Protein AF-A0AAX3TGX2-F1 (afdb_monomer)

Radius of gyration: 29.13 Å; Cα contacts (8 Å, |Δi|>4): 692; chains: 1; bounding box: 89×55×61 Å

Sequence (525 aa):
MKKSLGYLSFLNIVLFLSLVTISCVSNTSKVSLNWNNLDQIVSYFKQLSFILDSLKLDDKDLKSKVDKIIDKTDFKKMKKTDLELTIELFNKVKNQLESKSTSSFDKKDKLDILNQIKTRLALLKLSELVNIVDELINKLEEEKLKIEDKNLDFEDLKDIDNSTLKILESRHVSNQHSYPDYVNKFQKVSAEEIYKELYDRTFSIKFLVKLKNGDLLSNGTGTGWLLDYHKYENQNKYKLFIATNLHVLADFSNSLTEEQNKKFNYYDPSGNKVVGIGIGKADNVTDFSKKSNKTNLLNEVTSFYLNSKDFENYAKGDPWTIDKYSDALSDSKLVFGAVDFMKKNAVKKHQNTLQRDALSYYEYKKKNHLNEDEEIAWDDFFKNKYIPIMVDFGVFEVDIDLSKADSTLKSWIESAINGLDRYLARIAKTDNLPNQDKNISNYLQTTDYVSALFKKDNSENNLYNAKDIYIAGYPKNSYRSVWMQNNPIERNSSTLSSGWRNPTNDKTFAFANEIEEKVGGGVKF

Solvent-accessible surface area (backbone atoms only — not comparable to full-atom values): 30848 Å² total; per-residue (Å²): 134,94,76,78,92,75,88,88,83,81,78,81,74,72,81,79,70,93,66,84,81,75,76,84,77,83,79,79,74,79,80,85,76,59,86,86,41,62,68,60,55,48,57,50,57,48,43,53,34,56,48,54,58,60,70,65,73,87,58,101,56,50,48,63,55,48,43,55,53,53,77,69,52,69,65,87,81,45,60,67,67,62,52,52,56,44,43,51,49,45,54,53,52,43,52,52,56,74,75,40,65,69,89,73,58,51,75,64,55,51,49,53,53,46,52,56,51,33,53,47,31,52,76,66,65,36,59,74,61,27,50,55,43,47,56,52,48,49,53,64,57,58,68,60,82,79,68,78,97,68,94,68,79,82,78,79,68,84,67,72,64,60,62,64,54,50,59,60,54,48,71,63,57,85,63,47,55,55,80,63,88,61,57,78,73,43,81,84,77,58,67,45,59,54,46,47,41,49,52,37,21,41,30,28,33,31,42,31,23,35,39,67,90,66,51,80,44,65,75,55,62,27,47,31,33,60,71,50,71,47,74,46,84,99,49,67,30,36,38,40,33,32,32,32,40,40,77,60,47,56,69,61,28,58,54,63,53,73,68,54,28,59,74,68,72,54,85,70,87,75,58,36,27,33,71,28,37,30,52,19,43,43,57,88,82,82,77,58,68,72,45,56,79,89,65,83,57,85,75,27,44,38,38,31,42,21,39,26,66,67,51,40,61,64,47,70,78,45,90,60,57,51,73,40,65,37,87,18,39,44,68,47,35,68,75,44,58,40,55,55,73,66,62,64,79,84,50,53,89,50,45,68,59,52,52,53,52,48,52,55,49,47,62,58,41,60,78,71,60,72,53,73,70,55,48,52,53,49,55,50,37,73,73,66,74,63,84,68,56,71,52,75,35,26,30,33,34,34,41,37,32,51,85,62,37,53,76,64,62,36,49,49,52,53,39,18,53,52,23,45,53,50,53,53,51,51,48,65,71,45,90,59,49,67,18,41,45,64,93,80,32,68,85,49,74,70,42,55,40,70,56,34,64,69,48,88,61,86,59,75,50,47,49,38,55,32,62,75,69,95,53,69,44,20,60,57,57,102,69,39,40,27,65,48,68,60,65,34,50,63,48,61,25,82,87,43,46,76,73,96,47,85,58,36,21,55,55,45,33,69,38,40,59,46,84,56,69,86,72,61,85,71,75,84,124

Secondary structure (DSSP, 8-state):
-------SS-------------------------TT-HHHHHHHHTHHHHHHHHTT---TTHHHHHHHHHHH--GGGS-HHHHHHHHHHHHHHHHHHHHS-GGG--HHHHHHHHHHHHHHHHHTT-HHHHHHHHHHHHHHHHGGGGS------TTTTS---HHHHHHHHGGG-TTTTS--GGGGGSPP--HHHHHHHHHHHEEEEEEEEE-TTS-EEE---EEEEEEEEEEPTTSSEEEEEEEE-HHHHTT----S-HHHHHHTT---SS--EEEEEEEEEETT----S---TT---TT-BEEEEES-HHHHHHHTT-TT-EEEE-TTB---EEEEEEES-S-HHHHHHHHHHHHHHHHHHHHHHHTT---HHHHHHHHHHHHH-----EEEEEEEEEEEETTTS-HHHHHHHHHHHHHHHHHHHHHHH-S--TT--TTT-SSS-SS-HHHHHH-----TT--S-BS----EE--B-SS-BB-EES--GGGG-SS--STT-SS-GGG--SB-S-GGGGT------

Nearest PDB structures (foldseek):
  4rr0-assembly1_C  TM=4.299E-01  e=1.669E-01  Escherichia coli
  2ihw-assembly1_A  TM=3.751E-01  e=6.232E+00  Bos taurus

Mean predicted aligned error: 16.62 Å

Organism: NCBI:txid1179777

pLDDT: mean 76.72, std 20.75, range [20.72, 98.44]

InterPro domains:
  IPR022381 Uncharacterised protein family MG067 [PR00840] (188-207)
  IPR022381 Uncharacterised protein family MG067 [PR00840] (220-232)
  IPR022381 Uncharacterised protein family MG067 [PR00840] (241-261)
  IPR022382 Mycoplasma immunoglobulin protease [PF01732] (192-505)

Foldseek 3Di:
DDDDDDDPPPPPPPPDPDDPPPDDDPDPDPPPDPPVDLVSLLVLQLLVLVLLVLLVLDDPCSSVQSSVLSVPDPCVPFDPVLSSVLSVLSVVSSVVSVVDPSVPQDLVNVLVSLVVNLVSCVNRVVVSVNVVSVVSNVSSVVVVPPDDDDDDDPPPPPCPPVVVVLLVVLQDDPCLLDWDPLPVLFDDDDQLLVVLLFQLFKWWKKFWKQFPVRDIDILDIWMWGFPDKDDDPPALKIKTKIKDFVSRCPLADFQDDPVVCVVVVNDDLRPMYTDKMKTKFFPDPPDSDFAAPPPDQVRQFIEIEMQDPVVVVVCVVAPQYHYDYFVQKDGKGWPDFQKLPDDCVVCVVVLVVVLVVVVVVCVVVVVVDDDPVRVSVVVVCVVPVGHIDGDRMTIMIMMGHLVRDDPVVNSSVVSSVVSVVVLLVVLQPGPADAQDDVVVPSRDRPADLLNLSSPPDPPSRHINFAQDDWDWTFDDDPRTTGTDIDDHPLLLDQPDDDPPDDDHSNSGRPGSSNPCNVVPPPPPD

Structure (mmCIF, N/CA/C/O backbone):
data_AF-A0AAX3TGX2-F1
#
_entry.id   AF-A0AAX3TGX2-F1
#
loop_
_atom_site.group_PDB
_atom_site.id
_atom_site.type_symbol
_atom_site.label_atom_id
_atom_site.label_alt_id
_atom_site.label_comp_id
_atom_site.label_asym_id
_atom_site.label_entity_id
_atom_site.label_seq_id
_atom_site.pdbx_PDB_ins_code
_atom_site.Cartn_x
_atom_site.Cartn_y
_atom_site.Cartn_z
_atom_site.occupancy
_atom_site.B_iso_or_equiv
_atom_site.auth_seq_id
_atom_site.auth_comp_id
_atom_site.auth_asym_id
_atom_site.auth_atom_id
_atom_site.pdbx_PDB_model_num
ATOM 1 N N . MET A 1 1 ? -5.102 29.739 25.444 1.00 21.89 1 MET A N 1
ATOM 2 C CA . MET A 1 1 ? -3.942 30.405 24.810 1.00 21.89 1 MET A CA 1
ATOM 3 C C . MET A 1 1 ? -3.490 29.563 23.634 1.00 21.89 1 MET A C 1
ATOM 5 O O . MET A 1 1 ? -3.360 28.359 23.783 1.00 21.89 1 MET A O 1
ATOM 9 N N . LYS A 1 2 ? -3.332 30.204 22.474 1.00 28.70 2 LYS A N 1
ATOM 10 C CA . LYS A 1 2 ? -2.956 29.613 21.186 1.00 28.70 2 LYS A CA 1
ATOM 11 C C . LYS A 1 2 ? -1.490 29.155 21.184 1.00 28.70 2 LYS A C 1
ATOM 13 O O . LYS A 1 2 ? -0.623 29.997 21.391 1.00 28.70 2 LYS A O 1
ATOM 18 N N . LYS A 1 3 ? -1.243 27.880 20.868 1.00 21.41 3 LYS A N 1
ATOM 19 C CA . LYS A 1 3 ? -0.023 27.344 20.224 1.00 21.41 3 LYS A CA 1
ATOM 20 C C . LYS A 1 3 ? -0.467 26.133 19.377 1.00 21.41 3 LYS A C 1
ATOM 22 O O . LYS A 1 3 ? -0.874 25.131 19.941 1.00 21.41 3 LYS A O 1
ATOM 27 N N . SER A 1 4 ? -0.809 26.354 18.100 1.00 22.42 4 SER A N 1
ATOM 28 C CA . SER A 1 4 ? -0.041 25.879 16.921 1.00 22.42 4 SER A CA 1
ATOM 29 C C . SER A 1 4 ? 0.178 24.356 16.951 1.00 22.42 4 SER A C 1
ATOM 31 O O . SER A 1 4 ? 1.123 23.906 17.583 1.00 22.42 4 SER A O 1
ATOM 33 N N . LEU A 1 5 ? -0.743 23.518 16.454 1.00 26.33 5 LEU A N 1
ATOM 34 C CA . LEU A 1 5 ? -0.883 23.099 15.041 1.00 26.33 5 LEU A CA 1
ATOM 35 C C . LEU A 1 5 ? 0.368 23.319 14.180 1.00 26.33 5 LEU A C 1
ATOM 37 O O . LEU A 1 5 ? 0.574 24.373 13.586 1.00 26.33 5 LEU A O 1
ATOM 41 N N . GLY A 1 6 ? 1.179 22.273 14.137 1.00 24.39 6 GLY A N 1
ATOM 42 C CA . GLY A 1 6 ? 2.377 22.087 13.334 1.00 24.39 6 GLY A CA 1
ATOM 43 C C . GLY A 1 6 ? 3.113 20.903 13.949 1.00 24.39 6 GLY A C 1
ATOM 44 O O . GLY A 1 6 ? 3.175 20.838 15.168 1.00 24.39 6 GLY A O 1
ATOM 45 N N . TYR A 1 7 ? 3.640 19.992 13.132 1.00 24.06 7 TYR A N 1
ATOM 46 C CA . TYR A 1 7 ? 4.386 18.783 13.531 1.00 24.06 7 TYR A CA 1
ATOM 47 C C . TYR A 1 7 ? 3.564 17.514 13.797 1.00 24.06 7 TYR A C 1
ATOM 49 O O . TYR A 1 7 ? 3.576 16.977 14.892 1.00 24.06 7 TYR A O 1
ATOM 57 N N . LEU A 1 8 ? 2.939 16.976 12.743 1.00 22.89 8 LEU A N 1
ATOM 58 C CA . LEU A 1 8 ? 2.648 15.533 12.624 1.00 22.89 8 LEU A CA 1
ATOM 59 C C . LEU A 1 8 ? 2.947 14.999 11.203 1.00 22.89 8 LEU A C 1
ATOM 61 O O . LEU A 1 8 ? 2.351 14.043 10.730 1.00 22.89 8 LEU A O 1
ATOM 65 N N . SER A 1 9 ? 3.901 15.621 10.500 1.00 23.30 9 SER A N 1
ATOM 66 C CA . SER A 1 9 ? 4.346 15.209 9.156 1.00 23.30 9 SER A CA 1
ATOM 67 C C . SER A 1 9 ? 5.849 14.910 9.078 1.00 23.30 9 SER A C 1
ATOM 69 O O . SER A 1 9 ? 6.453 15.052 8.019 1.00 23.30 9 SER A O 1
ATOM 71 N N . PHE A 1 10 ? 6.481 14.536 10.193 1.00 23.00 10 PHE A N 1
ATOM 72 C CA . PHE A 1 10 ? 7.922 14.266 10.250 1.00 23.00 10 PHE A CA 1
ATOM 73 C C . PHE A 1 10 ? 8.234 12.896 10.860 1.00 23.00 10 PHE A C 1
ATOM 75 O O . PHE A 1 10 ? 9.035 12.766 11.773 1.00 23.00 10 PHE A O 1
ATOM 82 N N . LEU A 1 11 ? 7.635 11.855 10.290 1.00 25.31 11 LEU A N 1
ATOM 83 C CA . LEU A 1 11 ? 8.174 10.496 10.332 1.00 25.31 11 LEU A CA 1
ATOM 84 C C . LEU A 1 11 ? 8.284 9.994 8.890 1.00 25.31 11 LEU A C 1
ATOM 86 O O . LEU A 1 11 ? 7.646 9.039 8.466 1.00 25.31 11 LEU A O 1
ATOM 90 N N . ASN A 1 12 ? 9.130 10.682 8.116 1.00 24.06 12 ASN A N 1
ATOM 91 C CA . ASN A 1 12 ? 9.822 10.040 7.005 1.00 24.06 12 ASN A CA 1
ATOM 92 C C . ASN A 1 12 ? 10.740 8.982 7.624 1.00 24.06 12 ASN A C 1
ATOM 94 O O . ASN A 1 12 ? 11.895 9.260 7.950 1.00 24.06 12 ASN A O 1
ATOM 98 N N . ILE A 1 13 ? 10.211 7.775 7.820 1.00 26.05 13 ILE A N 1
ATOM 99 C CA . ILE A 1 13 ? 11.041 6.588 7.981 1.00 26.05 13 ILE A CA 1
ATOM 100 C C . ILE A 1 13 ? 11.699 6.378 6.621 1.00 26.05 13 ILE A C 1
ATOM 102 O O . ILE A 1 13 ? 11.129 5.824 5.683 1.00 26.05 13 ILE A O 1
ATOM 106 N N . VAL A 1 14 ? 12.910 6.919 6.517 1.00 22.94 14 VAL A N 1
ATOM 107 C CA . VAL A 1 14 ? 13.896 6.546 5.514 1.00 22.94 14 VAL A CA 1
ATOM 108 C C . VAL A 1 14 ? 13.998 5.024 5.552 1.00 22.94 14 VAL A C 1
ATOM 110 O O . VAL A 1 14 ? 14.465 4.447 6.533 1.00 22.94 14 VAL A O 1
ATOM 113 N N . LEU A 1 15 ? 13.532 4.373 4.488 1.00 24.98 15 LEU A N 1
ATOM 114 C CA . LEU A 1 15 ? 13.855 2.984 4.190 1.00 24.98 15 LEU A CA 1
ATOM 115 C C . LEU A 1 15 ? 15.382 2.879 4.086 1.00 24.98 15 LEU A C 1
ATOM 117 O O . LEU A 1 15 ? 15.975 3.219 3.063 1.00 24.98 15 LEU A O 1
ATOM 121 N N . PHE A 1 16 ? 16.029 2.440 5.164 1.00 26.42 16 PHE A N 1
ATOM 122 C CA . PHE A 1 16 ? 17.448 2.118 5.164 1.00 26.42 16 PHE A CA 1
ATOM 123 C C . PHE A 1 16 ? 17.668 0.815 4.388 1.00 26.42 16 PHE A C 1
ATOM 125 O O . PHE A 1 16 ? 17.598 -0.286 4.925 1.00 26.42 16 PHE A O 1
ATOM 132 N N . LEU A 1 17 ? 17.995 0.961 3.106 1.00 22.81 17 LEU A N 1
ATOM 133 C CA . LEU A 1 17 ? 19.115 0.215 2.547 1.00 22.81 17 LEU A CA 1
ATOM 134 C C . LEU A 1 17 ? 20.383 0.948 2.986 1.00 22.81 17 LEU A C 1
ATOM 136 O O . LEU A 1 17 ? 20.496 2.161 2.819 1.00 22.81 17 LEU A O 1
ATOM 140 N N . SER A 1 18 ? 21.314 0.213 3.581 1.00 21.66 18 SER A N 1
ATOM 141 C CA . SER A 1 18 ? 22.623 0.691 4.011 1.00 21.66 18 SER A CA 1
ATOM 142 C C . SER A 1 18 ? 23.363 1.403 2.871 1.00 21.66 18 SER A C 1
ATOM 144 O O . SER A 1 18 ? 24.017 0.771 2.043 1.00 21.66 18 SER A O 1
ATOM 146 N N . LEU A 1 19 ? 23.292 2.729 2.848 1.00 23.39 19 LEU A N 1
ATOM 147 C CA . LEU A 1 19 ? 24.314 3.576 2.260 1.00 23.39 19 LEU A CA 1
ATOM 148 C C . LEU A 1 19 ? 25.003 4.261 3.426 1.00 23.39 19 LEU A C 1
ATOM 150 O O . LEU A 1 19 ? 24.408 5.064 4.139 1.00 23.39 19 LEU A O 1
ATOM 154 N N . VAL A 1 20 ? 26.264 3.894 3.622 1.00 23.36 20 VAL A N 1
ATOM 155 C CA . VAL A 1 20 ? 27.208 4.619 4.461 1.00 23.36 20 VAL A CA 1
ATOM 156 C C . VAL A 1 20 ? 27.118 6.095 4.076 1.00 23.36 20 VAL A C 1
ATOM 158 O O . VAL A 1 20 ? 27.564 6.498 3.001 1.00 23.36 20 VAL A O 1
ATOM 161 N N . THR A 1 21 ? 26.527 6.910 4.945 1.00 21.83 21 THR A N 1
ATOM 162 C CA . THR A 1 21 ? 26.668 8.358 4.885 1.00 21.83 21 THR A CA 1
ATOM 163 C C . THR A 1 21 ? 28.116 8.682 5.226 1.00 21.83 21 THR A C 1
ATOM 165 O O . THR A 1 21 ? 28.476 8.824 6.392 1.00 21.83 21 THR A O 1
ATOM 168 N N . ILE A 1 22 ? 28.963 8.786 4.203 1.00 23.77 22 ILE A N 1
ATOM 169 C CA . ILE A 1 22 ? 30.152 9.625 4.303 1.00 23.77 22 ILE A CA 1
ATOM 170 C C . ILE A 1 22 ? 29.641 11.061 4.236 1.00 23.77 22 ILE A C 1
ATOM 172 O O . ILE A 1 22 ? 29.106 11.514 3.225 1.00 23.77 22 ILE A O 1
ATOM 176 N N . SER A 1 23 ? 29.770 11.745 5.364 1.00 20.72 23 SER A N 1
ATOM 177 C CA . SER A 1 23 ? 29.650 13.187 5.504 1.00 20.72 23 SER A CA 1
ATOM 178 C C . SER A 1 23 ? 30.415 13.927 4.403 1.00 20.72 23 SER A C 1
ATOM 180 O O . SER A 1 23 ? 31.599 13.674 4.197 1.00 20.72 23 SER A O 1
ATOM 182 N N . CYS A 1 24 ? 29.718 14.856 3.750 1.00 23.27 24 CYS A N 1
ATOM 183 C CA . CYS A 1 24 ? 30.218 16.078 3.124 1.00 23.27 24 CYS A CA 1
ATOM 184 C C . CYS A 1 24 ? 31.705 16.106 2.722 1.00 23.27 24 CYS A C 1
ATOM 186 O O . CYS A 1 24 ? 32.558 16.549 3.486 1.00 23.27 24 CYS A O 1
ATOM 188 N N . VAL A 1 25 ? 31.970 15.806 1.452 1.00 21.94 25 VAL A N 1
ATOM 189 C CA . VAL A 1 25 ? 32.874 16.643 0.656 1.00 21.94 25 VAL A CA 1
ATOM 190 C C . VAL A 1 25 ? 32.006 17.286 -0.416 1.00 21.94 25 VAL A C 1
ATOM 192 O O . VAL A 1 25 ? 31.577 16.649 -1.376 1.00 21.94 25 VAL A O 1
ATOM 195 N N . SER A 1 26 ? 31.658 18.547 -0.182 1.00 29.02 26 SER A N 1
ATOM 196 C CA . SER A 1 26 ? 31.144 19.445 -1.206 1.00 29.02 26 SER A CA 1
ATOM 197 C C . SER A 1 26 ? 32.188 19.590 -2.321 1.00 29.02 26 SER A C 1
ATOM 199 O O . SER A 1 26 ? 33.382 19.668 -2.050 1.00 29.02 26 SER A O 1
ATOM 201 N N . ASN A 1 27 ? 31.704 19.662 -3.565 1.00 27.19 27 ASN A N 1
ATOM 202 C CA . ASN A 1 27 ? 32.446 19.783 -4.829 1.00 27.19 27 ASN A CA 1
ATOM 203 C C . ASN A 1 27 ? 33.100 18.503 -5.378 1.00 27.19 27 ASN A C 1
ATOM 205 O O . ASN A 1 27 ? 34.320 18.392 -5.447 1.00 27.19 27 ASN A O 1
ATOM 209 N N . THR A 1 28 ? 32.301 17.622 -5.980 1.00 30.62 28 THR A N 1
ATOM 210 C CA . THR A 1 28 ? 32.699 17.096 -7.293 1.00 30.62 28 THR A CA 1
ATOM 211 C C . THR A 1 28 ? 32.108 18.025 -8.346 1.00 30.62 28 THR A C 1
ATOM 213 O O . THR A 1 28 ? 30.908 18.028 -8.619 1.00 30.62 28 THR A O 1
ATOM 216 N N . SER A 1 29 ? 32.946 18.900 -8.901 1.00 32.91 29 SER A N 1
ATOM 217 C CA . SER A 1 29 ? 32.600 19.626 -10.117 1.00 32.91 29 SER A CA 1
ATOM 218 C C . SER A 1 29 ? 32.191 18.599 -11.176 1.00 32.91 29 SER A C 1
ATOM 220 O O . SER A 1 29 ? 32.954 17.683 -11.484 1.00 32.91 29 SER A O 1
ATOM 222 N N . LYS A 1 30 ? 30.975 18.715 -11.729 1.00 39.38 30 LYS A N 1
ATOM 223 C CA . LYS A 1 30 ? 30.622 17.990 -12.955 1.00 39.38 30 LYS A CA 1
ATOM 224 C C . LYS A 1 30 ? 31.707 18.307 -13.975 1.00 39.38 30 LYS A C 1
ATOM 226 O O . LYS A 1 30 ? 31.884 19.468 -14.344 1.00 39.38 30 LYS A O 1
ATOM 231 N N . VAL A 1 31 ? 32.452 17.291 -14.395 1.00 47.78 31 VAL A N 1
ATOM 232 C CA . VAL A 1 31 ? 33.489 17.465 -15.404 1.00 47.78 31 VAL A CA 1
ATOM 233 C C . VAL A 1 31 ? 32.797 17.855 -16.709 1.00 47.78 31 VAL A C 1
ATOM 235 O O . VAL A 1 31 ? 32.119 17.047 -17.337 1.00 47.78 31 VAL A O 1
ATOM 238 N N . SER A 1 32 ? 32.929 19.121 -17.100 1.00 45.84 32 SER A N 1
ATOM 239 C CA . SER A 1 32 ? 32.484 19.625 -18.398 1.00 45.84 32 SER A CA 1
ATOM 240 C C . SER A 1 32 ? 33.399 19.057 -19.490 1.00 45.84 32 SER A C 1
ATOM 242 O O . SER A 1 32 ? 34.418 19.658 -19.837 1.00 45.84 32 SER A O 1
ATOM 244 N N . LEU A 1 33 ? 33.060 17.875 -20.008 1.00 57.38 33 LEU A N 1
ATOM 245 C CA . LEU A 1 33 ? 33.783 17.232 -21.107 1.00 57.38 33 LEU A CA 1
ATOM 246 C C . LEU A 1 33 ? 33.369 17.846 -22.448 1.00 57.38 33 LEU A C 1
ATOM 248 O O . LEU A 1 33 ? 32.210 17.746 -22.858 1.00 57.38 33 LEU A O 1
ATOM 252 N N . ASN A 1 34 ? 34.325 18.449 -23.159 1.00 66.56 34 ASN A N 1
ATOM 253 C CA . ASN A 1 34 ? 34.149 18.779 -24.565 1.00 66.56 34 ASN A CA 1
ATOM 254 C C . ASN A 1 34 ? 34.483 17.537 -25.401 1.00 66.56 34 ASN A C 1
ATOM 256 O O . ASN A 1 34 ? 35.643 17.239 -25.664 1.00 66.56 34 ASN A O 1
ATOM 260 N N . TRP A 1 35 ? 33.448 16.824 -25.841 1.00 64.06 35 TRP A N 1
ATOM 261 C CA . TRP A 1 35 ? 33.550 15.561 -26.589 1.00 64.06 35 TRP A CA 1
ATOM 262 C C . TRP A 1 35 ? 34.252 15.662 -27.942 1.00 64.06 35 TRP A C 1
ATOM 264 O O . TRP A 1 35 ? 34.642 14.644 -28.508 1.00 64.06 35 TRP A O 1
ATOM 274 N N . ASN A 1 36 ? 34.439 16.882 -28.446 1.00 64.38 36 ASN A N 1
ATOM 275 C CA . ASN A 1 36 ? 35.193 17.131 -29.668 1.00 64.38 36 ASN A CA 1
ATOM 276 C C . ASN A 1 36 ? 36.699 17.304 -29.405 1.00 64.38 36 ASN A C 1
ATOM 278 O O . ASN A 1 36 ? 37.477 17.353 -30.355 1.00 64.38 36 ASN A O 1
ATOM 282 N N . ASN A 1 37 ? 37.119 17.379 -28.137 1.00 77.19 37 ASN A N 1
ATOM 283 C CA . ASN A 1 37 ? 38.511 17.521 -27.733 1.00 77.19 37 ASN A CA 1
ATOM 284 C C . ASN A 1 37 ? 39.081 16.166 -27.276 1.00 77.19 37 ASN A C 1
ATOM 286 O O . ASN A 1 37 ? 38.982 15.784 -26.109 1.00 77.19 37 ASN A O 1
ATOM 290 N N . LEU A 1 38 ? 39.678 15.430 -28.218 1.00 75.00 38 LEU A N 1
ATOM 291 C CA . LEU A 1 38 ? 40.288 14.121 -27.957 1.00 75.00 38 LEU A CA 1
ATOM 292 C C . LEU A 1 38 ? 41.431 14.211 -26.933 1.00 75.00 38 LEU A C 1
ATOM 294 O O . LEU A 1 38 ? 41.554 13.326 -26.090 1.00 75.00 38 LEU A O 1
ATOM 298 N N . ASP A 1 39 ? 42.197 15.303 -26.946 1.00 79.00 39 ASP A N 1
ATOM 299 C CA . ASP A 1 39 ? 43.306 15.525 -26.012 1.00 79.00 39 ASP A CA 1
ATOM 300 C C . ASP A 1 39 ? 42.806 15.631 -24.565 1.00 79.00 39 ASP A C 1
ATOM 302 O O . ASP A 1 39 ? 43.460 15.161 -23.631 1.00 79.00 39 ASP A O 1
ATOM 306 N N . GLN A 1 40 ? 41.599 16.177 -24.375 1.00 81.00 40 GLN A N 1
ATOM 307 C CA . GLN A 1 40 ? 40.945 16.222 -23.070 1.00 81.00 40 GLN A CA 1
ATOM 308 C C . GLN A 1 40 ? 40.596 14.808 -22.569 1.00 81.00 40 GLN A C 1
ATOM 310 O O . GLN A 1 40 ? 40.861 14.492 -21.412 1.00 81.00 40 GLN A O 1
ATOM 315 N N . ILE A 1 41 ? 40.057 13.935 -23.428 1.00 82.94 41 ILE A N 1
ATOM 316 C CA . ILE A 1 41 ? 39.718 12.541 -23.076 1.00 82.94 41 ILE A CA 1
ATOM 317 C C . ILE A 1 41 ? 40.985 11.739 -22.758 1.00 82.94 41 ILE A C 1
ATOM 319 O O . ILE A 1 41 ? 41.048 11.069 -21.728 1.00 82.94 41 ILE A O 1
ATOM 323 N N . VAL A 1 42 ? 42.016 11.861 -23.598 1.00 86.44 42 VAL A N 1
ATOM 324 C CA . VAL A 1 42 ? 43.328 11.231 -23.390 1.00 86.44 42 VAL A CA 1
ATOM 325 C C . VAL A 1 42 ? 43.922 11.653 -22.044 1.00 86.44 42 VAL A C 1
ATOM 327 O O . VAL A 1 42 ? 44.371 10.804 -21.275 1.00 86.44 42 VAL A O 1
ATOM 330 N N . SER A 1 43 ? 43.858 12.944 -21.702 1.00 85.25 43 SER A N 1
ATOM 331 C CA . SER A 1 43 ? 44.331 13.457 -20.411 1.00 85.25 43 SER A CA 1
ATOM 332 C C . SER A 1 43 ? 43.600 12.832 -19.213 1.00 85.25 43 SER A C 1
ATOM 334 O O . SER A 1 43 ? 44.244 12.493 -18.218 1.00 85.25 43 SER A O 1
ATOM 336 N N . TYR A 1 44 ? 42.283 12.607 -19.309 1.00 85.94 44 TYR A N 1
ATOM 337 C CA . TYR A 1 44 ? 41.534 11.906 -18.261 1.00 85.94 44 TYR A CA 1
ATOM 338 C C . TYR A 1 44 ? 41.918 10.432 -18.148 1.00 85.94 44 TYR A C 1
ATOM 340 O O . TYR A 1 44 ? 42.069 9.929 -17.037 1.00 85.94 44 TYR A O 1
ATOM 348 N N . PHE A 1 45 ? 42.120 9.737 -19.266 1.00 88.94 45 PHE A N 1
ATOM 349 C CA . PHE A 1 45 ? 42.526 8.333 -19.231 1.00 88.94 45 PHE A CA 1
ATOM 350 C C . PHE A 1 45 ? 43.943 8.148 -18.680 1.00 88.94 45 PHE A C 1
ATOM 352 O O . PHE A 1 45 ? 44.184 7.172 -17.973 1.00 88.94 45 PHE A O 1
ATOM 359 N N . LYS A 1 46 ? 44.851 9.113 -18.884 1.00 89.88 46 LYS A N 1
ATOM 360 C CA . LYS A 1 46 ? 46.196 9.111 -18.271 1.00 89.88 46 LYS A CA 1
ATOM 361 C C . LYS A 1 46 ? 46.183 9.189 -16.739 1.00 89.88 46 LYS A C 1
ATOM 363 O O . LYS A 1 46 ? 47.199 8.925 -16.100 1.00 89.88 46 LYS A O 1
ATOM 368 N N . GLN A 1 47 ? 45.037 9.480 -16.117 1.00 88.19 47 GLN A N 1
ATOM 369 C CA . GLN A 1 47 ? 44.884 9.322 -14.668 1.00 88.19 47 GLN A CA 1
ATOM 370 C C . GLN A 1 47 ? 45.029 7.864 -14.219 1.00 88.19 47 GLN A C 1
ATOM 372 O O . GLN A 1 47 ? 45.446 7.637 -13.086 1.00 88.19 47 GLN A O 1
ATOM 377 N N . LEU A 1 48 ? 44.743 6.887 -15.088 1.00 88.25 48 LEU A N 1
ATOM 378 C CA . LEU A 1 48 ? 44.937 5.469 -14.789 1.00 88.25 48 LEU A CA 1
ATOM 379 C C . LEU A 1 48 ? 46.380 5.185 -14.358 1.00 88.25 48 LEU A C 1
ATOM 381 O O . LEU A 1 48 ? 46.592 4.530 -13.345 1.00 88.25 48 LEU A O 1
ATOM 385 N N . SER A 1 49 ? 47.363 5.751 -15.058 1.00 86.75 49 SER A N 1
ATOM 386 C CA . SER A 1 49 ? 48.781 5.598 -14.724 1.00 86.75 49 SER A CA 1
ATOM 387 C C . SER A 1 49 ? 49.093 6.108 -13.314 1.00 86.75 49 SER A C 1
ATOM 389 O O . SER A 1 49 ? 49.742 5.421 -12.534 1.00 86.75 49 SER A O 1
ATOM 391 N N . PHE A 1 50 ? 48.554 7.275 -12.942 1.00 85.69 50 PHE A N 1
ATOM 392 C CA . PHE A 1 50 ? 48.693 7.819 -11.587 1.00 85.69 50 PHE A CA 1
ATOM 393 C C . PHE A 1 50 ? 48.044 6.924 -10.526 1.00 85.69 50 PHE A C 1
ATOM 395 O O . PHE A 1 50 ? 48.619 6.720 -9.456 1.00 85.69 50 PHE A O 1
ATOM 402 N N . ILE A 1 51 ? 46.846 6.405 -10.807 1.00 85.50 51 ILE A N 1
ATOM 403 C CA . ILE A 1 51 ? 46.105 5.537 -9.889 1.00 85.50 51 ILE A CA 1
ATOM 404 C C . ILE A 1 51 ? 46.905 4.260 -9.627 1.00 85.50 51 ILE A C 1
ATOM 406 O O . ILE A 1 51 ? 47.133 3.911 -8.471 1.00 85.50 51 ILE A O 1
ATOM 410 N N . LEU A 1 52 ? 47.369 3.594 -10.687 1.00 85.69 52 LEU A N 1
ATOM 411 C CA . LEU A 1 52 ? 48.106 2.338 -10.574 1.00 85.69 52 LEU A CA 1
ATOM 412 C C . LEU A 1 52 ? 49.471 2.527 -9.888 1.00 85.69 52 LEU A C 1
ATOM 414 O O . LEU A 1 52 ? 49.817 1.733 -9.013 1.00 85.69 52 LEU A O 1
ATOM 418 N N . ASP A 1 53 ? 50.194 3.611 -10.196 1.00 81.62 53 ASP A N 1
ATOM 419 C CA . ASP A 1 53 ? 51.448 3.967 -9.512 1.00 81.62 53 ASP A CA 1
ATOM 420 C C . ASP A 1 53 ? 51.217 4.225 -8.010 1.00 81.62 53 ASP A C 1
ATOM 422 O O . ASP A 1 53 ? 51.984 3.776 -7.154 1.00 81.62 53 ASP A O 1
ATOM 426 N N . SER A 1 54 ? 50.127 4.920 -7.665 1.00 79.94 54 SER A N 1
ATOM 427 C CA . SER A 1 54 ? 49.794 5.284 -6.279 1.00 79.94 54 SER A CA 1
ATOM 428 C C . SER A 1 54 ? 49.445 4.078 -5.405 1.00 79.94 54 SER A C 1
ATOM 430 O O . SER A 1 54 ? 49.632 4.125 -4.188 1.00 79.94 54 SER A O 1
ATOM 432 N N . LEU A 1 55 ? 48.996 2.969 -5.997 1.00 78.06 55 LEU A N 1
ATOM 433 C CA . LEU A 1 55 ? 48.741 1.718 -5.275 1.00 78.06 55 LEU A CA 1
ATOM 434 C C . LEU A 1 55 ? 50.035 0.979 -4.863 1.00 78.06 55 LEU A C 1
ATOM 436 O O . LEU A 1 55 ? 49.951 0.010 -4.096 1.00 78.06 55 LEU A O 1
ATOM 440 N N . LYS A 1 56 ? 51.212 1.490 -5.277 1.00 66.62 56 LYS A N 1
ATOM 441 C CA . LYS A 1 56 ? 52.569 0.997 -4.967 1.00 66.62 56 LYS A CA 1
ATOM 442 C C . LYS A 1 56 ? 52.769 -0.476 -5.332 1.00 66.62 56 LYS A C 1
ATOM 444 O O . LYS A 1 56 ? 53.105 -1.286 -4.477 1.00 66.62 56 LYS A O 1
ATOM 449 N N . LEU A 1 57 ? 52.534 -0.815 -6.596 1.00 63.66 57 LEU A N 1
ATOM 450 C CA . LEU A 1 57 ? 52.526 -2.202 -7.079 1.00 63.66 57 LEU A CA 1
ATOM 451 C C . LEU A 1 57 ? 53.843 -2.641 -7.766 1.00 63.66 57 LEU A C 1
ATOM 453 O O . LEU A 1 57 ? 53.827 -3.563 -8.575 1.00 63.66 57 LEU A O 1
ATOM 457 N N . ASP A 1 58 ? 54.968 -1.983 -7.443 1.00 57.41 58 ASP A N 1
ATOM 458 C CA . ASP A 1 58 ? 56.346 -2.312 -7.866 1.00 57.41 58 ASP A CA 1
ATOM 459 C C . ASP A 1 58 ? 56.513 -2.718 -9.352 1.00 57.41 58 ASP A C 1
ATOM 461 O O . ASP A 1 58 ? 57.002 -3.798 -9.687 1.00 57.41 58 ASP A O 1
ATOM 465 N N . ASP A 1 59 ? 56.166 -1.821 -10.282 1.00 63.84 59 ASP A N 1
ATOM 466 C CA . ASP A 1 59 ? 56.592 -1.931 -11.687 1.00 63.84 59 ASP A CA 1
ATOM 467 C C . ASP A 1 59 ? 57.182 -0.592 -12.161 1.00 63.84 59 ASP A C 1
ATOM 469 O O . ASP A 1 59 ? 56.472 0.398 -12.343 1.00 63.84 59 ASP A O 1
ATOM 473 N N . LYS A 1 60 ? 58.513 -0.565 -12.338 1.00 61.69 60 LYS A N 1
ATOM 474 C CA . LYS A 1 60 ? 59.295 0.634 -12.697 1.00 61.69 60 LYS A CA 1
ATOM 475 C C . LYS A 1 60 ? 58.922 1.237 -14.059 1.00 61.69 60 LYS A C 1
ATOM 477 O O . LYS A 1 60 ? 59.280 2.387 -14.296 1.00 61.69 60 LYS A O 1
ATOM 482 N N . ASP A 1 61 ? 58.171 0.522 -14.901 1.00 72.69 61 ASP A N 1
ATOM 483 C CA . ASP A 1 61 ? 57.799 0.965 -16.252 1.00 72.69 61 ASP A CA 1
ATOM 484 C C . ASP A 1 61 ? 56.278 1.079 -16.479 1.00 72.69 61 ASP A C 1
ATOM 486 O O . ASP A 1 61 ? 55.837 1.342 -17.604 1.00 72.69 61 ASP A O 1
ATOM 490 N N . LEU A 1 62 ? 55.460 0.902 -15.436 1.00 80.94 62 LEU A N 1
ATOM 491 C CA . LEU A 1 62 ? 53.999 0.805 -15.545 1.00 80.94 62 LEU A CA 1
ATOM 492 C C . LEU A 1 62 ? 53.363 2.034 -16.199 1.00 80.94 62 LEU A C 1
ATOM 494 O O . LEU A 1 62 ? 52.634 1.914 -17.184 1.00 80.94 62 LEU A O 1
ATOM 498 N N . LYS A 1 63 ? 53.708 3.224 -15.707 1.00 83.62 63 LYS A N 1
ATOM 499 C CA . LYS A 1 63 ? 53.236 4.502 -16.245 1.00 83.62 63 LYS A CA 1
ATOM 500 C C . LYS A 1 63 ? 53.523 4.670 -17.736 1.00 83.62 63 LYS A C 1
ATOM 502 O O . LYS A 1 63 ? 52.633 5.029 -18.499 1.00 83.62 63 LYS A O 1
ATOM 507 N N . SER A 1 64 ? 54.751 4.368 -18.160 1.00 83.75 64 SER A N 1
ATOM 508 C CA . SER A 1 64 ? 55.169 4.488 -19.564 1.00 83.75 64 SER A CA 1
ATOM 509 C C . SER A 1 64 ? 54.404 3.515 -20.471 1.00 83.75 64 SER A C 1
ATOM 511 O O . SER A 1 64 ? 53.977 3.885 -21.567 1.00 83.75 64 SER A O 1
ATOM 513 N N . LYS A 1 65 ? 54.167 2.280 -20.002 1.00 86.06 65 LYS A N 1
ATOM 514 C CA . LYS A 1 65 ? 53.366 1.274 -20.720 1.00 86.06 65 LYS A CA 1
ATOM 515 C C . LYS A 1 65 ? 51.906 1.715 -20.869 1.00 86.06 65 LYS A C 1
ATOM 517 O O . LYS A 1 65 ? 51.383 1.692 -21.982 1.00 86.06 65 LYS A O 1
ATOM 522 N N . VAL A 1 66 ? 51.270 2.145 -19.777 1.00 87.19 66 VAL A N 1
ATOM 523 C CA . VAL A 1 66 ? 49.855 2.554 -19.752 1.00 87.19 66 VAL A CA 1
ATOM 524 C C . VAL A 1 66 ? 49.627 3.805 -20.605 1.00 87.19 66 VAL A C 1
ATOM 526 O O . VAL A 1 66 ? 48.746 3.797 -21.467 1.00 87.19 66 VAL A O 1
ATOM 529 N N . ASP A 1 67 ? 50.464 4.837 -20.458 1.00 88.81 67 ASP A N 1
ATOM 530 C CA . ASP A 1 67 ? 50.351 6.075 -21.240 1.00 88.81 67 ASP A CA 1
ATOM 531 C C . ASP A 1 67 ? 50.512 5.813 -22.747 1.00 88.81 67 ASP A C 1
ATOM 533 O O . ASP A 1 67 ? 49.753 6.351 -23.553 1.00 88.81 67 ASP A O 1
ATOM 537 N N . LYS A 1 68 ? 51.433 4.921 -23.141 1.00 90.19 68 LYS A N 1
ATOM 538 C CA . LYS A 1 68 ? 51.644 4.542 -24.548 1.00 90.19 68 LYS A CA 1
ATOM 539 C C . LYS A 1 68 ? 50.441 3.820 -25.160 1.00 90.19 68 LYS A C 1
ATOM 541 O O . LYS A 1 68 ? 50.184 3.986 -26.353 1.00 90.19 68 LYS A O 1
ATOM 546 N N . ILE A 1 69 ? 49.729 3.004 -24.381 1.00 88.19 69 ILE A N 1
ATOM 547 C CA . ILE A 1 69 ? 48.507 2.322 -24.836 1.00 88.19 69 ILE A CA 1
ATOM 548 C C . ILE A 1 69 ? 47.369 3.339 -24.982 1.00 88.19 69 ILE A C 1
ATOM 550 O O . ILE A 1 69 ? 46.663 3.337 -25.992 1.00 88.19 69 ILE A O 1
ATOM 554 N N . ILE A 1 70 ? 47.235 4.260 -24.025 1.00 90.69 70 ILE A N 1
ATOM 555 C CA . ILE A 1 70 ? 46.237 5.337 -24.063 1.00 90.69 70 ILE A CA 1
ATOM 556 C C . ILE A 1 70 ? 46.460 6.249 -25.277 1.00 90.69 70 ILE A C 1
ATOM 558 O O . ILE A 1 70 ? 45.511 6.524 -26.005 1.00 90.69 70 ILE A O 1
ATOM 562 N N . ASP A 1 71 ? 47.704 6.648 -25.557 1.00 88.62 71 ASP A N 1
ATOM 563 C CA . ASP A 1 71 ? 48.038 7.529 -26.689 1.00 88.62 71 ASP A CA 1
ATOM 564 C C . ASP A 1 71 ? 47.752 6.892 -28.062 1.00 88.62 71 ASP A C 1
ATOM 566 O O . ASP A 1 71 ? 47.542 7.595 -29.049 1.00 88.62 71 ASP A O 1
ATOM 570 N N . LYS A 1 72 ? 47.716 5.556 -28.138 1.00 88.94 72 LYS A N 1
ATOM 571 C CA . LYS A 1 72 ? 47.371 4.802 -29.356 1.00 88.94 72 LYS A CA 1
ATOM 572 C C . LYS A 1 72 ? 45.888 4.447 -29.460 1.00 88.94 72 LYS A C 1
ATOM 574 O O . LYS A 1 72 ? 45.462 3.915 -30.486 1.00 88.94 72 LYS A O 1
ATOM 579 N N . THR A 1 73 ? 45.111 4.692 -28.409 1.00 87.44 73 THR A N 1
ATOM 580 C CA . THR A 1 73 ? 43.711 4.283 -28.336 1.00 87.44 73 THR A CA 1
ATOM 581 C C . THR A 1 73 ? 42.816 5.250 -29.108 1.00 87.44 73 THR A C 1
ATOM 583 O O . THR A 1 73 ? 42.766 6.448 -28.836 1.00 87.44 73 THR A O 1
ATOM 586 N N . ASP A 1 74 ? 42.028 4.714 -30.039 1.00 86.06 74 ASP A N 1
ATOM 587 C CA . ASP A 1 74 ? 41.015 5.477 -30.770 1.00 86.06 74 ASP A CA 1
ATOM 588 C C . ASP A 1 74 ? 39.705 5.566 -29.967 1.00 86.06 74 ASP A C 1
ATOM 590 O O . ASP A 1 74 ? 38.737 4.837 -30.211 1.00 86.06 74 ASP A O 1
ATOM 594 N N . PHE A 1 75 ? 39.669 6.478 -28.991 1.00 83.56 75 PHE A N 1
ATOM 595 C CA . PHE A 1 75 ? 38.505 6.686 -28.119 1.00 83.56 75 PHE A CA 1
ATOM 596 C C . PHE A 1 75 ? 37.230 7.088 -28.881 1.00 83.56 75 PHE A C 1
ATOM 598 O O . PHE A 1 75 ? 36.130 6.907 -28.363 1.00 83.56 75 PHE A O 1
ATOM 605 N N . LYS A 1 76 ? 37.328 7.568 -30.130 1.00 80.31 76 LYS A N 1
ATOM 606 C CA . LYS A 1 76 ? 36.151 7.943 -30.938 1.00 80.31 76 LYS A CA 1
ATOM 607 C C . LYS A 1 76 ? 35.285 6.744 -31.327 1.00 80.31 76 LYS A C 1
ATOM 609 O O . LYS A 1 76 ? 34.109 6.921 -31.632 1.00 80.31 76 LYS A O 1
ATOM 614 N N . LYS A 1 77 ? 35.848 5.532 -31.322 1.00 80.94 77 LYS A N 1
ATOM 615 C CA . LYS A 1 77 ? 35.125 4.283 -31.623 1.00 80.94 77 LYS A CA 1
ATOM 616 C C . LYS A 1 77 ? 34.419 3.681 -30.409 1.00 80.94 77 LYS A C 1
ATOM 618 O O . LYS A 1 77 ? 33.734 2.668 -30.544 1.00 80.94 77 LYS A O 1
ATOM 623 N N . MET A 1 78 ? 34.593 4.275 -29.232 1.00 80.56 78 MET A N 1
ATOM 624 C CA . MET A 1 78 ? 34.011 3.789 -27.987 1.00 80.56 78 MET A CA 1
ATOM 625 C C . MET A 1 78 ? 32.686 4.485 -27.698 1.00 80.56 78 MET A C 1
ATOM 627 O O . MET A 1 78 ? 32.438 5.617 -28.115 1.00 80.56 78 MET A O 1
ATOM 631 N N . LYS A 1 79 ? 31.809 3.801 -26.963 1.00 75.19 79 LYS A N 1
ATOM 632 C CA . LYS A 1 79 ? 30.546 4.395 -26.535 1.00 75.19 79 LYS A CA 1
ATOM 633 C C . LYS A 1 79 ? 30.838 5.548 -25.580 1.00 75.19 79 LYS A C 1
ATOM 635 O O . LYS A 1 79 ? 31.490 5.366 -24.555 1.00 75.19 79 LYS A O 1
ATOM 640 N N . LYS A 1 80 ? 30.292 6.722 -25.897 1.00 72.62 80 LYS A N 1
ATOM 641 C CA . LYS A 1 80 ? 30.423 7.950 -25.100 1.00 72.62 80 LYS A CA 1
ATOM 642 C C . LYS A 1 80 ? 30.139 7.723 -23.610 1.00 72.62 80 LYS A C 1
ATOM 644 O O . LYS A 1 80 ? 30.913 8.151 -22.766 1.00 72.62 80 LYS A O 1
ATOM 649 N N . THR A 1 81 ? 29.070 6.999 -23.299 1.00 59.41 81 THR A N 1
ATOM 650 C CA . THR A 1 81 ? 28.658 6.705 -21.920 1.00 59.41 81 THR A CA 1
ATOM 651 C C . THR A 1 81 ? 29.681 5.855 -21.162 1.00 59.41 81 THR A C 1
ATOM 653 O O . THR A 1 81 ? 29.942 6.107 -19.990 1.00 59.41 81 THR A O 1
ATOM 656 N N . ASP A 1 82 ? 30.314 4.883 -21.822 1.00 67.25 82 ASP A N 1
ATOM 657 C CA . ASP A 1 82 ? 31.335 4.047 -21.182 1.00 67.25 82 ASP A CA 1
ATOM 658 C C . ASP A 1 82 ? 32.609 4.859 -20.899 1.00 67.25 82 ASP A C 1
ATOM 660 O O . ASP A 1 82 ? 33.261 4.659 -19.872 1.00 67.25 82 ASP A O 1
ATOM 664 N N . LEU A 1 83 ? 32.932 5.828 -21.765 1.00 75.06 83 LEU A N 1
ATOM 665 C CA . LEU A 1 83 ? 34.013 6.788 -21.530 1.00 75.06 83 LEU A CA 1
ATOM 666 C C . LEU A 1 83 ? 33.700 7.699 -20.337 1.00 75.06 83 LEU A C 1
ATOM 668 O O . LEU A 1 83 ? 34.546 7.845 -19.462 1.00 75.06 83 LEU A O 1
ATOM 672 N N . GLU A 1 84 ? 32.490 8.266 -20.269 1.00 73.06 84 GLU A N 1
ATOM 673 C CA . GLU A 1 84 ? 32.034 9.122 -19.158 1.00 73.06 84 GLU A CA 1
ATOM 674 C C . GLU A 1 84 ? 32.187 8.427 -17.807 1.00 73.06 84 GLU A C 1
ATOM 676 O O . GLU A 1 84 ? 32.836 8.953 -16.903 1.00 73.06 84 GLU A O 1
ATOM 681 N N . LEU A 1 85 ? 31.648 7.213 -17.696 1.00 60.62 85 LEU A N 1
ATOM 682 C CA . LEU A 1 85 ? 31.659 6.446 -16.452 1.00 60.62 85 LEU A CA 1
ATOM 683 C C . LEU A 1 85 ? 33.067 6.007 -16.046 1.00 60.62 85 LEU A C 1
ATOM 685 O O . LEU A 1 85 ? 33.383 5.946 -14.857 1.00 60.62 85 LEU A O 1
ATOM 689 N N . THR A 1 86 ? 33.923 5.706 -17.022 1.00 78.00 86 THR A N 1
ATOM 690 C CA . THR A 1 86 ? 35.324 5.354 -16.759 1.00 78.00 86 THR A CA 1
ATOM 691 C C . THR A 1 86 ? 36.103 6.567 -16.252 1.00 78.00 86 THR A C 1
ATOM 693 O O . THR A 1 86 ? 36.835 6.463 -15.270 1.00 78.00 86 THR A O 1
ATOM 696 N N . ILE A 1 87 ? 35.886 7.741 -16.852 1.00 81.94 87 ILE A N 1
ATOM 697 C CA . ILE A 1 87 ? 36.498 9.006 -16.423 1.00 81.94 87 ILE A CA 1
ATOM 698 C C . ILE A 1 87 ? 36.006 9.413 -15.028 1.00 81.94 87 ILE A C 1
ATOM 700 O O . ILE A 1 87 ? 36.796 9.870 -14.201 1.00 81.94 87 ILE A O 1
ATOM 704 N N . GLU A 1 88 ? 34.717 9.252 -14.735 1.00 74.38 88 GLU A N 1
ATOM 705 C CA . GLU A 1 88 ? 34.160 9.545 -13.412 1.00 74.38 88 GLU A CA 1
ATOM 706 C C . GLU A 1 88 ? 34.755 8.629 -12.334 1.00 74.38 88 GLU A C 1
ATOM 708 O O . GLU A 1 88 ? 35.170 9.114 -11.278 1.00 74.38 88 GLU A O 1
ATOM 713 N N . LEU A 1 89 ? 34.881 7.326 -12.625 1.00 75.00 89 LEU A N 1
ATOM 714 C CA . LEU A 1 89 ? 35.560 6.378 -11.742 1.00 75.00 89 LEU A CA 1
ATOM 715 C C . LEU A 1 89 ? 37.013 6.799 -11.493 1.00 75.00 89 LEU A C 1
ATOM 717 O O . LEU A 1 89 ? 37.433 6.852 -10.339 1.00 75.00 89 LEU A O 1
ATOM 721 N N . PHE A 1 90 ? 37.769 7.135 -12.542 1.00 84.19 90 PHE A N 1
ATOM 722 C CA . PHE A 1 90 ? 39.166 7.553 -12.398 1.00 84.19 90 PHE A CA 1
ATOM 723 C C . PHE A 1 90 ? 39.304 8.819 -11.556 1.00 84.19 90 PHE A C 1
ATOM 725 O O . PHE A 1 90 ? 40.094 8.825 -10.616 1.00 84.19 90 PHE A O 1
ATOM 732 N N . ASN A 1 91 ? 38.482 9.845 -11.795 1.00 77.75 91 ASN A N 1
ATOM 733 C CA . ASN A 1 91 ? 38.508 11.061 -10.980 1.00 77.75 91 ASN A CA 1
ATOM 734 C C . ASN A 1 91 ? 38.164 10.765 -9.512 1.00 77.75 91 ASN A C 1
ATOM 736 O O . ASN A 1 91 ? 38.821 11.275 -8.606 1.00 77.75 91 ASN A O 1
ATOM 740 N N . LYS A 1 92 ? 37.159 9.917 -9.258 1.00 77.81 92 LYS A N 1
ATOM 741 C CA . LYS A 1 92 ? 36.779 9.514 -7.899 1.00 77.81 92 LYS A CA 1
ATOM 742 C C . LYS A 1 92 ? 37.930 8.802 -7.185 1.00 77.81 92 LYS A C 1
ATOM 744 O O . LYS A 1 92 ? 38.262 9.175 -6.063 1.00 77.81 92 LYS A O 1
ATOM 749 N N . VAL A 1 93 ? 38.536 7.802 -7.827 1.00 75.31 93 VAL A N 1
ATOM 750 C CA . VAL A 1 93 ? 39.642 7.017 -7.257 1.00 75.31 93 VAL A CA 1
ATOM 751 C C . VAL A 1 93 ? 40.880 7.890 -7.061 1.00 75.31 93 VAL A C 1
ATOM 753 O O . VAL A 1 93 ? 41.489 7.862 -5.996 1.00 75.31 93 VAL A O 1
ATOM 756 N N . LYS A 1 94 ? 41.215 8.737 -8.038 1.00 80.94 94 LYS A N 1
ATOM 757 C CA . LYS A 1 94 ? 42.301 9.712 -7.930 1.00 80.94 94 LYS A CA 1
ATOM 758 C C . LYS A 1 94 ? 42.109 10.634 -6.723 1.00 80.94 94 LYS A C 1
ATOM 760 O O . LYS A 1 94 ? 43.008 10.730 -5.895 1.00 80.94 94 LYS A O 1
ATOM 765 N N . ASN A 1 95 ? 40.930 11.237 -6.568 1.00 75.19 95 ASN A N 1
ATOM 766 C CA . ASN A 1 95 ? 40.634 12.110 -5.428 1.00 75.19 95 ASN A CA 1
ATOM 767 C C . ASN A 1 95 ? 40.726 11.359 -4.089 1.00 75.19 95 ASN A C 1
ATOM 769 O O . ASN A 1 95 ? 41.167 11.919 -3.086 1.00 75.19 95 ASN A O 1
ATOM 773 N N . GLN A 1 96 ? 40.329 10.083 -4.047 1.00 73.19 96 GLN A N 1
ATOM 774 C CA . GLN A 1 96 ? 40.494 9.240 -2.858 1.00 73.19 96 GLN A CA 1
ATOM 775 C C . GLN A 1 96 ? 41.969 8.981 -2.528 1.00 73.19 96 GLN A C 1
ATOM 777 O O . GLN A 1 96 ? 42.336 9.009 -1.356 1.00 73.19 96 GLN A O 1
ATOM 782 N N . LEU A 1 97 ? 42.807 8.758 -3.541 1.00 74.25 97 LEU A N 1
ATOM 783 C CA . LEU A 1 97 ? 44.247 8.540 -3.382 1.00 74.25 97 LEU A CA 1
ATOM 784 C C . LEU A 1 97 ? 45.004 9.829 -3.025 1.00 74.25 97 LEU A C 1
ATOM 786 O O . LEU A 1 97 ? 45.994 9.767 -2.307 1.00 74.25 97 LEU A O 1
ATOM 790 N N . GLU A 1 98 ? 44.536 10.992 -3.482 1.00 76.06 98 GLU A N 1
ATOM 791 C CA . GLU A 1 98 ? 45.108 12.300 -3.128 1.00 76.06 98 GLU A CA 1
ATOM 792 C C . GLU A 1 98 ? 44.685 12.768 -1.723 1.00 76.06 98 GLU A C 1
ATOM 794 O O . GLU A 1 98 ? 45.454 13.436 -1.034 1.00 76.06 98 GLU A O 1
ATOM 799 N N . SER A 1 99 ? 43.476 12.409 -1.271 1.00 68.81 99 SER A N 1
ATOM 800 C CA . SER A 1 99 ? 42.932 12.817 0.039 1.00 68.81 99 SER A CA 1
ATOM 801 C C . SER A 1 99 ? 43.304 11.896 1.206 1.00 68.81 99 SER A C 1
ATOM 803 O O . SER A 1 99 ? 43.072 12.255 2.363 1.00 68.81 99 SER A O 1
ATOM 805 N N . LYS A 1 100 ? 43.884 10.720 0.940 1.00 64.31 100 LYS A N 1
ATOM 806 C CA . LYS A 1 100 ? 44.290 9.742 1.959 1.00 64.31 100 LYS A CA 1
ATOM 807 C C . LYS A 1 100 ? 45.741 9.314 1.759 1.00 64.31 100 LYS A C 1
ATOM 809 O O . LYS A 1 100 ? 46.190 9.130 0.637 1.00 64.31 100 LYS A O 1
ATOM 814 N N . SER A 1 101 ? 46.475 9.071 2.850 1.00 58.28 101 SER A N 1
ATOM 815 C CA . SER A 1 101 ? 47.800 8.438 2.750 1.00 58.28 101 SER A CA 1
ATOM 816 C C . SER A 1 101 ? 47.666 7.059 2.097 1.00 58.28 101 SER A C 1
ATOM 818 O O . SER A 1 101 ? 46.828 6.260 2.515 1.00 58.28 101 SER A O 1
ATOM 820 N N . THR A 1 102 ? 48.516 6.731 1.124 1.00 54.88 102 THR A N 1
ATOM 821 C CA . THR A 1 102 ? 48.524 5.423 0.433 1.00 54.88 102 THR A CA 1
ATOM 822 C C . THR A 1 102 ? 48.732 4.232 1.378 1.00 54.88 102 THR A C 1
ATOM 824 O O . THR A 1 102 ? 48.357 3.113 1.044 1.00 54.88 102 THR A O 1
ATOM 827 N N . SER A 1 103 ? 49.252 4.465 2.589 1.00 54.22 103 SER A N 1
ATOM 828 C CA . SER A 1 103 ? 49.347 3.476 3.675 1.00 54.22 103 SER A CA 1
ATOM 829 C C . SER A 1 103 ? 48.008 3.123 4.345 1.00 54.22 103 SER A C 1
ATOM 831 O O . SER A 1 103 ? 47.992 2.272 5.227 1.00 54.22 103 SER A O 1
ATOM 833 N N . SER A 1 104 ? 46.910 3.796 3.984 1.00 58.22 104 SER A N 1
ATOM 834 C CA . SER A 1 104 ? 45.569 3.579 4.555 1.00 58.22 104 SER A CA 1
ATOM 835 C C . SER A 1 104 ? 44.668 2.657 3.729 1.00 58.22 104 SER A C 1
ATOM 837 O O . SER A 1 104 ? 43.580 2.333 4.191 1.00 58.22 104 SER A O 1
ATOM 839 N N . PHE A 1 105 ? 45.109 2.246 2.535 1.00 70.31 105 PHE A N 1
ATOM 840 C CA . PHE A 1 105 ? 44.393 1.287 1.695 1.00 70.31 105 PHE A CA 1
ATOM 841 C C . PHE A 1 105 ? 44.920 -0.113 1.983 1.00 70.31 105 PHE A C 1
ATOM 843 O O . PHE A 1 105 ? 46.088 -0.412 1.697 1.00 70.31 105 PHE A O 1
ATOM 850 N N . ASP A 1 106 ? 44.070 -0.961 2.555 1.00 75.50 106 ASP A N 1
ATOM 851 C CA . ASP A 1 106 ? 44.421 -2.357 2.779 1.00 75.50 106 ASP A CA 1
ATOM 852 C C . ASP A 1 106 ? 44.389 -3.155 1.458 1.00 75.50 106 ASP A C 1
ATOM 854 O O . ASP A 1 106 ? 43.988 -2.663 0.400 1.00 75.50 106 ASP A O 1
ATOM 858 N N . LYS A 1 107 ? 44.847 -4.412 1.483 1.00 75.06 107 LYS A N 1
ATOM 859 C CA . LYS A 1 107 ? 44.863 -5.276 0.289 1.00 75.06 107 LYS A CA 1
ATOM 860 C C . LYS A 1 107 ? 43.470 -5.431 -0.339 1.00 75.06 107 LYS A C 1
ATOM 862 O O . LYS A 1 107 ? 43.366 -5.526 -1.561 1.00 75.06 107 LYS A O 1
ATOM 867 N N . LYS A 1 108 ? 42.413 -5.457 0.476 1.00 72.69 108 LYS A N 1
ATOM 868 C CA . LYS A 1 108 ? 41.034 -5.606 0.009 1.00 72.69 108 LYS A CA 1
ATOM 869 C C . LYS A 1 108 ? 40.576 -4.345 -0.720 1.00 72.69 108 LYS A C 1
ATOM 871 O O . LYS A 1 108 ? 40.002 -4.468 -1.797 1.00 72.69 108 LYS A O 1
ATOM 876 N N . ASP A 1 109 ? 40.898 -3.166 -0.197 1.00 73.25 109 ASP A N 1
ATOM 877 C CA . ASP A 1 109 ? 40.611 -1.888 -0.850 1.00 73.25 109 ASP A CA 1
ATOM 878 C C . ASP A 1 109 ? 41.330 -1.779 -2.203 1.00 73.25 109 ASP A C 1
ATOM 880 O O . ASP A 1 109 ? 40.743 -1.357 -3.200 1.00 73.25 109 ASP A O 1
ATOM 884 N N . LYS A 1 110 ? 42.597 -2.212 -2.268 1.00 80.69 110 LYS A N 1
ATOM 885 C CA . LYS A 1 110 ? 43.369 -2.228 -3.521 1.00 80.69 110 LYS A CA 1
ATOM 886 C C . LYS A 1 110 ? 42.755 -3.174 -4.557 1.00 80.69 110 LYS A C 1
ATOM 888 O O . LYS A 1 110 ? 42.619 -2.792 -5.718 1.00 80.69 110 LYS A O 1
ATOM 893 N N . LEU A 1 111 ? 42.363 -4.383 -4.147 1.00 73.94 111 LEU A N 1
ATOM 894 C CA . LEU A 1 111 ? 41.715 -5.358 -5.030 1.00 73.94 111 LEU A CA 1
ATOM 895 C C . LEU A 1 111 ? 40.346 -4.874 -5.519 1.00 73.94 111 LEU A C 1
ATOM 897 O O . LEU A 1 111 ? 40.021 -5.063 -6.688 1.00 73.94 111 LEU A O 1
ATOM 901 N N . ASP A 1 112 ? 39.556 -4.227 -4.663 1.00 69.75 112 ASP A N 1
ATOM 902 C CA . ASP A 1 112 ? 38.266 -3.650 -5.051 1.00 69.75 112 ASP A CA 1
ATOM 903 C C . ASP A 1 112 ? 38.439 -2.553 -6.117 1.00 69.75 112 ASP A C 1
ATOM 905 O O . ASP A 1 112 ? 37.803 -2.596 -7.174 1.00 69.75 112 ASP A O 1
ATOM 909 N N . ILE A 1 113 ? 39.383 -1.629 -5.902 1.00 78.06 113 ILE A N 1
ATOM 910 C CA . ILE A 1 113 ? 39.715 -0.573 -6.869 1.00 78.06 113 ILE A CA 1
ATOM 911 C C . ILE A 1 113 ? 40.154 -1.174 -8.212 1.00 78.06 113 ILE A C 1
ATOM 913 O O . ILE A 1 113 ? 39.646 -0.773 -9.263 1.00 78.06 113 ILE A O 1
ATOM 917 N N . LEU A 1 114 ? 41.068 -2.150 -8.202 1.00 80.94 114 LEU A N 1
ATOM 918 C CA . LEU A 1 114 ? 41.575 -2.766 -9.431 1.00 80.94 114 LEU A CA 1
ATOM 919 C C . LEU A 1 114 ? 40.490 -3.544 -10.183 1.00 80.94 114 LEU A C 1
ATOM 921 O O . LEU A 1 114 ? 40.400 -3.426 -11.403 1.00 80.94 114 LEU A O 1
ATOM 925 N N . ASN A 1 115 ? 39.610 -4.267 -9.486 1.00 71.25 115 ASN A N 1
ATOM 926 C CA . ASN A 1 115 ? 38.501 -4.988 -10.116 1.00 71.25 115 ASN A CA 1
ATOM 927 C C . ASN A 1 115 ? 37.468 -4.043 -10.755 1.00 71.25 115 ASN A C 1
ATOM 929 O O . ASN A 1 115 ? 36.973 -4.310 -11.858 1.00 71.25 115 ASN A O 1
ATOM 933 N N . GLN A 1 116 ? 37.174 -2.905 -10.118 1.00 68.62 116 GLN A N 1
ATOM 934 C CA . GLN A 1 116 ? 36.310 -1.873 -10.703 1.00 68.62 116 GLN A CA 1
ATOM 935 C C . GLN A 1 116 ? 36.933 -1.268 -11.969 1.00 68.62 116 GLN A C 1
ATOM 937 O O . GLN A 1 116 ? 36.248 -1.112 -12.985 1.00 68.62 116 GLN A O 1
ATOM 942 N N . ILE A 1 117 ? 38.239 -0.981 -11.940 1.00 81.25 117 ILE A N 1
ATOM 943 C CA . ILE A 1 117 ? 38.992 -0.473 -13.095 1.00 81.25 117 ILE A CA 1
ATOM 944 C C . ILE A 1 117 ? 39.005 -1.504 -14.232 1.00 81.25 117 ILE A C 1
ATOM 946 O O . ILE A 1 117 ? 38.643 -1.166 -15.360 1.00 81.25 117 ILE A O 1
ATOM 950 N N . LYS A 1 118 ? 39.344 -2.767 -13.940 1.00 77.88 118 LYS A N 1
ATOM 951 C CA . LYS A 1 118 ? 39.345 -3.882 -14.902 1.00 77.88 118 LYS A CA 1
ATOM 952 C C . LYS A 1 118 ? 38.011 -3.984 -15.634 1.00 77.88 118 LYS A C 1
ATOM 954 O O . LYS A 1 118 ? 37.975 -4.045 -16.861 1.00 77.88 118 LYS A O 1
ATOM 959 N N . THR A 1 119 ? 36.912 -3.951 -14.883 1.00 65.12 119 THR A N 1
ATOM 960 C CA . THR A 1 119 ? 35.554 -4.059 -15.427 1.00 65.12 119 THR A CA 1
ATOM 961 C C . THR A 1 119 ? 35.256 -2.929 -16.415 1.00 65.12 119 THR A C 1
ATOM 963 O O . THR A 1 119 ? 34.747 -3.176 -17.508 1.00 65.12 119 THR A O 1
ATOM 966 N N . ARG A 1 120 ? 35.620 -1.683 -16.081 1.00 78.31 120 ARG A N 1
ATOM 967 C CA . ARG A 1 120 ? 35.421 -0.529 -16.974 1.00 78.31 120 ARG A CA 1
ATOM 968 C C . ARG A 1 120 ? 36.271 -0.607 -18.239 1.00 78.31 120 ARG A C 1
ATOM 970 O O . ARG A 1 120 ? 35.764 -0.360 -19.331 1.00 78.31 120 ARG A O 1
ATOM 977 N N . LEU A 1 121 ? 37.530 -1.016 -18.114 1.00 75.94 121 LEU A N 1
ATOM 978 C CA . LEU A 1 121 ? 38.421 -1.206 -19.259 1.00 75.94 121 LEU A CA 1
ATOM 979 C C . LEU A 1 121 ? 37.936 -2.334 -20.186 1.00 75.94 121 LEU A C 1
ATOM 981 O O . LEU A 1 121 ? 37.997 -2.193 -21.408 1.00 75.94 121 LEU A O 1
ATOM 985 N N . ALA A 1 122 ? 37.389 -3.417 -19.626 1.00 66.62 122 ALA A N 1
ATOM 986 C CA . ALA A 1 122 ? 36.816 -4.519 -20.396 1.00 66.62 122 ALA A CA 1
ATOM 987 C C . ALA A 1 122 ? 35.575 -4.088 -21.196 1.00 66.62 122 ALA A C 1
ATOM 989 O O . ALA A 1 122 ? 35.453 -4.440 -22.371 1.00 66.62 122 ALA A O 1
ATOM 990 N N . LEU A 1 123 ? 34.698 -3.264 -20.611 1.00 64.88 123 LEU A N 1
ATOM 991 C CA . LEU A 1 123 ? 33.536 -2.689 -21.308 1.00 64.88 123 LEU A CA 1
ATOM 992 C C . LEU A 1 123 ? 33.948 -1.800 -22.492 1.00 64.88 123 LEU A C 1
ATOM 994 O O . LEU A 1 123 ? 33.313 -1.831 -23.546 1.00 64.88 123 LEU A O 1
ATOM 998 N N . LEU A 1 124 ? 35.062 -1.076 -22.352 1.00 73.06 124 LEU A N 1
ATOM 999 C CA . LEU A 1 124 ? 35.673 -0.283 -23.423 1.00 73.06 124 LEU A CA 1
ATOM 1000 C C . LEU A 1 124 ? 36.467 -1.117 -24.443 1.00 73.06 124 LEU A C 1
ATOM 1002 O O . LEU A 1 124 ? 36.986 -0.561 -25.409 1.00 73.06 124 LEU A O 1
ATOM 1006 N N . LYS A 1 125 ? 36.549 -2.442 -24.256 1.00 79.81 125 LYS A N 1
ATOM 1007 C CA . LYS A 1 125 ? 37.347 -3.373 -25.072 1.00 79.81 125 LYS A CA 1
ATOM 1008 C C . LYS A 1 125 ? 38.842 -3.026 -25.106 1.00 79.81 125 LYS A C 1
ATOM 1010 O O . LYS A 1 125 ? 39.522 -3.280 -26.097 1.00 79.81 125 LYS A O 1
ATOM 1015 N N . LEU A 1 126 ? 39.365 -2.471 -24.014 1.00 78.50 126 LEU A N 1
ATOM 1016 C CA . LEU A 1 126 ? 40.772 -2.097 -23.849 1.00 78.50 126 LEU A CA 1
ATOM 1017 C C . LEU A 1 126 ? 41.599 -3.274 -23.318 1.00 78.50 126 LEU A C 1
ATOM 1019 O O . LEU A 1 126 ? 42.143 -3.216 -22.217 1.00 78.50 126 LEU A O 1
ATOM 1023 N N . SER A 1 127 ? 41.682 -4.359 -24.092 1.00 70.69 127 SER A N 1
ATOM 1024 C CA . SER A 1 127 ? 42.265 -5.639 -23.654 1.00 70.69 127 SER A CA 1
ATOM 1025 C C . SER A 1 127 ? 43.705 -5.531 -23.143 1.00 70.69 127 SER A C 1
ATOM 1027 O O . SER A 1 127 ? 44.055 -6.191 -22.173 1.00 70.69 127 SER A O 1
ATOM 102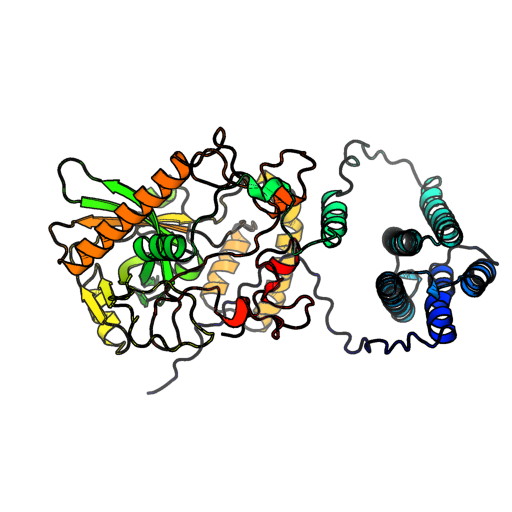9 N N . GLU A 1 128 ? 44.533 -4.672 -23.742 1.00 79.81 128 GLU A N 1
ATOM 1030 C CA . GLU A 1 128 ? 45.913 -4.462 -23.281 1.00 79.81 128 GLU A CA 1
ATOM 1031 C C . GLU A 1 128 ? 45.967 -3.837 -21.877 1.00 79.81 128 GLU A C 1
ATOM 1033 O O . GLU A 1 128 ? 46.768 -4.259 -21.048 1.00 79.81 128 GLU A O 1
ATOM 1038 N N . LEU A 1 129 ? 45.076 -2.885 -21.570 1.00 82.69 129 LEU A N 1
ATOM 1039 C CA . LEU A 1 129 ? 44.986 -2.294 -20.230 1.00 82.69 129 LEU A CA 1
ATOM 1040 C C . LEU A 1 129 ? 44.339 -3.253 -19.225 1.00 82.69 129 LEU A C 1
ATOM 1042 O O . LEU A 1 129 ? 44.733 -3.265 -18.063 1.00 82.69 129 LEU A O 1
ATOM 1046 N N . VAL A 1 130 ? 43.377 -4.073 -19.663 1.00 70.19 130 VAL A N 1
ATOM 1047 C CA . VAL A 1 130 ? 42.788 -5.141 -18.836 1.00 70.19 130 VAL A CA 1
ATOM 1048 C C . VAL A 1 130 ? 43.867 -6.122 -18.388 1.00 70.19 130 VAL A C 1
ATOM 1050 O O . VAL A 1 130 ? 43.958 -6.396 -17.198 1.00 70.19 130 VAL A O 1
ATOM 1053 N N . ASN A 1 131 ? 44.725 -6.575 -19.306 1.00 75.94 131 ASN A N 1
ATOM 1054 C CA . ASN A 1 131 ? 45.810 -7.503 -18.988 1.00 75.94 131 ASN A CA 1
ATOM 1055 C C . ASN A 1 131 ? 46.797 -6.911 -17.971 1.00 75.94 131 ASN A C 1
ATOM 1057 O O . ASN A 1 131 ? 47.198 -7.601 -17.040 1.00 75.94 131 ASN A O 1
ATOM 1061 N N . ILE A 1 132 ? 47.135 -5.622 -18.099 1.00 82.00 132 ILE A N 1
ATOM 1062 C CA . ILE A 1 132 ? 47.988 -4.927 -17.123 1.00 82.00 132 ILE A CA 1
ATOM 1063 C C . ILE A 1 132 ? 47.338 -4.927 -15.734 1.00 82.00 132 ILE A C 1
ATOM 1065 O O . ILE A 1 132 ? 47.998 -5.219 -14.742 1.00 82.00 132 ILE A O 1
ATOM 1069 N N . VAL A 1 133 ? 46.044 -4.613 -15.643 1.00 80.31 133 VAL A N 1
ATOM 1070 C CA . VAL A 1 133 ? 45.327 -4.608 -14.358 1.00 80.31 133 VAL A CA 1
ATOM 1071 C C . VAL A 1 133 ? 45.198 -6.022 -13.785 1.00 80.31 133 VAL A C 1
ATOM 1073 O O . VAL A 1 133 ? 45.313 -6.194 -12.575 1.00 80.31 133 VAL A O 1
ATOM 1076 N N . ASP A 1 134 ? 45.036 -7.034 -14.634 1.00 76.38 134 ASP A N 1
ATOM 1077 C CA . ASP A 1 134 ? 45.001 -8.440 -14.228 1.00 76.38 134 ASP A CA 1
ATOM 1078 C C . ASP A 1 134 ? 46.328 -8.938 -13.661 1.00 76.38 134 ASP A C 1
ATOM 1080 O O . ASP A 1 134 ? 46.340 -9.589 -12.619 1.00 76.38 134 ASP A O 1
ATOM 1084 N N . GLU A 1 135 ? 47.456 -8.587 -14.276 1.00 80.81 135 GLU A N 1
ATOM 1085 C CA . GLU A 1 135 ? 48.779 -8.898 -13.724 1.00 80.81 135 GLU A CA 1
ATOM 1086 C C . GLU A 1 135 ? 48.975 -8.278 -12.333 1.00 80.81 135 GLU A C 1
ATOM 1088 O O . GLU A 1 135 ? 49.574 -8.893 -11.451 1.00 80.81 135 GLU A O 1
ATOM 1093 N N . LEU A 1 136 ? 48.443 -7.074 -12.112 1.00 83.62 136 LEU A N 1
ATOM 1094 C CA . LEU A 1 136 ? 48.508 -6.386 -10.823 1.00 83.62 136 LEU A CA 1
ATOM 1095 C C . LEU A 1 136 ? 47.607 -7.030 -9.762 1.00 83.62 136 LEU A C 1
ATOM 1097 O O . LEU A 1 136 ? 48.021 -7.150 -8.608 1.00 83.62 136 LEU A O 1
ATOM 1101 N N . ILE A 1 137 ? 46.404 -7.465 -10.147 1.00 79.44 137 ILE A N 1
ATOM 1102 C CA . ILE A 1 137 ? 45.506 -8.243 -9.281 1.00 79.44 137 ILE A CA 1
ATOM 1103 C C . ILE A 1 137 ? 46.190 -9.550 -8.877 1.00 79.44 137 ILE A C 1
ATOM 1105 O O . ILE A 1 137 ? 46.291 -9.833 -7.685 1.00 79.44 137 ILE A O 1
ATOM 1109 N N . ASN A 1 138 ? 46.743 -10.289 -9.841 1.00 78.62 138 ASN A N 1
ATOM 1110 C CA . ASN A 1 138 ? 47.426 -11.556 -9.584 1.00 78.62 138 ASN A CA 1
ATOM 1111 C C . ASN A 1 138 ? 48.631 -11.370 -8.653 1.00 78.62 138 ASN A C 1
ATOM 1113 O O . ASN A 1 138 ? 48.766 -12.111 -7.687 1.00 78.62 138 ASN A O 1
ATOM 1117 N N . LYS A 1 139 ? 49.458 -10.335 -8.860 1.00 80.81 139 LYS A N 1
ATOM 1118 C CA . LYS A 1 139 ? 50.576 -10.007 -7.953 1.00 80.81 139 LYS A CA 1
ATOM 1119 C C . LYS A 1 139 ? 50.105 -9.716 -6.527 1.00 80.81 139 LYS A C 1
ATOM 1121 O O . LYS A 1 139 ? 50.688 -10.224 -5.571 1.00 80.81 139 LYS A O 1
ATOM 1126 N N . LEU A 1 140 ? 49.043 -8.920 -6.376 1.00 78.00 140 LEU A N 1
ATOM 1127 C CA . LEU A 1 140 ? 48.444 -8.648 -5.067 1.00 78.00 140 LEU A CA 1
ATOM 1128 C C . LEU A 1 140 ? 47.914 -9.926 -4.424 1.00 78.00 140 LEU A C 1
ATOM 1130 O O . LEU A 1 140 ? 48.045 -10.094 -3.215 1.00 78.00 140 LEU A O 1
ATOM 1134 N N . GLU A 1 141 ? 47.311 -10.829 -5.191 1.00 75.00 141 GLU A N 1
ATOM 1135 C CA . GLU A 1 141 ? 46.794 -12.105 -4.699 1.00 75.00 141 GLU A CA 1
ATOM 1136 C C . GLU A 1 141 ? 47.916 -13.082 -4.309 1.00 75.00 141 GLU A C 1
ATOM 1138 O O . GLU A 1 141 ? 47.839 -13.663 -3.222 1.00 75.00 141 GLU A O 1
ATOM 1143 N N . GLU A 1 142 ? 48.989 -13.177 -5.100 1.00 67.31 142 GLU A N 1
ATOM 1144 C CA . GLU A 1 142 ? 50.165 -14.038 -4.891 1.00 67.31 142 GLU A CA 1
ATOM 1145 C C . GLU A 1 142 ? 50.976 -13.705 -3.625 1.00 67.31 142 GLU A C 1
ATOM 1147 O O . GLU A 1 142 ? 51.573 -14.608 -3.031 1.00 67.31 142 GLU A O 1
ATOM 1152 N N . GLU A 1 143 ? 50.916 -12.469 -3.103 1.00 56.59 143 GLU A N 1
ATOM 1153 C CA . GLU A 1 143 ? 51.488 -12.102 -1.787 1.00 56.59 143 GLU A CA 1
ATOM 1154 C C . GLU A 1 143 ? 50.943 -12.954 -0.613 1.00 56.59 143 GLU A C 1
ATOM 1156 O O . GLU A 1 143 ? 51.463 -12.897 0.502 1.00 56.59 143 GLU A O 1
ATOM 1161 N N . LYS A 1 144 ? 49.911 -13.783 -0.838 1.00 45.22 144 LYS A N 1
ATOM 1162 C CA . LYS A 1 144 ? 49.349 -14.726 0.141 1.00 45.22 144 LYS A CA 1
ATOM 1163 C C . LYS A 1 144 ? 50.196 -15.994 0.364 1.00 45.22 144 LYS A C 1
ATOM 1165 O O . LYS A 1 144 ? 49.989 -16.665 1.367 1.00 45.22 144 LYS A O 1
ATOM 1170 N N . LEU A 1 145 ? 51.163 -16.332 -0.495 1.00 38.62 145 LEU A N 1
ATOM 1171 C CA . LEU A 1 145 ? 51.936 -17.586 -0.367 1.00 38.62 145 LEU A CA 1
ATOM 1172 C C . LEU A 1 145 ? 53.091 -17.552 0.659 1.00 38.62 145 LEU A C 1
ATOM 1174 O O . LEU A 1 145 ? 53.853 -18.514 0.744 1.00 38.62 145 LEU A O 1
ATOM 1178 N N . LYS A 1 146 ? 53.245 -16.481 1.454 1.00 37.50 146 LYS A N 1
ATOM 1179 C CA . LYS A 1 146 ? 54.339 -16.371 2.444 1.00 37.50 146 LYS A CA 1
ATOM 1180 C C . LYS A 1 146 ? 53.944 -16.053 3.888 1.00 37.50 146 LYS A C 1
ATOM 1182 O O . LYS A 1 146 ? 54.844 -15.825 4.690 1.00 37.50 146 LYS A O 1
ATOM 1187 N N . ILE A 1 147 ? 52.665 -16.075 4.266 1.00 34.00 147 ILE A N 1
ATOM 1188 C CA . ILE A 1 147 ? 52.285 -15.850 5.672 1.00 34.00 147 ILE A CA 1
ATOM 1189 C C . ILE A 1 147 ? 51.290 -16.915 6.149 1.00 34.00 147 ILE A C 1
ATOM 1191 O O . ILE A 1 147 ? 50.118 -16.889 5.796 1.00 34.00 147 ILE A O 1
ATOM 1195 N N . GLU A 1 148 ? 51.855 -17.825 6.947 1.00 32.44 148 GLU A N 1
ATOM 1196 C CA . GLU A 1 148 ? 51.293 -18.678 8.004 1.00 32.44 148 GLU A CA 1
ATOM 1197 C C . GLU A 1 148 ? 49.964 -19.415 7.770 1.00 32.44 148 GLU A C 1
ATOM 1199 O O . GLU A 1 148 ? 48.867 -18.861 7.848 1.00 32.44 148 GLU A O 1
ATOM 1204 N N . ASP A 1 149 ? 50.114 -20.740 7.661 1.00 32.94 149 ASP A N 1
ATOM 1205 C CA . ASP A 1 149 ? 49.135 -21.761 8.026 1.00 32.94 149 ASP A CA 1
ATOM 1206 C C . ASP A 1 149 ? 48.445 -21.440 9.361 1.00 32.94 149 ASP A C 1
ATOM 1208 O O . ASP A 1 149 ? 48.961 -21.710 10.450 1.00 32.94 149 ASP A O 1
ATOM 1212 N N . LYS A 1 150 ? 47.208 -20.956 9.280 1.00 33.12 150 LYS A N 1
ATOM 1213 C CA . LYS A 1 150 ? 46.168 -21.323 10.238 1.00 33.12 150 LYS A CA 1
ATOM 1214 C C . LYS A 1 150 ? 44.921 -21.717 9.471 1.00 33.12 150 LYS A C 1
ATOM 1216 O O . LYS A 1 150 ? 44.303 -20.889 8.808 1.00 33.12 150 LYS A O 1
ATOM 1221 N N . ASN A 1 151 ? 44.595 -23.001 9.600 1.00 36.50 151 ASN A N 1
ATOM 1222 C CA . ASN A 1 151 ? 43.358 -23.652 9.190 1.00 36.50 151 ASN A CA 1
ATOM 1223 C C . ASN A 1 151 ? 42.157 -22.697 9.244 1.00 36.50 151 ASN A C 1
ATOM 1225 O O . ASN A 1 151 ? 41.667 -22.358 10.321 1.00 36.50 151 ASN A O 1
ATOM 1229 N N . LEU A 1 152 ? 41.686 -22.301 8.067 1.00 28.81 152 LEU A N 1
ATOM 1230 C CA . LEU A 1 152 ? 40.348 -21.778 7.849 1.00 28.81 152 LEU A CA 1
ATOM 1231 C C . LEU A 1 152 ? 39.666 -22.771 6.916 1.00 28.81 152 LEU A C 1
ATOM 1233 O O . LEU A 1 152 ? 40.127 -22.985 5.793 1.00 28.81 152 LEU A O 1
ATOM 1237 N N . ASP A 1 153 ? 38.621 -23.412 7.433 1.00 31.42 153 ASP A N 1
ATOM 1238 C CA . ASP A 1 153 ? 37.758 -24.319 6.687 1.00 31.42 153 ASP A CA 1
ATOM 1239 C C . ASP A 1 153 ? 37.293 -23.655 5.388 1.00 31.42 153 ASP A C 1
ATOM 1241 O O . ASP A 1 153 ? 36.717 -22.566 5.377 1.00 31.42 153 ASP A O 1
ATOM 1245 N N . PHE A 1 154 ? 37.550 -24.332 4.273 1.00 27.34 154 PHE A N 1
ATOM 1246 C CA . PHE A 1 154 ? 37.237 -23.867 2.922 1.00 27.34 154 PHE A CA 1
ATOM 1247 C C . PHE A 1 154 ? 35.761 -24.078 2.525 1.00 27.34 154 PHE A C 1
ATOM 1249 O O . PHE A 1 154 ? 35.428 -24.001 1.341 1.00 27.34 154 PHE A O 1
ATOM 1256 N N . GLU A 1 155 ? 34.855 -24.309 3.480 1.00 29.48 155 GLU A N 1
ATOM 1257 C CA . GLU A 1 155 ? 33.417 -24.442 3.196 1.00 29.48 155 GLU A CA 1
ATOM 1258 C C . GLU A 1 155 ? 32.653 -23.104 3.167 1.00 29.48 155 GLU A C 1
ATOM 1260 O O . GLU A 1 155 ? 31.597 -23.033 2.539 1.00 29.48 155 GLU A O 1
ATOM 1265 N N . ASP A 1 156 ? 33.217 -22.008 3.689 1.00 32.78 156 ASP A N 1
ATOM 1266 C CA . ASP A 1 156 ? 32.545 -20.693 3.740 1.00 32.78 156 ASP A CA 1
ATOM 1267 C C . ASP A 1 156 ? 32.815 -19.772 2.526 1.00 32.78 156 ASP A C 1
ATOM 1269 O O . ASP A 1 156 ? 32.353 -18.632 2.478 1.00 32.78 156 ASP A O 1
ATOM 1273 N N . LEU A 1 157 ? 33.533 -20.246 1.500 1.00 28.98 157 LEU A N 1
ATOM 1274 C CA . LEU A 1 157 ? 33.886 -19.453 0.306 1.00 28.98 157 LEU A CA 1
ATOM 1275 C C . LEU A 1 157 ? 32.993 -19.701 -0.925 1.00 28.98 157 LEU A C 1
ATOM 1277 O O . LEU A 1 157 ? 33.301 -19.213 -2.013 1.00 28.98 157 LEU A O 1
ATOM 1281 N N . LYS A 1 158 ? 31.869 -20.417 -0.785 1.00 31.83 158 LYS A N 1
ATOM 1282 C CA . LYS A 1 158 ? 30.935 -20.655 -1.906 1.00 31.83 158 LYS A CA 1
ATOM 1283 C C . LYS A 1 158 ? 29.923 -19.541 -2.185 1.00 31.83 158 LYS A C 1
ATOM 1285 O O . LYS A 1 158 ? 29.261 -19.612 -3.213 1.00 31.83 158 LYS A O 1
ATOM 1290 N N . ASP A 1 159 ? 29.868 -18.491 -1.374 1.00 33.84 159 ASP A N 1
ATOM 1291 C CA . ASP A 1 159 ? 29.012 -17.325 -1.623 1.00 33.84 159 ASP A CA 1
ATOM 1292 C C . ASP A 1 159 ? 29.841 -16.031 -1.636 1.00 33.84 159 ASP A C 1
ATOM 1294 O O . ASP A 1 159 ? 29.677 -15.140 -0.803 1.00 33.84 159 ASP A O 1
ATOM 1298 N N . ILE A 1 160 ? 30.726 -15.881 -2.631 1.00 33.44 160 ILE A N 1
ATOM 1299 C CA . ILE A 1 160 ? 30.981 -14.523 -3.130 1.00 33.44 160 ILE A CA 1
ATOM 1300 C C . ILE A 1 160 ? 29.636 -14.045 -3.665 1.00 33.44 160 ILE A C 1
ATOM 1302 O O . ILE A 1 160 ? 29.064 -14.672 -4.556 1.00 33.44 160 ILE A O 1
ATOM 1306 N N . ASP A 1 161 ? 29.123 -12.984 -3.051 1.00 43.75 161 ASP A N 1
ATOM 1307 C CA . ASP A 1 161 ? 27.784 -12.440 -3.227 1.00 43.75 161 ASP A CA 1
ATOM 1308 C C . ASP A 1 161 ? 27.482 -12.053 -4.689 1.00 43.75 161 ASP A C 1
ATOM 1310 O O . ASP A 1 161 ? 27.516 -10.892 -5.102 1.00 43.75 161 ASP A O 1
ATOM 1314 N N . ASN A 1 162 ? 27.133 -13.067 -5.479 1.00 38.38 162 ASN A N 1
ATOM 1315 C CA . ASN A 1 162 ? 26.649 -12.975 -6.850 1.00 38.38 162 ASN A CA 1
ATOM 1316 C C . ASN A 1 162 ? 25.360 -12.143 -6.948 1.00 38.38 162 ASN A C 1
ATOM 1318 O O . ASN A 1 162 ? 24.939 -11.819 -8.057 1.00 38.38 162 ASN A O 1
ATOM 1322 N N . SER A 1 163 ? 24.701 -11.812 -5.829 1.00 38.78 163 SER A N 1
ATOM 1323 C CA . SER A 1 163 ? 23.519 -10.950 -5.843 1.00 38.78 163 SER A CA 1
ATOM 1324 C C . SER A 1 163 ? 23.896 -9.494 -6.113 1.00 38.78 163 SER A C 1
ATOM 1326 O O . SER A 1 163 ? 23.237 -8.855 -6.927 1.00 38.78 163 SER A O 1
ATOM 1328 N N . THR A 1 164 ? 25.009 -9.006 -5.554 1.00 37.16 164 THR A N 1
ATOM 1329 C CA . THR A 1 164 ? 25.508 -7.648 -5.812 1.00 37.16 164 THR A CA 1
ATOM 1330 C C . THR A 1 164 ? 25.983 -7.494 -7.263 1.00 37.16 164 THR A C 1
ATOM 1332 O O . THR A 1 164 ? 25.674 -6.489 -7.903 1.00 37.16 164 THR A O 1
ATOM 1335 N N . LEU A 1 165 ? 26.645 -8.514 -7.829 1.00 33.88 165 LEU A N 1
ATOM 1336 C CA . LEU A 1 165 ? 27.044 -8.522 -9.244 1.00 33.88 165 LEU A CA 1
ATOM 1337 C C . LEU A 1 165 ? 25.824 -8.564 -10.181 1.00 33.88 165 LEU A C 1
ATOM 1339 O O . LEU A 1 165 ? 25.727 -7.747 -11.092 1.00 33.88 165 LEU A O 1
ATOM 1343 N N . LYS A 1 166 ? 24.836 -9.428 -9.899 1.00 40.06 166 LYS A N 1
ATOM 1344 C CA . LYS A 1 166 ? 23.574 -9.491 -10.658 1.00 40.06 166 LYS A CA 1
ATOM 1345 C C . LYS A 1 166 ? 22.789 -8.178 -10.590 1.00 40.06 166 LYS A C 1
ATOM 1347 O O . LYS A 1 166 ? 22.290 -7.723 -11.610 1.00 40.06 166 LYS A O 1
ATOM 1352 N N . ILE A 1 167 ? 22.712 -7.542 -9.419 1.00 41.34 167 ILE A N 1
ATOM 1353 C CA . ILE A 1 167 ? 22.073 -6.228 -9.203 1.00 41.34 167 ILE A CA 1
ATOM 1354 C C . ILE A 1 167 ? 22.746 -5.116 -10.019 1.00 41.34 167 ILE A C 1
ATOM 1356 O O . ILE A 1 167 ? 22.084 -4.177 -10.463 1.00 41.34 167 ILE A O 1
ATOM 1360 N N . LEU A 1 168 ? 24.064 -5.194 -10.208 1.00 37.38 168 LEU A N 1
ATOM 1361 C CA . LEU A 1 168 ? 24.810 -4.255 -11.045 1.00 37.38 168 LEU A CA 1
ATOM 1362 C C . LEU A 1 168 ? 24.627 -4.562 -12.540 1.00 37.38 168 LEU A C 1
ATOM 1364 O O . LEU A 1 168 ? 24.464 -3.630 -13.325 1.00 37.38 168 LEU A O 1
ATOM 1368 N N . GLU A 1 169 ? 24.565 -5.837 -12.928 1.00 38.50 169 GLU A N 1
ATOM 1369 C CA . GLU A 1 169 ? 24.261 -6.279 -14.298 1.00 38.50 169 GLU A CA 1
ATOM 1370 C C . GLU A 1 169 ? 22.826 -5.916 -14.726 1.00 38.50 169 GLU A C 1
ATOM 1372 O O . GLU A 1 169 ? 22.598 -5.513 -15.867 1.00 38.50 169 GLU A O 1
ATOM 1377 N N . SER A 1 170 ? 21.852 -5.952 -13.809 1.00 42.00 170 SER A N 1
ATOM 1378 C CA . SER A 1 170 ? 20.454 -5.603 -14.095 1.00 42.00 170 SER A CA 1
ATOM 1379 C C . SER A 1 170 ? 20.217 -4.109 -14.337 1.00 42.00 170 SER A C 1
ATOM 1381 O O . SER A 1 170 ? 19.185 -3.736 -14.891 1.00 42.00 170 SER A O 1
ATOM 1383 N N . ARG A 1 171 ? 21.174 -3.236 -13.983 1.00 43.97 171 ARG A N 1
ATOM 1384 C CA . ARG A 1 171 ? 21.149 -1.806 -14.356 1.00 43.97 171 ARG A CA 1
ATOM 1385 C C . ARG A 1 171 ? 21.409 -1.575 -15.850 1.00 43.97 171 ARG A C 1
ATOM 1387 O O . ARG A 1 171 ? 21.279 -0.451 -16.319 1.00 43.97 171 ARG A O 1
ATOM 1394 N N . HIS A 1 172 ? 21.757 -2.623 -16.598 1.00 43.72 172 HIS A N 1
ATOM 1395 C CA . HIS A 1 172 ? 22.092 -2.559 -18.019 1.00 43.72 172 HIS A CA 1
ATOM 1396 C C . HIS A 1 172 ? 21.254 -3.509 -18.888 1.00 43.72 172 HIS A C 1
ATOM 1398 O O . HIS A 1 172 ? 21.732 -4.009 -19.906 1.00 43.72 172 HIS A O 1
ATOM 1404 N N . VAL A 1 173 ? 19.981 -3.736 -18.545 1.00 49.62 173 VAL A N 1
ATOM 1405 C CA . VAL A 1 173 ? 19.054 -4.363 -19.501 1.00 49.62 173 VAL A CA 1
ATOM 1406 C C . VAL A 1 173 ? 18.779 -3.376 -20.635 1.00 49.62 173 VAL A C 1
ATOM 1408 O O . VAL A 1 173 ? 18.133 -2.354 -20.431 1.00 49.62 173 VAL A O 1
ATOM 1411 N N . SER A 1 174 ? 19.266 -3.656 -21.845 1.00 48.41 174 SER A N 1
ATOM 1412 C CA . SER A 1 174 ? 18.851 -2.916 -23.042 1.00 48.41 174 SER A CA 1
ATOM 1413 C C . SER A 1 174 ? 17.330 -3.021 -23.208 1.00 48.41 174 SER A C 1
ATOM 1415 O O . SER A 1 174 ? 16.790 -4.119 -23.105 1.00 48.41 174 SER A O 1
ATOM 1417 N N . ASN A 1 175 ? 16.658 -1.903 -23.498 1.00 58.69 175 ASN A N 1
ATOM 1418 C CA . ASN A 1 175 ? 15.197 -1.788 -23.642 1.00 58.69 175 ASN A CA 1
ATOM 1419 C C . ASN A 1 175 ? 14.381 -1.809 -22.325 1.00 58.69 175 ASN A C 1
ATOM 1421 O O . ASN A 1 175 ? 13.342 -2.457 -22.223 1.00 58.69 175 ASN A O 1
ATOM 1425 N N . GLN A 1 176 ? 14.801 -1.034 -21.319 1.00 69.38 176 GLN A N 1
ATOM 1426 C CA . GLN A 1 176 ? 14.095 -0.867 -20.029 1.00 69.38 176 GLN A CA 1
ATOM 1427 C C . GLN A 1 176 ? 12.632 -0.397 -20.158 1.00 69.38 176 GLN A C 1
ATOM 1429 O O . GLN A 1 176 ? 11.810 -0.643 -19.276 1.00 69.38 176 GLN A O 1
ATOM 1434 N N . HIS A 1 177 ? 12.305 0.255 -21.273 1.00 77.75 177 HIS A N 1
ATOM 1435 C CA . HIS A 1 177 ? 10.998 0.836 -21.567 1.00 77.75 177 HIS A CA 1
ATOM 1436 C C . HIS A 1 177 ? 10.280 0.145 -22.734 1.00 77.75 177 HIS A C 1
ATOM 1438 O O . HIS A 1 177 ? 9.542 0.773 -23.494 1.00 77.75 177 HIS A O 1
ATOM 1444 N N . SER A 1 178 ? 10.504 -1.155 -22.909 1.00 81.69 178 SER A N 1
ATOM 1445 C CA . SER A 1 178 ? 9.682 -1.975 -23.791 1.00 81.69 178 SER A CA 1
ATOM 1446 C C . SER A 1 178 ? 9.331 -3.286 -23.119 1.00 81.69 178 SER A C 1
ATOM 1448 O O . SER A 1 178 ? 10.125 -3.862 -22.379 1.00 81.69 178 SER A O 1
ATOM 1450 N N . TYR A 1 179 ? 8.148 -3.793 -23.428 1.00 85.69 179 TYR A N 1
ATOM 1451 C CA . TYR A 1 179 ? 7.796 -5.145 -23.040 1.00 85.69 179 TYR A CA 1
ATOM 1452 C C . TYR A 1 179 ? 8.625 -6.174 -23.821 1.00 85.69 179 TYR A C 1
ATOM 1454 O O . TYR A 1 179 ? 9.046 -5.879 -24.942 1.00 85.69 179 TYR A O 1
ATOM 1462 N N . PRO A 1 180 ? 8.837 -7.374 -23.260 1.00 83.75 180 PRO A N 1
ATOM 1463 C CA . PRO A 1 180 ? 9.339 -8.508 -24.025 1.00 83.75 180 PRO A CA 1
ATOM 1464 C C . PRO A 1 180 ? 8.320 -8.956 -25.088 1.00 83.75 180 PRO A C 1
ATOM 1466 O O . PRO A 1 180 ? 7.112 -8.758 -24.923 1.00 83.75 180 PRO A O 1
ATOM 1469 N N . ASP A 1 181 ? 8.792 -9.612 -26.151 1.00 85.25 181 ASP A N 1
ATOM 1470 C CA . ASP A 1 181 ? 7.970 -10.003 -27.312 1.00 85.25 181 ASP A CA 1
ATOM 1471 C C . ASP A 1 181 ? 6.773 -10.898 -26.945 1.00 85.25 181 ASP A C 1
ATOM 1473 O O . ASP A 1 181 ? 5.701 -10.819 -27.553 1.00 85.25 181 ASP A O 1
ATOM 1477 N N . TYR A 1 182 ? 6.916 -11.706 -25.892 1.00 87.00 182 TYR A N 1
ATOM 1478 C CA . TYR A 1 182 ? 5.875 -12.609 -25.407 1.00 87.00 182 TYR A CA 1
ATOM 1479 C C . TYR A 1 182 ? 4.742 -11.914 -24.630 1.00 87.00 182 TYR A C 1
ATOM 1481 O O . TYR A 1 182 ? 3.788 -12.584 -24.241 1.00 87.00 182 TYR A O 1
ATOM 1489 N N . VAL A 1 183 ? 4.777 -10.590 -24.408 1.00 89.75 183 VAL A N 1
ATOM 1490 C CA . VAL A 1 183 ? 3.718 -9.867 -23.664 1.00 89.75 183 VAL A CA 1
ATOM 1491 C C . VAL A 1 183 ? 2.328 -10.035 -24.283 1.00 89.75 183 VAL A C 1
ATOM 1493 O O . VAL A 1 183 ? 1.318 -9.978 -23.584 1.00 89.75 183 VAL A O 1
ATOM 1496 N N . ASN A 1 184 ? 2.267 -10.265 -25.596 1.00 89.19 184 ASN A N 1
ATOM 1497 C CA . ASN A 1 184 ? 1.021 -10.345 -26.355 1.00 89.19 184 ASN A CA 1
ATOM 1498 C C . ASN A 1 184 ? 0.147 -11.552 -25.984 1.00 89.19 184 ASN A C 1
ATOM 1500 O O . ASN A 1 184 ? -1.024 -11.576 -26.349 1.00 89.19 184 ASN A O 1
ATOM 1504 N N . LYS A 1 185 ? 0.681 -12.535 -25.249 1.00 89.69 185 LYS A N 1
ATOM 1505 C CA . LYS A 1 185 ? -0.112 -13.666 -24.748 1.00 89.69 185 LYS A CA 1
ATOM 1506 C C . LYS A 1 185 ? -0.957 -13.330 -23.518 1.00 89.69 185 LYS A C 1
ATOM 1508 O O . LYS A 1 185 ? -1.836 -14.111 -23.161 1.00 89.69 185 LYS A O 1
ATOM 1513 N N . PHE A 1 186 ? -0.668 -12.216 -22.844 1.00 91.31 186 PHE A N 1
ATOM 1514 C CA . PHE A 1 186 ? -1.417 -11.784 -21.670 1.00 91.31 186 PHE A CA 1
ATOM 1515 C C . PHE A 1 186 ? -2.605 -10.921 -22.086 1.00 91.31 186 PHE A C 1
ATOM 1517 O O . PHE A 1 186 ? -2.489 -10.019 -22.920 1.00 91.31 186 PHE A O 1
ATOM 1524 N N . GLN A 1 187 ? -3.752 -11.161 -21.455 1.00 89.06 187 GLN A N 1
ATOM 1525 C CA . GLN A 1 187 ? -4.935 -10.342 -21.664 1.00 89.06 187 GLN A CA 1
ATOM 1526 C C . GLN A 1 187 ? -4.770 -8.986 -20.968 1.00 89.06 187 GLN A C 1
ATOM 1528 O O . GLN A 1 187 ? -4.519 -8.909 -19.765 1.00 89.06 187 GLN A O 1
ATOM 1533 N N . LYS A 1 188 ? -4.941 -7.901 -21.727 1.00 90.00 188 LYS A N 1
ATOM 1534 C CA . LYS A 1 188 ? -4.986 -6.545 -21.170 1.00 90.00 188 LYS A CA 1
ATOM 1535 C C . LYS A 1 188 ? -6.374 -6.257 -20.605 1.00 90.00 188 LYS A C 1
ATOM 1537 O O . LYS A 1 188 ? -7.378 -6.579 -21.234 1.00 90.00 188 LYS A O 1
ATOM 1542 N N . VAL A 1 189 ? -6.403 -5.602 -19.451 1.00 90.44 189 VAL A N 1
ATOM 1543 C CA . VAL A 1 189 ? -7.616 -5.057 -18.826 1.00 90.44 189 VAL A CA 1
ATOM 1544 C C . VAL A 1 189 ? -7.613 -3.542 -19.027 1.00 90.44 189 VAL A C 1
ATOM 1546 O O . VAL A 1 189 ? -6.542 -2.927 -19.042 1.00 90.44 189 VAL A O 1
ATOM 1549 N N . SER A 1 190 ? -8.786 -2.942 -19.234 1.00 92.44 190 SER A N 1
ATOM 1550 C CA . SER A 1 190 ? -8.888 -1.488 -19.414 1.00 92.44 190 SER A CA 1
ATOM 1551 C C . SER A 1 190 ? -8.553 -0.738 -18.119 1.00 92.44 190 SER A C 1
ATOM 1553 O O . SER A 1 190 ? -8.761 -1.250 -17.019 1.00 92.44 190 SER A O 1
ATOM 1555 N N . ALA A 1 191 ? -8.029 0.483 -18.244 1.00 92.25 191 ALA A N 1
ATOM 1556 C CA . ALA A 1 191 ? -7.701 1.318 -17.089 1.00 92.25 191 ALA A CA 1
ATOM 1557 C C . ALA A 1 191 ? -8.954 1.638 -16.263 1.00 92.25 191 ALA A C 1
ATOM 1559 O O . ALA A 1 191 ? -8.926 1.574 -15.038 1.00 92.25 191 ALA A O 1
ATOM 1560 N N . GLU A 1 192 ? -10.057 1.939 -16.947 1.00 92.94 192 GLU A N 1
ATOM 1561 C CA . GLU A 1 192 ? -11.348 2.265 -16.355 1.00 92.94 192 GLU A CA 1
ATOM 1562 C C . GLU A 1 192 ? -11.902 1.096 -15.533 1.00 92.94 192 GLU A C 1
ATOM 1564 O O . GLU A 1 192 ? -12.387 1.303 -14.423 1.00 92.94 192 GLU A O 1
ATOM 1569 N N . GLU A 1 193 ? -11.785 -0.139 -16.032 1.00 92.06 193 GLU A N 1
ATOM 1570 C CA . GLU A 1 193 ? -12.193 -1.340 -15.294 1.00 92.06 193 GLU A CA 1
ATOM 1571 C C . GLU A 1 193 ? -11.335 -1.550 -14.040 1.00 92.06 193 GLU A C 1
ATOM 1573 O O . GLU A 1 193 ? -11.884 -1.770 -12.961 1.00 92.06 193 GLU A O 1
ATOM 1578 N N . ILE A 1 194 ? -10.008 -1.392 -14.143 1.00 92.25 194 ILE A N 1
ATOM 1579 C CA . ILE A 1 194 ? -9.099 -1.512 -12.991 1.00 92.25 194 ILE A CA 1
ATOM 1580 C C . ILE A 1 194 ? -9.413 -0.449 -11.931 1.00 92.25 194 ILE A C 1
ATOM 1582 O O . ILE A 1 194 ? -9.520 -0.770 -10.748 1.00 92.25 194 ILE A O 1
ATOM 1586 N N . TYR A 1 195 ? -9.573 0.818 -12.323 1.00 94.38 195 TYR A N 1
ATOM 1587 C CA . TYR A 1 195 ? -9.879 1.891 -11.375 1.00 94.38 195 TYR A CA 1
ATOM 1588 C C . TYR A 1 195 ? -11.262 1.751 -10.756 1.00 94.38 195 TYR A C 1
ATOM 1590 O O . TYR A 1 195 ? -11.411 2.046 -9.571 1.00 94.38 195 TYR A O 1
ATOM 1598 N N . LYS A 1 196 ? -12.245 1.236 -11.501 1.00 93.44 196 LYS A N 1
ATOM 1599 C CA . LYS A 1 196 ? -13.550 0.902 -10.939 1.00 93.44 196 LYS A CA 1
ATOM 1600 C C . LYS A 1 196 ? -13.436 -0.203 -9.886 1.00 93.44 196 LYS A C 1
ATOM 1602 O O . LYS A 1 196 ? -13.955 -0.042 -8.785 1.00 93.44 196 LYS A O 1
ATOM 1607 N N . GLU A 1 197 ? -12.746 -1.304 -10.195 1.00 92.06 197 GLU A N 1
ATOM 1608 C CA . GLU A 1 197 ? -12.511 -2.393 -9.234 1.00 92.06 197 GLU A CA 1
ATOM 1609 C C . GLU A 1 197 ? -11.782 -1.892 -7.979 1.00 92.06 197 GLU A C 1
ATOM 1611 O O . GLU A 1 197 ? -12.148 -2.262 -6.862 1.00 92.06 197 GLU A O 1
ATOM 1616 N N . LEU A 1 198 ? -10.778 -1.020 -8.148 1.00 93.88 198 LEU A N 1
ATOM 1617 C CA . LEU A 1 198 ? -10.089 -0.365 -7.038 1.00 93.88 198 LEU A CA 1
ATOM 1618 C C . LEU A 1 198 ? -11.053 0.503 -6.232 1.00 93.88 198 LEU A C 1
ATOM 1620 O O . LEU A 1 198 ? -11.157 0.302 -5.026 1.00 93.88 198 LEU A O 1
ATOM 1624 N N . TYR A 1 199 ? -11.778 1.425 -6.862 1.00 95.38 199 TYR A N 1
ATOM 1625 C CA . TYR A 1 199 ? -12.723 2.303 -6.177 1.00 95.38 199 TYR A CA 1
ATOM 1626 C C . TYR A 1 199 ? -13.736 1.513 -5.366 1.00 95.38 199 TYR A C 1
ATOM 1628 O O . TYR A 1 199 ? -13.882 1.781 -4.176 1.00 95.38 199 TYR A O 1
ATOM 1636 N N . ASP A 1 200 ? -14.375 0.508 -5.967 1.00 95.06 200 ASP A N 1
ATOM 1637 C CA . ASP A 1 200 ? -15.421 -0.290 -5.331 1.00 95.06 200 ASP A CA 1
ATOM 1638 C C . ASP A 1 200 ? -14.937 -0.871 -3.989 1.00 95.06 200 ASP A C 1
ATOM 1640 O O . ASP A 1 200 ? -15.605 -0.685 -2.970 1.00 95.06 200 ASP A O 1
ATOM 1644 N N . ARG A 1 201 ? -13.736 -1.468 -3.956 1.00 94.94 201 ARG A N 1
ATOM 1645 C CA . ARG A 1 201 ? -13.166 -2.134 -2.767 1.00 94.94 201 ARG A CA 1
ATOM 1646 C C . ARG A 1 201 ? -12.345 -1.240 -1.832 1.00 94.94 201 ARG A C 1
ATOM 1648 O O . ARG A 1 201 ? -11.836 -1.733 -0.826 1.00 94.94 201 ARG A O 1
ATOM 1655 N N . THR A 1 202 ? -12.160 0.036 -2.166 1.00 96.69 202 THR A N 1
ATOM 1656 C CA . THR A 1 202 ? -11.324 0.958 -1.385 1.00 96.69 202 THR A CA 1
ATOM 1657 C C . THR A 1 202 ? -12.173 1.849 -0.488 1.00 96.69 202 THR A C 1
ATOM 1659 O O . THR A 1 202 ? -13.197 2.398 -0.908 1.00 96.69 202 THR A O 1
ATOM 1662 N N . PHE A 1 203 ? -11.698 2.043 0.734 1.00 96.75 203 PHE A N 1
ATOM 1663 C CA . PHE A 1 203 ? -12.261 2.929 1.738 1.00 96.75 203 PHE A CA 1
ATOM 1664 C C . PHE A 1 203 ? -11.215 3.951 2.174 1.00 96.75 203 PHE A C 1
ATOM 1666 O O . PHE A 1 203 ? -10.020 3.659 2.222 1.00 96.75 203 PHE A O 1
ATOM 1673 N N . SER A 1 204 ? -11.664 5.145 2.537 1.00 95.56 204 SER A N 1
ATOM 1674 C CA . SER A 1 204 ? -10.890 5.981 3.441 1.00 95.56 204 SER A CA 1
ATOM 1675 C C . SER A 1 204 ? -11.098 5.456 4.854 1.00 95.56 204 SER A C 1
ATOM 1677 O O . SER A 1 204 ? -12.218 5.120 5.231 1.00 95.56 204 SER A O 1
ATOM 1679 N N . ILE A 1 205 ? -10.038 5.362 5.638 1.00 95.25 205 ILE A N 1
ATOM 1680 C CA . ILE A 1 205 ? -10.098 4.827 6.998 1.00 95.25 205 ILE A CA 1
ATOM 1681 C C . ILE A 1 205 ? -9.504 5.825 7.974 1.00 95.25 205 ILE A C 1
ATOM 1683 O O . ILE A 1 205 ? -8.571 6.550 7.634 1.00 95.25 205 ILE A O 1
ATOM 1687 N N . LYS A 1 206 ? -10.040 5.860 9.188 1.00 92.50 206 LYS A N 1
ATOM 1688 C CA . LYS A 1 206 ? -9.460 6.601 10.307 1.00 92.50 206 LYS A CA 1
ATOM 1689 C C . LYS A 1 206 ? -9.707 5.875 11.609 1.00 92.50 206 LYS A C 1
ATOM 1691 O O . LYS A 1 206 ? -10.700 5.162 11.729 1.00 92.50 206 LYS A O 1
ATOM 1696 N N . PHE A 1 207 ? -8.841 6.079 12.587 1.00 93.00 207 PHE A N 1
ATOM 1697 C CA . PHE A 1 207 ? -8.938 5.393 13.866 1.00 93.00 207 PHE A CA 1
ATOM 1698 C C . PHE A 1 207 ? -8.979 6.389 15.014 1.00 93.00 207 PHE A C 1
ATOM 1700 O O . PHE A 1 207 ? -8.474 7.511 14.909 1.00 93.00 207 PHE A O 1
ATOM 1707 N N . LEU A 1 208 ? -9.611 5.965 16.103 1.00 92.56 208 LEU A N 1
ATOM 1708 C CA . LEU A 1 208 ? -9.519 6.606 17.402 1.00 92.56 208 LEU A CA 1
ATOM 1709 C C . LEU A 1 208 ? -8.706 5.690 18.303 1.00 92.56 208 LEU A C 1
ATOM 1711 O O . LEU A 1 208 ? -9.066 4.530 18.514 1.00 92.56 208 LEU A O 1
ATOM 1715 N N . VAL A 1 209 ? -7.618 6.221 18.831 1.00 91.56 209 VAL A N 1
ATOM 1716 C CA . VAL A 1 209 ? -6.698 5.523 19.714 1.00 91.56 209 VAL A CA 1
ATOM 1717 C C . VAL A 1 209 ? -6.774 6.173 21.083 1.00 91.56 209 VAL A C 1
ATOM 1719 O O . VAL A 1 209 ? -6.726 7.394 21.219 1.00 91.56 209 VAL A O 1
ATOM 1722 N N . LYS A 1 210 ? -6.913 5.340 22.108 1.00 91.50 210 LYS A N 1
ATOM 1723 C CA . LYS A 1 210 ? -6.735 5.733 23.493 1.00 91.50 210 LYS A CA 1
ATOM 1724 C C . LYS A 1 210 ? -5.272 5.532 23.854 1.00 91.50 210 LYS A C 1
ATOM 1726 O O . LYS A 1 210 ? -4.786 4.399 23.859 1.00 91.50 210 LYS A O 1
ATOM 1731 N N . LEU A 1 211 ? -4.590 6.630 24.136 1.00 90.25 211 LEU A N 1
ATOM 1732 C CA . LEU A 1 211 ? -3.201 6.630 24.558 1.00 90.25 211 LEU A CA 1
ATOM 1733 C C . LEU A 1 211 ? -3.074 6.043 25.966 1.00 90.25 211 LEU A C 1
ATOM 1735 O O . LEU A 1 211 ? -4.030 6.038 26.750 1.00 90.25 211 LEU A O 1
ATOM 1739 N N . LYS A 1 212 ? -1.877 5.568 26.315 1.00 86.31 212 LYS A N 1
ATOM 1740 C CA . LYS A 1 212 ? -1.588 5.001 27.643 1.00 86.31 212 LYS A CA 1
ATOM 1741 C C . LYS A 1 212 ? -1.928 5.953 28.798 1.00 86.31 212 LYS A C 1
ATOM 1743 O O . LYS A 1 212 ? -2.356 5.501 29.860 1.00 86.31 212 LYS A O 1
ATOM 1748 N N . ASN A 1 213 ? -1.770 7.261 28.590 1.00 87.94 213 ASN A N 1
ATOM 1749 C CA . ASN A 1 213 ? -2.107 8.301 29.566 1.00 87.94 213 ASN A CA 1
ATOM 1750 C C . ASN A 1 213 ? -3.630 8.546 29.712 1.00 87.94 213 ASN A C 1
ATOM 1752 O O . ASN A 1 213 ? -4.051 9.272 30.609 1.00 87.94 213 ASN A O 1
ATOM 1756 N N . GLY A 1 214 ? -4.454 7.914 28.868 1.00 89.31 214 GLY A N 1
ATOM 1757 C CA . GLY A 1 214 ? -5.910 8.022 28.853 1.00 89.31 214 GLY A CA 1
ATOM 1758 C C . GLY A 1 214 ? -6.475 8.985 27.808 1.00 89.31 214 GLY A C 1
ATOM 1759 O O . GLY A 1 214 ? -7.687 8.933 27.577 1.00 89.31 214 GLY A O 1
ATOM 1760 N N . ASP A 1 215 ? -5.634 9.801 27.169 1.00 91.19 215 ASP A N 1
ATOM 1761 C CA . ASP A 1 215 ? -6.044 10.759 26.143 1.00 91.19 215 ASP A CA 1
ATOM 1762 C C . ASP A 1 215 ? -6.520 10.058 24.867 1.00 91.19 215 ASP A C 1
ATOM 1764 O O . ASP A 1 215 ? -6.177 8.909 24.582 1.00 91.19 215 ASP A O 1
ATOM 1768 N N . LEU A 1 216 ? -7.326 10.772 24.082 1.00 90.69 216 LEU A N 1
ATOM 1769 C CA . LEU A 1 216 ? -7.804 10.311 22.785 1.00 90.69 216 LEU A CA 1
ATOM 1770 C C . LEU A 1 216 ? -7.033 10.998 21.659 1.00 90.69 216 LEU A C 1
ATOM 1772 O O . LEU A 1 216 ? -6.944 12.227 21.604 1.00 90.69 216 LEU A O 1
ATOM 1776 N N . LEU A 1 217 ? -6.547 10.194 20.722 1.00 89.12 217 LEU A N 1
ATOM 1777 C CA . LEU A 1 217 ? -5.867 10.640 19.519 1.00 89.12 217 LEU A CA 1
ATOM 1778 C C . LEU A 1 217 ? -6.535 10.010 18.302 1.00 89.12 217 LEU A C 1
ATOM 1780 O O . LEU A 1 217 ? -6.728 8.797 18.252 1.00 89.12 217 LEU A O 1
ATOM 1784 N N . SER A 1 218 ? -6.874 10.820 17.300 1.00 84.75 218 SER A N 1
ATOM 1785 C CA . SER A 1 218 ? -7.195 10.282 15.981 1.00 84.75 218 SER A CA 1
ATOM 1786 C C . SER A 1 218 ? -5.967 10.349 15.090 1.00 84.75 218 SER A C 1
ATOM 1788 O O . SER A 1 218 ? -5.390 11.420 14.907 1.00 84.75 218 SER A O 1
ATOM 1790 N N . ASN A 1 219 ? -5.596 9.217 14.497 1.00 71.25 219 ASN A N 1
ATOM 1791 C CA . ASN A 1 219 ? -4.403 9.090 13.661 1.00 71.25 219 ASN A CA 1
ATOM 1792 C C . ASN A 1 219 ? -4.552 9.704 12.250 1.00 71.25 219 ASN A C 1
ATOM 1794 O O . ASN A 1 219 ? -3.759 9.438 11.349 1.00 71.25 219 ASN A O 1
ATOM 1798 N N . GLY A 1 220 ? -5.563 10.552 12.040 1.00 74.81 220 GLY A N 1
ATOM 1799 C CA . GLY A 1 220 ? -5.865 11.149 10.745 1.00 74.81 220 GLY A CA 1
ATOM 1800 C C . GLY A 1 220 ? -6.642 10.196 9.841 1.00 74.81 220 GLY A C 1
ATOM 1801 O O . GLY A 1 220 ? -7.446 9.409 10.315 1.00 74.81 220 GLY A O 1
ATOM 1802 N N . THR A 1 221 ? -6.463 10.324 8.527 1.00 81.50 221 THR A N 1
ATOM 1803 C CA . THR A 1 221 ? -7.176 9.528 7.518 1.00 81.50 221 THR A CA 1
ATOM 1804 C C . THR A 1 221 ? -6.177 8.877 6.575 1.00 81.50 221 THR A C 1
ATOM 1806 O O . THR A 1 221 ? -5.230 9.535 6.146 1.00 81.50 221 THR A O 1
ATOM 1809 N N . GLY A 1 222 ? -6.425 7.631 6.193 1.00 89.38 222 GLY A N 1
ATOM 1810 C CA . GLY A 1 222 ? -5.650 6.908 5.193 1.00 89.38 222 GLY A CA 1
ATOM 1811 C C . GLY A 1 222 ? -6.533 6.094 4.259 1.00 89.38 222 GLY A C 1
ATOM 1812 O O . GLY A 1 222 ? -7.745 6.299 4.190 1.00 89.38 222 GLY A O 1
ATOM 1813 N N . THR A 1 223 ? -5.913 5.177 3.522 1.00 94.88 223 THR A N 1
ATOM 1814 C CA . THR A 1 223 ? -6.589 4.312 2.548 1.00 94.88 223 THR A CA 1
ATOM 1815 C C . THR A 1 223 ? -6.565 2.868 3.030 1.00 94.88 223 THR A C 1
ATOM 1817 O O . THR A 1 223 ? -5.504 2.361 3.374 1.00 94.88 223 THR A O 1
ATOM 1820 N N . GLY A 1 224 ? -7.722 2.211 3.026 1.00 96.38 224 GLY A N 1
ATOM 1821 C CA . GLY A 1 224 ? -7.857 0.778 3.258 1.00 96.38 224 GLY A CA 1
ATOM 1822 C C . GLY A 1 224 ? -8.491 0.080 2.059 1.00 96.38 224 GLY A C 1
ATOM 1823 O O . GLY A 1 224 ? -9.377 0.631 1.409 1.00 96.38 224 GLY A O 1
ATOM 1824 N N . TRP A 1 225 ? -8.070 -1.147 1.779 1.00 96.50 225 TRP A N 1
ATOM 1825 C CA . TRP A 1 225 ? -8.593 -1.979 0.696 1.00 96.50 225 TRP A CA 1
ATOM 1826 C C . TRP A 1 225 ? -9.215 -3.243 1.274 1.00 96.50 225 TRP A C 1
ATOM 1828 O O . TRP A 1 225 ? -8.562 -3.948 2.043 1.00 96.50 225 TRP A O 1
ATOM 1838 N N . LEU A 1 226 ? -10.452 -3.561 0.892 1.00 97.69 226 LEU A N 1
ATOM 1839 C CA . LEU A 1 226 ? -11.045 -4.850 1.232 1.00 97.69 226 LEU A CA 1
ATOM 1840 C C . LEU A 1 226 ? -10.203 -5.964 0.595 1.00 97.69 226 LEU A C 1
ATOM 1842 O O . LEU A 1 226 ? -10.115 -6.068 -0.632 1.00 97.69 226 LEU A O 1
ATOM 1846 N N . LEU A 1 227 ? -9.556 -6.753 1.451 1.00 95.50 227 LEU A N 1
ATOM 1847 C CA . LEU A 1 227 ? -8.714 -7.881 1.071 1.00 95.50 227 LEU A CA 1
ATOM 1848 C C . LEU A 1 227 ? -9.543 -9.161 0.984 1.00 95.50 227 LEU A C 1
ATOM 1850 O O . LEU A 1 227 ? -9.387 -9.920 0.033 1.00 95.50 227 LEU A O 1
ATOM 1854 N N . ASP A 1 228 ? -10.404 -9.375 1.979 1.00 96.31 228 ASP A N 1
ATOM 1855 C CA . ASP A 1 228 ? -11.274 -10.543 2.093 1.00 96.31 228 ASP A CA 1
ATOM 1856 C C . ASP A 1 228 ? -12.490 -10.224 2.978 1.00 96.31 228 ASP A C 1
ATOM 1858 O O . ASP A 1 228 ? -12.522 -9.200 3.670 1.00 96.31 228 ASP A O 1
ATOM 1862 N N . TYR A 1 229 ? -13.491 -11.100 2.990 1.00 97.69 229 TYR A N 1
ATOM 1863 C CA . TYR A 1 229 ? -14.632 -11.000 3.891 1.00 97.69 229 TYR A CA 1
ATOM 1864 C C . TYR A 1 229 ? -15.199 -12.371 4.275 1.00 97.69 229 TYR A C 1
ATOM 1866 O O . TYR A 1 229 ? -15.129 -13.346 3.536 1.00 97.69 229 TYR A O 1
ATOM 1874 N N . HIS A 1 230 ? -15.844 -12.429 5.437 1.00 97.75 230 HIS A N 1
ATOM 1875 C CA . HIS A 1 230 ? -16.638 -13.573 5.871 1.00 97.75 230 HIS A CA 1
ATOM 1876 C C . HIS A 1 230 ? -18.093 -13.151 6.059 1.00 97.75 230 HIS A C 1
ATOM 1878 O O . HIS A 1 230 ? -18.375 -12.197 6.782 1.00 97.75 230 HIS A O 1
ATOM 1884 N N . LYS A 1 231 ? -19.029 -13.869 5.436 1.00 96.88 231 LYS A N 1
ATOM 1885 C CA . LYS A 1 231 ? -20.466 -13.694 5.670 1.00 96.88 231 LYS A CA 1
ATOM 1886 C C . LYS A 1 231 ? -20.921 -14.633 6.782 1.00 96.88 231 LYS A C 1
ATOM 1888 O O . LYS A 1 231 ? -20.787 -15.846 6.644 1.00 96.88 231 LYS A O 1
ATOM 1893 N N . TYR A 1 232 ? -21.502 -14.079 7.843 1.00 96.06 232 TYR A N 1
ATOM 1894 C CA . TYR A 1 232 ? -22.070 -14.884 8.921 1.00 96.06 232 TYR A CA 1
ATOM 1895 C C . TYR A 1 232 ? -23.335 -15.605 8.433 1.00 96.06 232 TYR A C 1
ATOM 1897 O O . TYR A 1 232 ? -24.186 -15.016 7.759 1.00 96.06 232 TYR A O 1
ATOM 1905 N N . GLU A 1 233 ? -23.468 -16.887 8.772 1.00 92.62 233 GLU A N 1
ATOM 1906 C CA . GLU A 1 233 ? -24.599 -17.709 8.337 1.00 92.62 233 GLU A CA 1
ATOM 1907 C C . GLU A 1 233 ? -25.941 -17.130 8.799 1.00 92.62 233 GLU A C 1
ATOM 1909 O O . GLU A 1 233 ? -26.097 -16.715 9.948 1.00 92.62 233 GLU A O 1
ATOM 1914 N N . ASN A 1 234 ? -26.928 -17.128 7.896 1.00 85.44 234 ASN A N 1
ATOM 1915 C CA . ASN A 1 234 ? -28.300 -16.668 8.150 1.00 85.44 234 ASN A CA 1
ATOM 1916 C C . ASN A 1 234 ? -28.414 -15.229 8.696 1.00 85.44 234 ASN A C 1
ATOM 1918 O O . ASN A 1 234 ? -29.427 -14.873 9.296 1.00 85.44 234 ASN A O 1
ATOM 1922 N N . GLN A 1 235 ? -27.395 -14.390 8.485 1.00 89.19 235 GLN A N 1
ATOM 1923 C CA . GLN A 1 235 ? -27.370 -13.001 8.937 1.00 89.19 235 GLN A CA 1
ATOM 1924 C C . GLN A 1 235 ? -26.951 -12.065 7.799 1.00 89.19 235 GLN A C 1
ATOM 1926 O O . GLN A 1 235 ? -26.135 -12.411 6.944 1.00 89.19 235 GLN A O 1
ATOM 1931 N N . ASN A 1 236 ? -27.456 -10.829 7.821 1.00 91.75 236 ASN A N 1
ATOM 1932 C CA . ASN A 1 236 ? -26.945 -9.738 6.980 1.00 91.75 236 ASN A CA 1
ATOM 1933 C C . ASN A 1 236 ? -25.712 -9.090 7.625 1.00 91.75 236 ASN A C 1
ATOM 1935 O O . ASN A 1 236 ? -25.582 -7.870 7.668 1.00 91.75 236 ASN A O 1
ATOM 1939 N N . LYS A 1 237 ? -24.823 -9.931 8.154 1.00 97.06 237 LYS A N 1
ATOM 1940 C CA . LYS A 1 237 ? -23.636 -9.532 8.894 1.00 97.06 237 LYS A CA 1
ATOM 1941 C C . LYS A 1 237 ? -22.400 -10.068 8.190 1.00 97.06 237 LYS A C 1
ATOM 1943 O O . LYS A 1 237 ? -22.380 -11.217 7.743 1.00 97.06 237 LYS A O 1
ATOM 1948 N N . TYR A 1 238 ? -21.363 -9.245 8.139 1.00 98.25 238 TYR A N 1
ATOM 1949 C CA . TYR A 1 238 ? -20.089 -9.569 7.517 1.00 98.25 238 TYR A CA 1
ATOM 1950 C C . TYR A 1 238 ? -18.945 -9.228 8.465 1.00 98.25 238 TYR A C 1
ATOM 1952 O O . TYR A 1 238 ? -19.045 -8.289 9.248 1.00 98.25 238 TYR A O 1
ATOM 1960 N N . LYS A 1 239 ? -17.854 -9.978 8.384 1.00 98.31 239 LYS A N 1
ATOM 1961 C CA . LYS A 1 239 ? -16.542 -9.575 8.884 1.00 98.31 239 LYS A CA 1
ATOM 1962 C C . LYS A 1 239 ? -15.719 -9.147 7.680 1.00 98.31 239 LYS A C 1
ATOM 1964 O O . LYS A 1 239 ? -15.583 -9.924 6.741 1.00 98.31 239 LYS A O 1
ATOM 1969 N N . LEU A 1 240 ? -15.207 -7.927 7.694 1.00 98.44 240 LEU A N 1
ATOM 1970 C CA . LEU A 1 240 ? -14.388 -7.371 6.624 1.00 98.44 240 LEU A CA 1
ATOM 1971 C C . LEU A 1 240 ? -12.924 -7.421 7.048 1.00 98.44 240 LEU A C 1
ATOM 1973 O O . LEU A 1 240 ? -12.598 -6.938 8.130 1.00 98.44 240 LEU A O 1
ATOM 1977 N N . PHE A 1 241 ? -12.056 -7.962 6.198 1.00 98.06 241 PHE A N 1
ATOM 1978 C CA . PHE A 1 241 ? -10.606 -7.933 6.374 1.00 98.06 241 PHE A CA 1
ATOM 1979 C C . PHE A 1 241 ? -10.037 -6.848 5.467 1.00 98.06 241 PHE A C 1
ATOM 1981 O O . PHE A 1 241 ? -10.038 -6.978 4.242 1.00 98.06 241 PHE A O 1
ATOM 1988 N N . ILE A 1 242 ? -9.586 -5.748 6.062 1.00 97.94 242 ILE A N 1
ATOM 1989 C CA . ILE A 1 242 ? -9.147 -4.556 5.339 1.00 97.94 242 ILE A CA 1
ATOM 1990 C C . ILE A 1 242 ? -7.629 -4.452 5.449 1.00 97.94 242 ILE A C 1
ATOM 1992 O O . ILE A 1 242 ? -7.071 -4.367 6.544 1.00 97.94 242 ILE A O 1
ATOM 1996 N N . ALA A 1 243 ? -6.964 -4.464 4.297 1.00 96.56 243 ALA A N 1
ATOM 1997 C CA . ALA A 1 243 ? -5.539 -4.214 4.179 1.00 96.56 243 ALA A CA 1
ATOM 1998 C C . ALA A 1 243 ? -5.256 -2.710 4.127 1.00 96.56 243 ALA A C 1
ATOM 2000 O O . ALA A 1 243 ? -6.020 -1.942 3.546 1.00 96.56 243 ALA A O 1
ATOM 2001 N N . THR A 1 244 ? -4.137 -2.293 4.702 1.00 95.00 244 THR A N 1
ATOM 2002 C CA . THR A 1 244 ? -3.653 -0.909 4.693 1.00 95.00 244 THR A CA 1
ATOM 2003 C C . THR A 1 244 ? -2.137 -0.893 4.895 1.00 95.00 244 THR A C 1
ATOM 2005 O O . THR A 1 244 ? -1.521 -1.922 5.174 1.00 95.00 244 THR A O 1
ATOM 2008 N N . ASN A 1 245 ? -1.515 0.272 4.775 1.00 91.25 245 ASN A N 1
ATOM 2009 C CA . ASN A 1 245 ? -0.139 0.481 5.205 1.00 91.25 245 ASN A CA 1
ATOM 2010 C C . ASN A 1 245 ? -0.034 0.536 6.743 1.00 91.25 245 ASN A C 1
ATOM 2012 O O . ASN A 1 245 ? -0.954 1.008 7.416 1.00 91.25 245 ASN A O 1
ATOM 2016 N N . LEU A 1 246 ? 1.095 0.091 7.307 1.00 87.94 246 LEU A N 1
ATOM 2017 C CA . LEU A 1 246 ? 1.358 0.180 8.750 1.00 87.94 246 LEU A CA 1
ATOM 2018 C C . LEU A 1 246 ? 1.467 1.637 9.207 1.00 87.94 246 LEU A C 1
ATOM 2020 O O . LEU A 1 246 ? 1.007 1.961 10.295 1.00 87.94 246 LEU A O 1
ATOM 2024 N N . HIS A 1 247 ? 1.997 2.540 8.380 1.00 87.06 247 HIS A N 1
ATOM 2025 C CA . HIS A 1 247 ? 2.034 3.962 8.741 1.00 87.06 247 HIS A CA 1
ATOM 2026 C C . HIS A 1 247 ? 0.636 4.602 8.825 1.00 87.06 247 HIS A C 1
ATOM 2028 O O . HIS A 1 247 ? 0.466 5.595 9.522 1.00 87.06 247 HIS A O 1
ATOM 2034 N N . VAL A 1 248 ? -0.371 4.048 8.133 1.00 88.75 248 VAL A N 1
ATOM 2035 C CA . VAL A 1 248 ? -1.780 4.473 8.265 1.00 88.75 248 VAL A CA 1
ATOM 2036 C C . VAL A 1 248 ? -2.392 3.934 9.555 1.00 88.75 248 VAL A C 1
ATOM 2038 O O . VAL A 1 248 ? -3.271 4.562 10.139 1.00 88.75 248 VAL A O 1
ATOM 2041 N N . LEU A 1 249 ? -1.937 2.764 10.002 1.00 86.19 249 LEU A N 1
ATOM 2042 C CA . LEU A 1 249 ? -2.290 2.230 11.309 1.00 86.19 249 LEU A CA 1
ATOM 2043 C C . LEU A 1 249 ? -1.674 3.109 12.416 1.00 86.19 249 LEU A C 1
ATOM 2045 O O . LEU A 1 249 ? -2.386 3.473 13.346 1.00 86.19 249 LEU A O 1
ATOM 2049 N N . ALA A 1 250 ? -0.435 3.587 12.259 1.00 79.06 250 ALA A N 1
ATOM 2050 C CA . ALA A 1 250 ? 0.224 4.504 13.202 1.00 79.06 250 ALA A CA 1
ATOM 2051 C C . ALA A 1 250 ? 0.152 3.968 14.647 1.00 79.06 250 ALA A C 1
ATOM 2053 O O . ALA A 1 250 ? 0.661 2.882 14.907 1.00 79.06 250 ALA A O 1
ATOM 2054 N N . ASP A 1 251 ? -0.548 4.661 15.550 1.00 79.94 251 ASP A N 1
ATOM 2055 C CA . ASP A 1 251 ? -0.763 4.267 16.954 1.00 79.94 251 ASP A CA 1
ATOM 2056 C C . ASP A 1 251 ? -1.751 3.095 17.140 1.00 79.94 251 ASP A C 1
ATOM 2058 O O . ASP A 1 251 ? -2.209 2.802 18.253 1.00 79.94 251 ASP A O 1
ATOM 2062 N N . PHE A 1 252 ? -2.133 2.428 16.044 1.00 79.75 252 PHE A N 1
ATOM 2063 C CA . PHE A 1 252 ? -3.030 1.284 16.071 1.00 79.75 252 PHE A CA 1
ATOM 2064 C C . PHE A 1 252 ? -2.387 0.125 16.821 1.00 79.75 252 PHE A C 1
ATOM 2066 O O . PHE A 1 252 ? -1.442 -0.536 16.391 1.00 79.75 252 PHE A O 1
ATOM 2073 N N . SER A 1 253 ? -3.032 -0.180 17.920 1.00 78.69 253 SER A N 1
ATOM 2074 C CA . SER A 1 253 ? -2.634 -1.151 18.914 1.00 78.69 253 SER A CA 1
ATOM 2075 C C . SER A 1 253 ? -3.825 -2.060 19.142 1.00 78.69 253 SER A C 1
ATOM 2077 O O . SER A 1 253 ? -4.975 -1.605 19.155 1.00 78.69 253 SER A O 1
ATOM 2079 N N . ASN A 1 254 ? -3.582 -3.367 19.217 1.00 77.12 254 ASN A N 1
ATOM 2080 C CA . ASN A 1 254 ? -4.676 -4.325 19.114 1.00 77.12 254 ASN A CA 1
ATOM 2081 C C . ASN A 1 254 ? -5.708 -4.151 20.248 1.00 77.12 254 ASN A C 1
ATOM 2083 O O . ASN A 1 254 ? -5.349 -4.068 21.422 1.00 77.12 254 ASN A O 1
ATOM 2087 N N . SER A 1 255 ? -6.999 -4.157 19.907 1.00 77.69 255 SER A N 1
ATOM 2088 C CA . SER A 1 255 ? -8.119 -4.056 20.862 1.00 77.69 255 SER A CA 1
ATOM 2089 C C . SER A 1 255 ? -8.358 -5.346 21.664 1.00 77.69 255 SER A C 1
ATOM 2091 O O . SER A 1 255 ? -9.278 -5.423 22.479 1.00 77.69 255 SER A O 1
ATOM 2093 N N . LEU A 1 256 ? -7.533 -6.375 21.447 1.00 79.12 256 LEU A N 1
ATOM 2094 C CA . LEU A 1 256 ? -7.600 -7.655 22.143 1.00 79.12 256 LEU A CA 1
ATOM 2095 C C . LEU A 1 256 ? -7.197 -7.542 23.623 1.00 79.12 256 LEU A C 1
ATOM 2097 O O . LEU A 1 256 ? -6.527 -6.609 24.072 1.00 79.12 256 LEU A O 1
ATOM 2101 N N . THR A 1 257 ? -7.600 -8.548 24.399 1.00 81.56 257 THR A N 1
ATOM 2102 C CA . THR A 1 257 ? -7.166 -8.699 25.794 1.00 81.56 257 THR A CA 1
ATOM 2103 C C . THR A 1 257 ? -5.681 -9.068 25.880 1.00 81.56 257 THR A C 1
ATOM 2105 O O . THR A 1 257 ? -5.100 -9.594 24.932 1.00 81.56 257 THR A O 1
ATOM 2108 N N . GLU A 1 258 ? -5.055 -8.848 27.040 1.00 81.44 258 GLU A N 1
ATOM 2109 C CA . GLU A 1 258 ? -3.646 -9.209 27.254 1.00 81.44 258 GLU A CA 1
ATOM 2110 C C . GLU A 1 258 ? -3.397 -10.719 27.078 1.00 81.44 258 GLU A C 1
ATOM 2112 O O . GLU A 1 258 ? -2.384 -11.121 26.507 1.00 81.44 258 GLU A O 1
ATOM 2117 N N . GLU A 1 259 ? -4.339 -11.562 27.510 1.00 85.00 259 GLU A N 1
ATOM 2118 C CA . GLU A 1 259 ? -4.276 -13.016 27.322 1.00 85.00 259 GLU A CA 1
ATOM 2119 C C . GLU A 1 259 ? -4.290 -13.397 25.834 1.00 85.00 259 GLU A C 1
ATOM 2121 O O . GLU A 1 259 ? -3.478 -14.207 25.386 1.00 85.00 259 GLU A O 1
ATOM 2126 N N . GLN A 1 260 ? -5.170 -12.772 25.047 1.00 84.25 260 GLN A N 1
ATOM 2127 C CA . GLN A 1 260 ? -5.232 -12.985 23.601 1.00 84.25 260 GLN A CA 1
ATOM 2128 C C . GLN A 1 260 ? -3.968 -12.483 22.903 1.00 84.25 260 GLN A C 1
ATOM 2130 O O . GLN A 1 260 ? -3.417 -13.204 22.076 1.00 84.25 260 GLN A O 1
ATOM 2135 N N . ASN A 1 261 ? -3.469 -11.300 23.265 1.00 82.19 261 ASN A N 1
ATOM 2136 C CA . ASN A 1 261 ? -2.216 -10.778 22.722 1.00 82.19 261 ASN A CA 1
ATOM 2137 C C . ASN A 1 261 ? -1.056 -11.750 22.976 1.00 82.19 261 ASN A C 1
ATOM 2139 O O . ASN A 1 261 ? -0.349 -12.107 22.037 1.00 82.19 261 ASN A O 1
ATOM 2143 N N . LYS A 1 262 ? -0.929 -12.288 24.199 1.00 83.56 262 LYS A N 1
ATOM 2144 C CA . LYS A 1 262 ? 0.064 -13.330 24.519 1.00 83.56 262 LYS A CA 1
ATOM 2145 C C . LYS A 1 262 ? -0.128 -14.591 23.675 1.00 83.56 262 LYS A C 1
ATOM 2147 O O . LYS A 1 262 ? 0.842 -15.104 23.125 1.00 83.56 262 LYS A O 1
ATOM 2152 N N . LYS A 1 263 ? -1.368 -15.073 23.529 1.00 85.31 263 LYS A N 1
ATOM 2153 C CA . LYS A 1 263 ? -1.690 -16.258 22.713 1.00 85.31 263 LYS A CA 1
ATOM 2154 C C . LYS A 1 263 ? -1.311 -16.080 21.240 1.00 85.31 263 LYS A C 1
ATOM 2156 O O . LYS A 1 263 ? -0.864 -17.035 20.613 1.00 85.31 263 LYS A O 1
ATOM 2161 N N . PHE A 1 264 ? -1.486 -14.877 20.698 1.00 77.19 264 PHE A N 1
ATOM 2162 C CA . PHE A 1 264 ? -1.166 -14.549 19.307 1.00 77.19 264 PHE A CA 1
ATOM 2163 C C . PHE A 1 264 ? 0.249 -13.997 19.116 1.00 77.19 264 PHE A C 1
ATOM 2165 O O . PHE A 1 264 ? 0.584 -13.572 18.014 1.00 77.19 264 PHE A O 1
ATOM 2172 N N . ASN A 1 265 ? 1.083 -14.017 20.164 1.00 77.25 265 ASN A N 1
ATOM 2173 C CA . ASN A 1 265 ? 2.428 -13.442 20.154 1.00 77.25 265 ASN A CA 1
ATOM 2174 C C . ASN A 1 265 ? 2.447 -11.979 19.660 1.00 77.25 265 ASN A C 1
ATOM 2176 O O . ASN A 1 265 ? 3.385 -11.545 18.996 1.00 77.25 265 ASN A O 1
ATOM 2180 N N . TYR A 1 266 ? 1.384 -11.231 19.962 1.00 79.62 266 TYR A N 1
ATOM 2181 C CA . TYR A 1 266 ? 1.293 -9.807 19.688 1.00 79.62 266 TYR A CA 1
ATOM 2182 C C . TYR A 1 266 ? 1.892 -9.028 20.857 1.00 79.62 266 TYR A C 1
ATOM 2184 O O . TYR A 1 266 ? 1.531 -9.244 22.018 1.00 79.62 266 TYR A O 1
ATOM 2192 N N . TYR A 1 267 ? 2.795 -8.108 20.535 1.00 79.06 267 TYR A N 1
ATOM 2193 C CA . TYR A 1 267 ? 3.483 -7.262 21.494 1.00 79.06 267 TYR A CA 1
ATOM 2194 C C . TYR A 1 267 ? 3.529 -5.828 20.971 1.00 79.06 267 TYR A C 1
ATOM 2196 O O . TYR A 1 267 ? 3.931 -5.596 19.834 1.00 79.06 267 TYR A O 1
ATOM 2204 N N . ASP A 1 268 ? 3.122 -4.887 21.817 1.00 82.75 268 ASP A N 1
ATOM 2205 C CA . ASP A 1 268 ? 3.209 -3.453 21.566 1.00 82.75 268 ASP A CA 1
ATOM 2206 C C . ASP A 1 268 ? 3.702 -2.761 22.851 1.00 82.75 268 ASP A C 1
ATOM 2208 O O . ASP A 1 268 ? 3.010 -2.818 23.876 1.00 82.75 268 ASP A O 1
ATOM 2212 N N . PRO A 1 269 ? 4.899 -2.146 22.835 1.00 82.56 269 PRO A N 1
ATOM 2213 C CA . PRO A 1 269 ? 5.466 -1.484 24.004 1.00 82.56 269 PRO A CA 1
ATOM 2214 C C . PRO A 1 269 ? 4.783 -0.151 24.355 1.00 82.56 269 PRO A C 1
ATOM 2216 O O . PRO A 1 269 ? 4.929 0.303 25.492 1.00 82.56 269 PRO A O 1
ATOM 2219 N N . SER A 1 270 ? 4.023 0.466 23.438 1.00 85.00 270 SER A N 1
ATOM 2220 C CA . SER A 1 270 ? 3.385 1.773 23.668 1.00 85.00 270 SER A CA 1
ATOM 2221 C C . SER A 1 270 ? 2.278 1.712 24.725 1.00 85.00 270 SER A C 1
ATOM 2223 O O . SER A 1 270 ? 2.101 2.634 25.521 1.00 85.00 270 SER A O 1
ATOM 2225 N N . GLY A 1 271 ? 1.546 0.594 24.779 1.00 83.25 271 GLY A N 1
ATOM 2226 C CA . GLY A 1 271 ? 0.372 0.438 25.637 1.00 83.25 271 GLY A CA 1
ATOM 2227 C C . GLY A 1 271 ? -0.853 1.232 25.172 1.00 83.25 271 GLY A C 1
ATOM 2228 O O . GLY A 1 271 ? -1.819 1.344 25.933 1.00 83.25 271 GLY A O 1
ATOM 2229 N N . ASN A 1 272 ? -0.828 1.763 23.949 1.00 88.19 272 ASN A N 1
ATOM 2230 C CA . ASN A 1 272 ? -1.984 2.381 23.313 1.00 88.19 272 ASN A CA 1
ATOM 2231 C C . ASN A 1 272 ? -3.079 1.328 23.061 1.00 88.19 272 ASN A C 1
ATOM 2233 O O . ASN A 1 272 ? -2.828 0.119 23.132 1.00 88.19 272 ASN A O 1
ATOM 2237 N N . LYS A 1 273 ? -4.316 1.770 22.789 1.00 89.00 273 LYS A N 1
ATOM 2238 C CA . LYS A 1 273 ? -5.399 0.888 22.315 1.00 89.00 273 LYS A CA 1
ATOM 2239 C C . LYS A 1 273 ? -6.258 1.550 21.254 1.00 89.00 273 LYS A C 1
ATOM 2241 O O . LYS A 1 273 ? -6.782 2.636 21.490 1.00 89.00 273 LYS A O 1
ATOM 2246 N N . VAL A 1 274 ? -6.513 0.869 20.137 1.00 90.44 274 VAL A N 1
ATOM 2247 C CA . VAL A 1 274 ? -7.590 1.291 19.231 1.00 90.44 274 VAL A CA 1
ATOM 2248 C C . VAL A 1 274 ? -8.950 1.119 19.919 1.00 90.44 274 VAL A C 1
ATOM 2250 O O . VAL A 1 274 ? -9.263 0.058 20.458 1.00 90.44 274 VAL A O 1
ATOM 2253 N N . VAL A 1 275 ? -9.747 2.186 19.925 1.00 91.62 275 VAL A N 1
ATOM 2254 C CA . VAL A 1 275 ? -11.073 2.260 20.568 1.00 91.62 275 VAL A CA 1
ATOM 2255 C C . VAL A 1 275 ? -12.164 2.769 19.625 1.00 91.62 275 VAL A C 1
ATOM 2257 O O . VAL A 1 275 ? -13.314 2.921 20.026 1.00 91.62 275 VAL A O 1
ATOM 2260 N N . GLY A 1 276 ? -11.817 3.062 18.373 1.00 92.75 276 GLY A N 1
ATOM 2261 C CA . GLY A 1 276 ? -12.794 3.412 17.357 1.00 92.75 276 GLY A CA 1
ATOM 2262 C C . GLY A 1 276 ? -12.234 3.339 15.946 1.00 92.75 276 GLY A C 1
ATOM 2263 O O . GLY A 1 276 ? -11.032 3.484 15.723 1.00 92.75 276 GLY A O 1
ATOM 2264 N N . ILE A 1 277 ? -13.134 3.140 14.990 1.00 95.19 277 ILE A N 1
ATOM 2265 C CA . ILE A 1 277 ? -12.858 3.119 13.558 1.00 95.19 277 ILE A CA 1
ATOM 2266 C C . ILE A 1 277 ? -13.888 3.968 12.814 1.00 95.19 277 ILE A C 1
ATOM 2268 O O . ILE A 1 277 ? -15.078 3.973 13.137 1.00 95.19 277 ILE A O 1
ATOM 2272 N N . GLY A 1 278 ? -13.403 4.685 11.807 1.00 95.44 278 GLY A N 1
ATOM 2273 C CA . GLY A 1 278 ? -14.189 5.344 10.784 1.00 95.44 278 GLY A CA 1
ATOM 2274 C C . GLY A 1 278 ? -13.936 4.709 9.423 1.00 95.44 278 GLY A C 1
ATOM 2275 O O . GLY A 1 278 ? -12.783 4.598 9.007 1.00 95.44 278 GLY A O 1
ATOM 2276 N N . ILE A 1 279 ? -15.007 4.332 8.725 1.00 96.50 279 ILE A N 1
ATOM 2277 C CA . ILE A 1 279 ? -14.969 3.891 7.326 1.00 96.50 279 ILE A CA 1
ATOM 2278 C C . ILE A 1 279 ? -15.645 4.961 6.484 1.00 96.50 279 ILE A C 1
ATOM 2280 O O . ILE A 1 279 ? -16.793 5.323 6.736 1.00 96.50 279 ILE A O 1
ATOM 2284 N N . GLY A 1 280 ? -14.931 5.463 5.488 1.00 95.31 280 GLY A N 1
ATOM 2285 C CA . GLY A 1 280 ? -15.399 6.517 4.611 1.00 95.31 280 GLY A CA 1
ATOM 2286 C C . GLY A 1 280 ? -15.234 6.204 3.137 1.00 95.31 280 GLY A C 1
ATOM 2287 O O . GLY A 1 280 ? -14.448 5.341 2.736 1.00 95.31 280 GLY A O 1
ATOM 2288 N N . LYS A 1 281 ? -15.985 6.930 2.318 1.00 94.81 281 LYS A N 1
ATOM 2289 C CA . LYS A 1 281 ? -15.907 6.870 0.860 1.00 94.81 281 LYS A CA 1
ATOM 2290 C C . LYS A 1 281 ? -16.289 8.225 0.272 1.00 94.81 281 LYS A C 1
ATOM 2292 O O . LYS A 1 281 ? -17.057 8.970 0.877 1.00 94.81 281 LYS A O 1
ATOM 2297 N N . ALA A 1 282 ? -15.734 8.558 -0.889 1.00 92.19 282 ALA A N 1
ATOM 2298 C CA . ALA A 1 282 ? -16.230 9.681 -1.676 1.00 92.19 282 ALA A CA 1
ATOM 2299 C C . ALA A 1 282 ? -17.474 9.236 -2.440 1.00 92.19 282 ALA A C 1
ATOM 2301 O O . ALA A 1 282 ? -17.425 8.234 -3.158 1.00 92.19 282 ALA A O 1
ATOM 2302 N N . ASP A 1 283 ? -18.567 9.977 -2.303 1.00 80.25 283 ASP A N 1
ATOM 2303 C CA . ASP A 1 283 ? -19.782 9.730 -3.072 1.00 80.25 283 ASP A CA 1
ATOM 2304 C C . ASP A 1 283 ? -19.632 10.262 -4.513 1.00 80.25 283 ASP A C 1
ATOM 2306 O O . ASP A 1 283 ? -18.886 11.205 -4.768 1.00 80.25 283 ASP A O 1
ATOM 2310 N N . ASN A 1 284 ? -20.371 9.677 -5.463 1.00 74.25 284 ASN A N 1
ATOM 2311 C CA . ASN A 1 284 ? -20.493 10.137 -6.860 1.00 74.25 284 ASN A CA 1
ATOM 2312 C C . ASN A 1 284 ? -19.253 10.012 -7.768 1.00 74.25 284 ASN A C 1
ATOM 2314 O O . ASN A 1 284 ? -19.190 10.675 -8.804 1.00 74.25 284 ASN A O 1
ATOM 2318 N N . VAL A 1 285 ? -18.295 9.136 -7.457 1.00 87.19 285 VAL A N 1
ATOM 2319 C CA . VAL A 1 285 ? -17.214 8.826 -8.408 1.00 87.19 285 VAL A CA 1
ATOM 2320 C C . VAL A 1 285 ? -17.756 7.909 -9.508 1.00 87.19 285 VAL A C 1
ATOM 2322 O O . VAL A 1 285 ? -17.884 6.699 -9.328 1.00 87.19 285 VAL A O 1
ATOM 2325 N N . THR A 1 286 ? -18.112 8.490 -10.653 1.00 85.38 286 THR A N 1
ATOM 2326 C CA . THR A 1 286 ? -18.664 7.753 -11.807 1.00 85.38 286 THR A CA 1
ATOM 2327 C C . THR A 1 286 ? -17.749 7.743 -13.027 1.00 85.38 286 THR A C 1
ATOM 2329 O O . THR A 1 286 ? -18.023 7.026 -13.987 1.00 85.38 286 THR A O 1
ATOM 2332 N N . ASP A 1 287 ? -16.687 8.546 -13.021 1.00 88.88 287 ASP A N 1
ATOM 2333 C CA . ASP A 1 287 ? -15.779 8.714 -14.151 1.00 88.88 287 ASP A CA 1
ATOM 2334 C C . ASP A 1 287 ? -14.347 8.332 -13.765 1.00 88.88 287 ASP A C 1
ATOM 2336 O O . ASP A 1 287 ? -13.666 9.052 -13.038 1.00 88.88 287 ASP A O 1
ATOM 2340 N N . PHE A 1 288 ? -13.894 7.202 -14.306 1.00 92.12 288 PHE A N 1
ATOM 2341 C CA . PHE A 1 288 ? -12.561 6.641 -14.082 1.00 92.12 288 PHE A CA 1
ATOM 2342 C C . PHE A 1 288 ? -11.570 6.960 -15.211 1.00 92.12 288 PHE A C 1
ATOM 2344 O O . PHE A 1 288 ? -10.473 6.397 -15.250 1.00 92.12 288 PHE A O 1
ATOM 2351 N N . SER A 1 289 ? -11.927 7.862 -16.131 1.00 90.62 289 SER A N 1
ATOM 2352 C CA . SER A 1 289 ? -11.028 8.316 -17.193 1.00 90.62 289 SER A CA 1
ATOM 2353 C C . SER A 1 289 ? -9.800 9.050 -16.640 1.00 90.62 289 SER A C 1
ATOM 2355 O O . SER A 1 289 ? -9.798 9.601 -15.534 1.00 90.62 289 SER A O 1
ATOM 2357 N N . LYS A 1 290 ? -8.718 9.077 -17.428 1.00 87.06 290 LYS A N 1
ATOM 2358 C CA . LYS A 1 290 ? -7.482 9.790 -17.068 1.00 87.06 290 LYS A CA 1
ATOM 2359 C C . LYS A 1 290 ? -7.769 11.274 -16.815 1.00 87.06 290 LYS A C 1
ATOM 2361 O O . LYS A 1 290 ? -8.386 11.944 -17.640 1.00 87.06 290 LYS A O 1
ATOM 2366 N N . LYS A 1 291 ? -7.252 11.801 -15.705 1.00 86.50 291 LYS A N 1
ATOM 2367 C CA . LYS A 1 291 ? -7.354 13.220 -15.327 1.00 86.50 291 LYS A CA 1
ATOM 2368 C C . LYS A 1 291 ? -6.013 13.924 -15.520 1.00 86.50 291 LYS A C 1
ATOM 2370 O O . LYS A 1 291 ? -4.967 13.284 -15.465 1.00 86.50 291 LYS A O 1
ATOM 2375 N N . SER A 1 292 ? -6.015 15.231 -15.759 1.00 88.06 292 SER A N 1
ATOM 2376 C CA . SER A 1 292 ? -4.770 16.013 -15.769 1.00 88.06 292 SER A CA 1
ATOM 2377 C C . SER A 1 292 ? -4.161 16.092 -14.371 1.00 88.06 292 SER A C 1
ATOM 2379 O O . SER A 1 292 ? -4.869 16.014 -13.359 1.00 88.06 292 SER A O 1
ATOM 2381 N N . ASN A 1 293 ? -2.851 16.308 -14.294 1.00 82.62 293 ASN A N 1
ATOM 2382 C CA . ASN A 1 293 ? -2.205 16.632 -13.027 1.00 82.62 293 ASN A CA 1
ATOM 2383 C C . ASN A 1 293 ? -2.848 17.863 -12.378 1.00 82.62 293 ASN A C 1
ATOM 2385 O O . ASN A 1 293 ? -3.244 18.807 -13.059 1.00 82.62 293 ASN A O 1
ATOM 2389 N N . LYS A 1 294 ? -2.912 17.866 -11.040 1.00 81.12 294 LYS A N 1
ATOM 2390 C CA . LYS A 1 294 ? -3.498 18.960 -10.240 1.00 81.12 294 LYS A CA 1
ATOM 2391 C C . LYS A 1 294 ? -4.976 19.243 -10.550 1.00 81.12 294 LYS A C 1
ATOM 2393 O O . LYS A 1 294 ? -5.460 20.335 -10.256 1.00 81.12 294 LYS A O 1
ATOM 2398 N N . THR A 1 295 ? -5.697 18.275 -11.124 1.00 83.50 295 THR A N 1
ATOM 2399 C CA . THR A 1 295 ? -7.156 18.366 -11.250 1.00 83.50 295 THR A CA 1
ATOM 2400 C C . THR A 1 295 ? -7.763 18.555 -9.863 1.00 83.50 295 THR A C 1
ATOM 2402 O O . THR A 1 295 ? -7.431 17.829 -8.927 1.00 83.50 295 THR A O 1
ATOM 2405 N N . ASN A 1 296 ? -8.633 19.552 -9.726 1.00 77.00 296 ASN A N 1
ATOM 2406 C CA . ASN A 1 296 ? -9.278 19.852 -8.459 1.00 77.00 296 ASN A CA 1
ATOM 2407 C C . ASN A 1 296 ? -10.519 18.966 -8.274 1.00 77.00 296 ASN A C 1
ATOM 2409 O O . ASN A 1 296 ? -11.487 19.102 -9.019 1.00 77.00 296 ASN A O 1
ATOM 2413 N N . LEU A 1 297 ? -10.496 18.077 -7.280 1.00 74.38 297 LEU A N 1
ATOM 2414 C CA . LEU A 1 297 ? -11.539 17.072 -7.032 1.00 74.38 297 LEU A CA 1
ATOM 2415 C C . LEU A 1 297 ? -12.445 17.464 -5.852 1.00 74.38 297 LEU A C 1
ATOM 2417 O O . LEU A 1 297 ? -12.738 16.656 -4.976 1.00 74.38 297 LEU A O 1
ATOM 2421 N N . LEU A 1 298 ? -12.903 18.724 -5.815 1.00 69.62 298 LEU A N 1
ATOM 2422 C CA . LEU A 1 298 ? -13.721 19.262 -4.707 1.00 69.62 298 LEU A CA 1
ATOM 2423 C C . LEU A 1 298 ? -15.026 18.495 -4.451 1.00 69.62 298 LEU A C 1
ATOM 2425 O O . LEU A 1 298 ? -15.563 18.589 -3.350 1.00 69.62 298 LEU A O 1
ATOM 2429 N N . ASN A 1 299 ? -15.533 17.765 -5.445 1.00 73.50 299 ASN A N 1
ATOM 2430 C CA . ASN A 1 299 ? -16.791 17.024 -5.348 1.00 73.50 299 ASN A CA 1
ATOM 2431 C C . ASN A 1 299 ? -16.600 15.561 -4.923 1.00 73.50 299 ASN A C 1
ATOM 2433 O O . ASN A 1 299 ? -17.579 14.901 -4.601 1.00 73.50 299 ASN A O 1
ATOM 2437 N N . GLU A 1 300 ? -15.363 15.065 -4.881 1.00 84.06 300 GLU A N 1
ATOM 2438 C CA . GLU A 1 300 ? -15.037 13.682 -4.505 1.00 84.06 300 GLU A CA 1
ATOM 2439 C C . GLU A 1 300 ? -14.514 13.629 -3.063 1.00 84.06 300 GLU A C 1
ATOM 2441 O O . GLU A 1 300 ? -13.523 12.968 -2.746 1.00 84.06 300 GLU A O 1
ATOM 2446 N N . VAL A 1 301 ? -15.162 14.395 -2.183 1.00 86.88 301 VAL A N 1
ATOM 2447 C CA . VAL A 1 301 ? -14.825 14.485 -0.761 1.00 86.88 301 VAL A CA 1
ATOM 2448 C C . VAL A 1 301 ? -15.420 13.301 -0.015 1.00 86.88 301 VAL A C 1
ATOM 2450 O O . VAL A 1 301 ? -16.565 12.913 -0.227 1.00 86.88 301 VAL A O 1
ATOM 2453 N N . THR A 1 302 ? -14.624 12.753 0.894 1.00 91.06 302 THR A N 1
ATOM 2454 C CA . THR A 1 302 ? -14.997 11.592 1.698 1.00 91.06 302 THR A CA 1
ATOM 2455 C C . THR A 1 302 ? -15.969 11.966 2.822 1.00 91.06 302 THR A C 1
ATOM 2457 O O . THR A 1 302 ? -15.714 12.909 3.575 1.00 91.06 302 THR A O 1
ATOM 2460 N N . SER A 1 303 ? -17.035 11.182 2.983 1.00 93.00 303 SER A N 1
ATOM 2461 C CA . SER A 1 303 ? -17.862 11.125 4.197 1.00 93.00 303 SER A CA 1
ATOM 2462 C C . SER A 1 303 ? -17.533 9.851 4.988 1.00 93.00 303 SER A C 1
ATOM 2464 O O . SER A 1 303 ? -17.077 8.874 4.397 1.00 93.00 303 SER A O 1
ATOM 2466 N N . PHE A 1 304 ? -17.707 9.846 6.313 1.00 94.75 304 PHE A N 1
ATOM 2467 C CA . PHE A 1 304 ? -17.341 8.716 7.176 1.00 94.75 304 PHE A CA 1
ATOM 2468 C C . PHE A 1 304 ? -18.483 8.260 8.083 1.00 94.75 304 PHE A C 1
ATOM 2470 O O . PHE A 1 304 ? -19.198 9.065 8.684 1.00 94.75 304 PHE A O 1
ATOM 2477 N N . TYR A 1 305 ? -18.543 6.945 8.276 1.00 97.00 305 TYR A N 1
ATOM 2478 C CA . TYR A 1 305 ? -19.298 6.282 9.330 1.00 97.00 305 TYR A CA 1
ATOM 2479 C C . TYR A 1 305 ? -18.361 5.862 10.455 1.00 97.00 305 TYR A C 1
ATOM 2481 O O . TYR A 1 305 ? -17.378 5.167 10.203 1.00 97.00 305 TYR A O 1
ATOM 2489 N N . LEU A 1 306 ? -18.667 6.273 11.686 1.00 96.75 306 LEU A N 1
ATOM 2490 C CA . LEU A 1 306 ? -17.869 5.994 12.879 1.00 96.75 306 LEU A CA 1
ATOM 2491 C C . LEU A 1 306 ? -18.581 4.991 13.785 1.00 96.75 306 LEU A C 1
ATOM 2493 O O . LEU A 1 306 ? -19.780 5.113 14.027 1.00 96.75 306 LEU A O 1
ATOM 2497 N N . ASN A 1 307 ? -17.836 4.049 14.353 1.00 96.19 307 ASN A N 1
ATOM 2498 C CA . ASN A 1 307 ? -18.388 3.015 15.233 1.00 96.19 307 ASN A CA 1
ATOM 2499 C C . ASN A 1 307 ? -18.632 3.477 16.689 1.00 96.19 307 ASN A C 1
ATOM 2501 O O . ASN A 1 307 ? -19.180 2.728 17.495 1.00 96.19 307 ASN A O 1
ATOM 2505 N N . SER A 1 308 ? -18.210 4.695 17.053 1.00 94.56 308 SER A N 1
ATOM 2506 C CA . SER A 1 308 ? -18.241 5.203 18.429 1.00 94.56 308 SER A CA 1
ATOM 2507 C C . SER A 1 308 ? -18.764 6.638 18.499 1.00 94.56 308 SER A C 1
ATOM 2509 O O . SER A 1 308 ? -18.361 7.505 17.721 1.00 94.56 308 SER A O 1
ATOM 2511 N N . LYS A 1 309 ? -19.643 6.905 19.474 1.00 93.06 309 LYS A N 1
ATOM 2512 C CA . LYS A 1 309 ? -20.141 8.261 19.762 1.00 93.06 309 LYS A CA 1
ATOM 2513 C C . LYS A 1 309 ? -19.048 9.170 20.313 1.00 93.06 309 LYS A C 1
ATOM 2515 O O . LYS A 1 309 ? -19.056 10.362 20.023 1.00 93.06 309 LYS A O 1
ATOM 2520 N N . ASP A 1 310 ? -18.100 8.620 21.067 1.00 91.50 310 ASP A N 1
ATOM 2521 C CA . ASP A 1 310 ? -16.939 9.381 21.537 1.00 91.50 310 ASP A CA 1
ATOM 2522 C C . ASP A 1 310 ? -16.074 9.807 20.354 1.00 91.50 310 ASP A C 1
ATOM 2524 O O . ASP A 1 310 ? -15.583 10.933 20.324 1.00 91.50 310 ASP A O 1
ATOM 2528 N N . PHE A 1 311 ? -15.973 8.952 19.331 1.00 93.31 311 PHE A N 1
ATOM 2529 C CA . PHE A 1 311 ? -15.277 9.301 18.099 1.00 93.31 311 PHE A CA 1
ATOM 2530 C C . PHE A 1 311 ? -16.013 10.394 17.318 1.00 93.31 311 PHE A C 1
ATOM 2532 O O . PHE A 1 311 ? -15.391 11.365 16.901 1.00 93.31 311 PHE A O 1
ATOM 2539 N N . GLU A 1 312 ? -17.338 10.304 17.184 1.00 93.25 312 GLU A N 1
ATOM 2540 C CA . GLU A 1 312 ? -18.137 11.383 16.588 1.00 93.25 312 GLU A CA 1
ATOM 2541 C C . GLU A 1 312 ? -17.962 12.705 17.348 1.00 93.25 312 GLU A C 1
ATOM 2543 O O . GLU A 1 312 ? -17.745 13.749 16.739 1.00 93.25 312 GLU A O 1
ATOM 2548 N N . ASN A 1 313 ? -17.986 12.673 18.681 1.00 91.25 313 ASN A N 1
ATOM 2549 C CA . ASN A 1 313 ? -17.779 13.863 19.503 1.00 91.25 313 ASN A CA 1
ATOM 2550 C C . ASN A 1 313 ? -16.373 14.450 19.349 1.00 91.25 313 ASN A C 1
ATOM 2552 O O . ASN A 1 313 ? -16.244 15.668 19.240 1.00 91.25 313 ASN A O 1
ATOM 2556 N N . TYR A 1 314 ? -15.343 13.603 19.301 1.00 89.50 314 TYR A N 1
ATOM 2557 C CA . TYR A 1 314 ? -13.970 14.017 19.015 1.00 89.50 314 TYR A CA 1
ATOM 2558 C C . TYR A 1 314 ? -13.868 14.682 17.634 1.00 89.50 314 TYR A C 1
ATOM 2560 O O . TYR A 1 314 ? -13.237 15.726 17.476 1.00 89.50 314 TYR A O 1
ATOM 2568 N N . ALA A 1 315 ? -14.548 14.108 16.641 1.00 88.12 315 ALA A N 1
ATOM 2569 C CA . ALA A 1 315 ? -14.509 14.554 15.258 1.00 88.12 315 ALA A CA 1
ATOM 2570 C C . ALA A 1 315 ? -15.296 15.849 14.981 1.00 88.12 315 ALA A C 1
ATOM 2572 O O . ALA A 1 315 ? -14.981 16.547 14.024 1.00 88.12 315 ALA A O 1
ATOM 2573 N N . LYS A 1 316 ? -16.253 16.241 15.838 1.00 84.25 316 LYS A N 1
ATOM 2574 C CA . LYS A 1 316 ? -17.014 17.507 15.698 1.00 84.25 316 LYS A CA 1
ATOM 2575 C C . LYS A 1 316 ? -16.136 18.762 15.628 1.00 84.25 316 LYS A C 1
ATOM 2577 O O . LYS A 1 316 ? -16.603 19.800 15.165 1.00 84.25 316 LYS A O 1
ATOM 2582 N N . GLY A 1 317 ? -14.891 18.689 16.102 1.00 73.06 317 GLY A N 1
ATOM 2583 C CA . GLY A 1 317 ? -13.914 19.772 15.992 1.00 73.06 317 GLY A CA 1
ATOM 2584 C C . GLY A 1 317 ? -13.311 19.957 14.593 1.00 73.06 317 GLY A C 1
ATOM 2585 O O . GLY A 1 317 ? -12.676 20.986 14.361 1.00 73.06 317 GLY A O 1
ATOM 2586 N N . ASP A 1 318 ? -13.497 19.005 13.674 1.00 76.69 318 ASP A N 1
ATOM 2587 C CA . ASP A 1 318 ? -12.971 19.051 12.308 1.00 76.69 318 ASP A CA 1
ATOM 2588 C C . ASP A 1 318 ? -14.077 19.460 11.309 1.00 76.69 318 ASP A C 1
ATOM 2590 O O . ASP A 1 318 ? -14.916 18.641 10.935 1.00 76.69 318 ASP A O 1
ATOM 2594 N N . PRO A 1 319 ? -14.114 20.723 10.835 1.00 72.88 319 PRO A N 1
ATOM 2595 C CA . PRO A 1 319 ? -15.136 21.180 9.890 1.00 72.88 319 PRO A CA 1
ATOM 2596 C C . PRO A 1 319 ? -14.930 20.627 8.470 1.00 72.88 319 PRO A C 1
ATOM 2598 O O . PRO A 1 319 ? -15.696 20.948 7.555 1.00 72.88 319 PRO A O 1
ATOM 2601 N N . TRP A 1 320 ? -13.859 19.866 8.239 1.00 75.25 320 TRP A N 1
ATOM 2602 C CA . TRP A 1 320 ? -13.484 19.393 6.916 1.00 75.25 320 TRP A CA 1
ATOM 2603 C C . TRP A 1 320 ? -13.976 17.975 6.623 1.00 75.25 320 TRP A C 1
ATOM 2605 O O . TRP A 1 320 ? -13.963 17.587 5.454 1.00 75.25 320 TRP A O 1
ATOM 2615 N N . THR A 1 321 ? -14.473 17.244 7.619 1.00 75.62 321 THR A N 1
ATOM 2616 C CA . THR A 1 321 ? -15.017 15.891 7.467 1.00 75.62 321 THR A CA 1
ATOM 2617 C C . THR A 1 321 ? -16.511 15.847 7.780 1.00 75.62 321 THR A C 1
ATOM 2619 O O . THR A 1 321 ? -17.012 16.557 8.647 1.00 75.62 321 THR A O 1
ATOM 2622 N N . ILE A 1 322 ? -17.248 15.012 7.042 1.00 85.94 322 ILE A N 1
ATOM 2623 C CA . ILE A 1 322 ? -18.643 14.690 7.358 1.00 85.94 322 ILE A CA 1
ATOM 2624 C C . ILE A 1 322 ? -18.625 13.351 8.073 1.00 85.94 322 ILE A C 1
ATOM 2626 O O . ILE A 1 322 ? -18.496 12.311 7.431 1.00 85.94 322 ILE A O 1
ATOM 2630 N N . ASP A 1 323 ? -18.723 13.397 9.395 1.00 91.56 323 ASP A N 1
ATOM 2631 C CA . ASP A 1 323 ? -18.638 12.223 10.250 1.00 91.56 323 ASP A CA 1
ATOM 2632 C C . ASP A 1 323 ? -19.986 11.926 10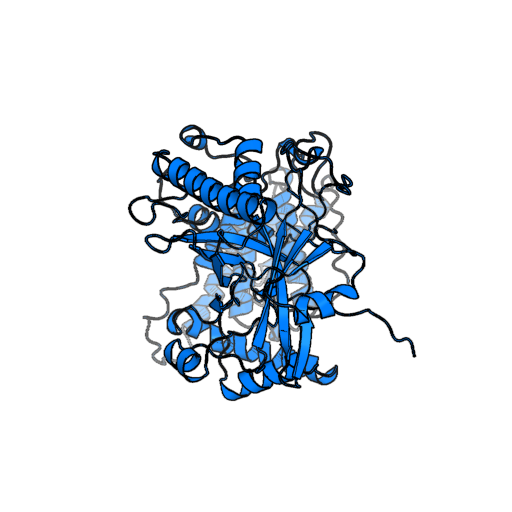.899 1.00 91.56 323 ASP A C 1
ATOM 2634 O O . ASP A 1 323 ? -20.632 12.819 11.449 1.00 91.56 323 ASP A O 1
ATOM 2638 N N . LYS A 1 324 ? -20.406 10.663 10.833 1.00 94.56 324 LYS A N 1
ATOM 2639 C CA . LYS A 1 324 ? -21.688 10.205 11.366 1.00 94.56 324 LYS A CA 1
ATOM 2640 C C . LYS A 1 324 ? -21.511 8.910 12.143 1.00 94.56 324 LYS A C 1
ATOM 2642 O O . LYS A 1 324 ? -20.944 7.947 11.633 1.00 94.56 324 LYS A O 1
ATOM 2647 N N . TYR A 1 325 ? -22.038 8.851 13.359 1.00 96.25 325 TYR A N 1
ATOM 2648 C CA . TYR A 1 325 ? -22.095 7.608 14.123 1.00 96.25 325 TYR A CA 1
ATOM 2649 C C . TYR A 1 325 ? -22.992 6.545 13.455 1.00 96.25 325 TYR A C 1
ATOM 2651 O O . TYR A 1 325 ? -24.082 6.847 12.961 1.00 96.25 325 TYR A O 1
ATOM 2659 N N . SER A 1 326 ? -22.562 5.282 13.496 1.00 96.81 326 SER A N 1
ATOM 2660 C CA . SER A 1 326 ? -23.371 4.109 13.157 1.00 96.81 326 SER A CA 1
ATOM 2661 C C . SER A 1 326 ? -23.051 2.937 14.080 1.00 96.81 326 SER A C 1
ATOM 2663 O O . SER A 1 326 ? -21.893 2.575 14.275 1.00 96.81 326 SER A O 1
ATOM 2665 N N . ASP A 1 327 ? -24.097 2.300 14.602 1.00 96.19 327 ASP A N 1
ATOM 2666 C CA . ASP A 1 327 ? -24.026 1.069 15.393 1.00 96.19 327 ASP A CA 1
ATOM 2667 C C . ASP A 1 327 ? -23.917 -0.202 14.528 1.00 96.19 327 ASP A C 1
ATOM 2669 O O . ASP A 1 327 ? -23.914 -1.318 15.054 1.00 96.19 327 ASP A O 1
ATOM 2673 N N . ALA A 1 328 ? -23.824 -0.043 13.204 1.00 97.56 328 ALA A N 1
ATOM 2674 C CA . ALA A 1 328 ? -23.584 -1.136 12.274 1.00 97.56 328 ALA A CA 1
ATOM 2675 C C . ALA A 1 328 ? -22.143 -1.652 12.344 1.00 97.56 328 ALA A C 1
ATOM 2677 O O . ALA A 1 328 ? -21.923 -2.819 12.039 1.00 97.56 328 ALA A O 1
ATOM 2678 N N . LEU A 1 329 ? -21.179 -0.806 12.722 1.00 97.25 329 LEU A N 1
ATOM 2679 C CA . LEU A 1 329 ? -19.750 -1.125 12.755 1.00 97.25 329 LEU A CA 1
ATOM 2680 C C . LEU A 1 329 ? -19.310 -1.570 14.156 1.00 97.25 329 LEU A C 1
ATOM 2682 O O . LEU A 1 329 ? -19.669 -0.945 15.152 1.00 97.25 329 LEU A O 1
ATOM 2686 N N . SER A 1 330 ? -18.493 -2.621 14.236 1.00 95.00 330 SER A N 1
ATOM 2687 C CA . SER A 1 330 ? -17.817 -3.016 15.477 1.00 95.00 330 SER A CA 1
ATOM 2688 C C . SER A 1 330 ? -16.515 -2.249 15.702 1.00 95.00 330 SER A C 1
ATOM 2690 O O . SER A 1 330 ? -16.055 -1.493 14.848 1.00 95.00 330 SER A O 1
ATOM 2692 N N . ASP A 1 331 ? -15.867 -2.496 16.840 1.00 91.12 331 ASP A N 1
ATOM 2693 C CA . ASP A 1 331 ? -14.453 -2.163 17.025 1.00 91.12 331 ASP A CA 1
ATOM 2694 C C . ASP A 1 331 ? -13.574 -2.940 16.048 1.00 91.12 331 ASP A C 1
ATOM 2696 O O . ASP A 1 331 ? -13.858 -4.096 15.709 1.00 91.12 331 ASP A O 1
ATOM 2700 N N . SER A 1 332 ? -12.496 -2.295 15.611 1.00 92.06 332 SER A N 1
ATOM 2701 C CA . SER A 1 332 ? -11.494 -2.893 14.739 1.00 92.06 332 SER A CA 1
ATOM 2702 C C . SER A 1 332 ? -10.451 -3.677 15.535 1.00 92.06 332 SER A C 1
ATOM 2704 O O . SER A 1 332 ? -10.052 -3.252 16.623 1.00 92.06 332 SER A O 1
ATOM 2706 N N . LYS A 1 333 ? -9.953 -4.782 14.977 1.00 91.00 333 LYS A N 1
ATOM 2707 C CA . LYS A 1 333 ? -8.886 -5.613 15.571 1.00 91.00 333 LYS A CA 1
ATOM 2708 C C . LYS A 1 333 ? -7.763 -5.832 14.575 1.00 91.00 333 LYS A C 1
ATOM 2710 O O . LYS A 1 333 ? -8.038 -6.097 13.409 1.00 91.00 333 LYS A O 1
ATOM 2715 N N . LEU A 1 334 ? -6.510 -5.782 15.022 1.00 88.81 334 LEU A N 1
ATOM 2716 C CA . LEU A 1 334 ? -5.391 -6.139 14.153 1.00 88.81 334 LEU A CA 1
ATOM 2717 C C . LEU A 1 334 ? -5.380 -7.659 13.959 1.00 88.81 334 LEU A C 1
ATOM 2719 O O . LEU A 1 334 ? -5.367 -8.409 14.937 1.00 88.81 334 LEU A O 1
ATOM 2723 N N . VAL A 1 335 ? -5.363 -8.094 12.703 1.00 89.50 335 VAL A N 1
ATOM 2724 C CA . VAL A 1 335 ? -5.241 -9.507 12.313 1.00 89.50 335 VAL A CA 1
ATOM 2725 C C . VAL A 1 335 ? -3.792 -9.829 11.977 1.00 89.50 335 VAL A C 1
ATOM 2727 O O . VAL A 1 335 ? -3.272 -10.868 12.371 1.00 89.50 335 VAL A O 1
ATOM 2730 N N . PHE A 1 336 ? -3.129 -8.922 11.260 1.00 88.25 336 PHE A N 1
ATOM 2731 C CA . PHE A 1 336 ? -1.751 -9.089 10.829 1.00 88.25 336 PHE A CA 1
ATOM 2732 C C . PHE A 1 336 ? -1.063 -7.731 10.705 1.00 88.25 336 PHE A C 1
ATOM 2734 O O . PHE A 1 336 ? -1.620 -6.797 10.139 1.00 88.25 336 PHE A O 1
ATOM 2741 N N . GLY A 1 337 ? 0.169 -7.633 11.185 1.00 87.94 337 GLY A N 1
ATOM 2742 C CA . GLY A 1 337 ? 1.089 -6.561 10.827 1.00 87.94 337 GLY A CA 1
ATOM 2743 C C . GLY A 1 337 ? 2.354 -7.201 10.284 1.00 87.94 337 GLY A C 1
ATOM 2744 O O . GLY A 1 337 ? 2.855 -8.153 10.880 1.00 87.94 337 GLY A O 1
ATOM 2745 N N . ALA A 1 338 ? 2.878 -6.705 9.167 1.00 87.06 338 ALA A N 1
ATOM 2746 C CA . ALA A 1 338 ? 4.132 -7.199 8.613 1.00 87.06 338 ALA A CA 1
ATOM 2747 C C . ALA A 1 338 ? 5.334 -6.647 9.401 1.00 87.06 338 ALA A C 1
ATOM 2749 O O . ALA A 1 338 ? 6.226 -6.031 8.828 1.00 87.06 338 ALA A O 1
ATOM 2750 N N . VAL A 1 339 ? 5.358 -6.892 10.715 1.00 84.88 339 VAL A N 1
ATOM 2751 C CA . VAL A 1 339 ? 6.437 -6.572 11.658 1.00 84.88 339 VAL A CA 1
ATOM 2752 C C . VAL A 1 339 ? 6.894 -7.873 12.308 1.00 84.88 339 VAL A C 1
ATOM 2754 O O . VAL A 1 339 ? 6.073 -8.645 12.787 1.00 84.88 339 VAL A O 1
ATOM 2757 N N . ASP A 1 340 ? 8.199 -8.137 12.278 1.00 83.31 340 ASP A N 1
ATOM 2758 C CA . ASP A 1 340 ? 8.823 -9.371 12.789 1.00 83.31 340 ASP A CA 1
ATOM 2759 C C . ASP A 1 340 ? 8.205 -10.679 12.255 1.00 83.31 340 ASP A C 1
ATOM 2761 O O . ASP A 1 340 ? 8.216 -11.729 12.893 1.00 83.31 340 ASP A O 1
ATOM 2765 N N . PHE A 1 341 ? 7.657 -10.633 11.042 1.00 83.62 341 PHE A N 1
ATOM 2766 C CA . PHE A 1 341 ? 6.989 -11.775 10.413 1.00 83.62 341 PHE A CA 1
ATOM 2767 C C . PHE A 1 341 ? 7.973 -12.769 9.766 1.00 83.62 341 PHE A C 1
ATOM 2769 O O . PHE A 1 341 ? 7.591 -13.868 9.358 1.00 83.62 341 PHE A O 1
ATOM 2776 N N . MET A 1 342 ? 9.249 -12.390 9.631 1.00 82.75 342 MET A N 1
ATOM 2777 C CA . MET A 1 342 ? 10.286 -13.224 9.026 1.00 82.75 342 MET A CA 1
ATOM 2778 C C . MET A 1 342 ? 10.942 -14.153 10.052 1.00 82.75 342 MET A C 1
ATOM 2780 O O . MET A 1 342 ? 11.236 -13.769 11.179 1.00 82.75 342 MET A O 1
ATOM 2784 N N . LYS A 1 343 ? 11.281 -15.382 9.637 1.00 83.69 343 LYS A N 1
ATOM 2785 C CA . LYS A 1 343 ? 12.052 -16.311 10.483 1.00 83.69 343 LYS A CA 1
ATOM 2786 C C . LYS A 1 343 ? 13.391 -15.679 10.881 1.00 83.69 343 LYS A C 1
ATOM 2788 O O . LYS A 1 343 ? 14.164 -15.300 10.003 1.00 83.69 343 LYS A O 1
ATOM 2793 N N . LYS A 1 344 ? 13.730 -15.691 12.177 1.00 84.50 344 LYS A N 1
ATOM 2794 C CA . LYS A 1 344 ? 14.985 -15.119 12.717 1.00 84.50 344 LYS A CA 1
ATOM 2795 C C . LYS A 1 344 ? 16.243 -15.531 11.942 1.00 84.50 344 LYS A C 1
ATOM 2797 O O . LYS A 1 344 ? 17.111 -14.703 11.686 1.00 84.50 344 LYS A O 1
ATOM 2802 N N . ASN A 1 345 ? 16.334 -16.791 11.509 1.00 85.38 345 ASN A N 1
ATOM 2803 C CA . ASN A 1 345 ? 17.486 -17.283 10.743 1.00 85.38 345 ASN A CA 1
ATOM 2804 C C . ASN A 1 345 ? 17.676 -16.570 9.394 1.00 85.38 345 ASN A C 1
ATOM 2806 O O . ASN A 1 345 ? 18.814 -16.418 8.962 1.00 85.38 345 ASN A O 1
ATOM 2810 N N . ALA A 1 346 ? 16.602 -16.093 8.756 1.00 83.88 346 ALA A N 1
ATOM 2811 C CA . ALA A 1 346 ? 16.688 -15.368 7.489 1.00 83.88 346 ALA A CA 1
ATOM 2812 C C . ALA A 1 346 ? 17.376 -14.000 7.643 1.00 83.88 346 ALA A C 1
ATOM 2814 O O . ALA A 1 346 ? 17.995 -13.511 6.704 1.00 83.88 346 ALA A O 1
ATOM 2815 N N . VAL A 1 347 ? 17.298 -13.400 8.836 1.00 83.50 347 VAL A N 1
ATOM 2816 C CA . VAL A 1 347 ? 17.795 -12.040 9.105 1.00 83.50 347 VAL A CA 1
ATOM 2817 C C . VAL A 1 347 ? 19.035 -12.027 9.996 1.00 83.50 347 VAL A C 1
ATOM 2819 O O . VAL A 1 347 ? 19.729 -11.015 10.066 1.00 83.50 347 VAL A O 1
ATOM 2822 N N . LYS A 1 348 ? 19.357 -13.154 10.647 1.00 86.94 348 LYS A N 1
ATOM 2823 C CA . LYS A 1 348 ? 20.434 -13.284 11.643 1.00 86.94 348 LYS A CA 1
ATOM 2824 C C . LYS A 1 348 ? 21.778 -12.744 11.153 1.00 86.94 348 LYS A C 1
ATOM 2826 O O . LYS A 1 348 ? 22.438 -12.023 11.893 1.00 86.94 348 LYS A O 1
ATOM 2831 N N . LYS A 1 349 ? 22.156 -13.039 9.904 1.00 87.88 349 LYS A N 1
ATOM 2832 C CA . LYS A 1 349 ? 23.432 -12.588 9.317 1.00 87.88 349 LYS A CA 1
ATOM 2833 C C . LYS A 1 349 ? 23.558 -11.062 9.207 1.00 87.88 349 LYS A C 1
ATOM 2835 O O . LYS A 1 349 ? 24.668 -10.549 9.153 1.00 87.88 349 LYS A O 1
ATOM 2840 N N . HIS A 1 350 ? 22.436 -10.340 9.203 1.00 86.56 350 HIS A N 1
ATOM 2841 C CA . HIS A 1 350 ? 22.397 -8.880 9.099 1.00 86.56 350 HIS A CA 1
ATOM 2842 C C . HIS A 1 350 ? 22.268 -8.177 10.458 1.00 86.56 350 HIS A C 1
ATOM 2844 O O . HIS A 1 350 ? 22.541 -6.982 10.544 1.00 86.56 350 HIS A O 1
ATOM 2850 N N . GLN A 1 351 ? 21.892 -8.892 11.526 1.00 88.69 351 GLN A N 1
ATOM 2851 C CA . GLN A 1 351 ? 21.558 -8.286 12.822 1.00 88.69 351 GLN A CA 1
ATOM 2852 C C . GLN A 1 351 ? 22.716 -7.496 13.442 1.00 88.69 351 GLN A C 1
ATOM 2854 O O . GLN A 1 351 ? 22.489 -6.394 13.923 1.00 88.69 351 GLN A O 1
ATOM 2859 N N . ASN A 1 352 ? 23.955 -7.993 13.377 1.00 88.50 352 ASN A N 1
ATOM 2860 C CA . ASN A 1 352 ? 25.105 -7.278 13.950 1.00 88.50 352 ASN A CA 1
ATOM 2861 C C . ASN A 1 352 ? 25.323 -5.909 13.285 1.00 88.50 352 ASN A C 1
ATOM 2863 O O . ASN A 1 352 ? 25.568 -4.915 13.968 1.00 88.50 352 ASN A O 1
ATOM 2867 N N . THR A 1 353 ? 25.209 -5.849 11.955 1.00 89.00 353 THR A N 1
ATOM 2868 C CA . THR A 1 353 ? 25.308 -4.592 11.202 1.00 89.00 353 THR A CA 1
ATOM 2869 C C . THR A 1 353 ? 24.160 -3.658 11.562 1.00 89.00 353 THR A C 1
ATOM 2871 O O . THR A 1 353 ? 24.407 -2.510 11.917 1.00 89.00 353 THR A O 1
ATOM 2874 N N . LEU A 1 354 ? 22.923 -4.165 11.555 1.00 87.31 354 LEU A N 1
ATOM 2875 C CA . LEU A 1 354 ? 21.737 -3.377 11.893 1.00 87.31 354 LEU A CA 1
ATOM 2876 C C . LEU A 1 354 ? 21.828 -2.796 13.312 1.00 87.31 354 LEU A C 1
ATOM 2878 O O . LEU A 1 354 ? 21.544 -1.620 13.510 1.00 87.31 354 LEU A O 1
ATOM 2882 N N . GLN A 1 355 ? 22.267 -3.589 14.293 1.00 90.81 355 GLN A N 1
ATOM 2883 C CA . GLN A 1 355 ? 22.434 -3.140 15.677 1.00 90.81 355 GLN A CA 1
ATOM 2884 C C . GLN A 1 355 ? 23.475 -2.023 15.785 1.00 90.81 355 GLN A C 1
ATOM 2886 O O . GLN A 1 355 ? 23.240 -1.031 16.470 1.00 90.81 355 GLN A O 1
ATOM 2891 N N . ARG A 1 356 ? 24.617 -2.157 15.101 1.00 90.31 356 ARG A N 1
ATOM 2892 C CA . ARG A 1 356 ? 25.664 -1.126 15.094 1.00 90.31 356 ARG A CA 1
ATOM 2893 C C . ARG A 1 356 ? 25.162 0.188 14.493 1.00 90.31 356 ARG A C 1
ATOM 2895 O O . ARG A 1 356 ? 25.446 1.259 15.036 1.00 90.31 356 ARG A O 1
ATOM 2902 N N . ASP A 1 357 ? 24.430 0.105 13.390 1.00 88.31 357 ASP A N 1
ATOM 2903 C CA . ASP A 1 357 ? 23.901 1.276 12.696 1.00 88.31 357 ASP A CA 1
ATOM 2904 C C . ASP A 1 357 ? 22.800 1.946 13.540 1.00 88.31 357 ASP A C 1
ATOM 2906 O O . ASP A 1 357 ? 22.813 3.166 13.711 1.00 88.31 357 ASP A O 1
ATOM 2910 N N . ALA A 1 358 ? 21.927 1.154 14.174 1.00 88.81 358 ALA A N 1
ATOM 2911 C CA . ALA A 1 358 ? 20.920 1.643 15.114 1.00 88.81 358 ALA A CA 1
ATOM 2912 C C . ALA A 1 358 ? 21.553 2.359 16.317 1.00 88.81 358 ALA A C 1
ATOM 2914 O O . ALA A 1 358 ? 21.162 3.478 16.635 1.00 88.81 358 ALA A O 1
ATOM 2915 N N . LEU A 1 359 ? 22.581 1.776 16.944 1.00 90.69 359 LEU A N 1
ATOM 2916 C CA . LEU A 1 359 ? 23.299 2.411 18.058 1.00 90.69 359 LEU A CA 1
ATOM 2917 C C . LEU A 1 359 ? 23.959 3.731 17.641 1.00 90.69 359 LEU A C 1
ATOM 2919 O O . LEU A 1 359 ? 23.900 4.715 18.372 1.00 90.69 359 LEU A O 1
ATOM 2923 N N . SER A 1 360 ? 24.546 3.776 16.444 1.00 88.44 360 SER A N 1
ATOM 2924 C CA . SER A 1 360 ? 25.143 5.002 15.901 1.00 88.44 360 SER A CA 1
ATOM 2925 C C . SER A 1 360 ? 24.090 6.096 15.693 1.00 88.44 360 SER A C 1
ATOM 2927 O O . SER A 1 360 ? 24.328 7.264 16.006 1.00 88.44 360 SER A O 1
ATOM 2929 N N . TYR A 1 361 ? 22.908 5.717 15.201 1.00 86.31 361 TYR A N 1
ATOM 2930 C CA . TYR A 1 361 ? 21.783 6.630 15.026 1.00 86.31 361 TYR A CA 1
ATOM 2931 C C . TYR A 1 361 ? 21.202 7.107 16.365 1.00 86.31 361 TYR A C 1
ATOM 2933 O O . TYR A 1 361 ? 20.945 8.302 16.516 1.00 86.31 361 TYR A O 1
ATOM 2941 N N . TYR A 1 362 ? 21.073 6.220 17.356 1.00 89.25 362 TYR A N 1
ATOM 2942 C CA . TYR A 1 362 ? 20.684 6.581 18.720 1.00 89.25 362 TYR A CA 1
ATOM 2943 C C . TYR A 1 362 ? 21.626 7.632 19.315 1.00 89.25 362 TYR A C 1
ATOM 2945 O O . TYR A 1 362 ? 21.163 8.664 19.791 1.00 89.25 362 TYR A O 1
ATOM 2953 N N . GLU A 1 363 ? 22.946 7.441 19.224 1.00 87.94 363 GLU A N 1
ATOM 2954 C CA . GLU A 1 363 ? 23.928 8.404 19.748 1.00 87.94 363 GLU A CA 1
ATOM 2955 C C . GLU A 1 363 ? 23.868 9.768 19.041 1.00 87.94 363 GLU A C 1
ATOM 2957 O O . GLU A 1 363 ? 24.092 10.814 19.658 1.00 87.94 363 GLU A O 1
ATOM 2962 N N . TYR A 1 364 ? 23.537 9.789 17.748 1.00 86.31 364 TYR A N 1
ATOM 2963 C CA . TYR A 1 364 ? 23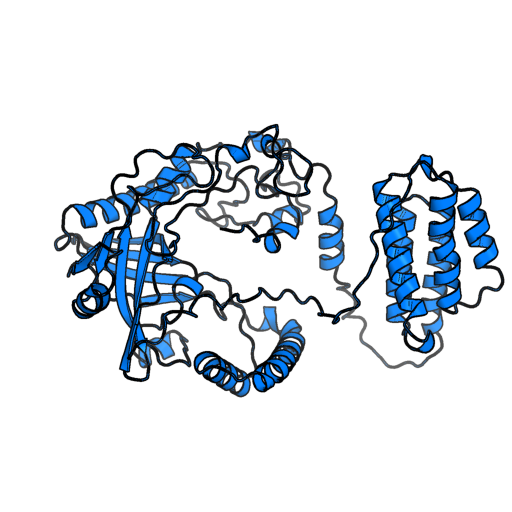.268 11.029 17.020 1.00 86.31 364 TYR A CA 1
ATOM 2964 C C . TYR A 1 364 ? 21.970 11.705 17.492 1.00 86.31 364 TYR A C 1
ATOM 2966 O O . TYR A 1 364 ? 21.947 12.917 17.710 1.00 86.31 364 TYR A O 1
ATOM 2974 N N . LYS A 1 365 ? 20.890 10.936 17.669 1.00 83.00 365 LYS A N 1
ATOM 2975 C CA . LYS A 1 365 ? 19.567 11.444 18.054 1.00 83.00 365 LYS A CA 1
ATOM 2976 C C . LYS A 1 365 ? 19.482 11.886 19.506 1.00 83.00 365 LYS A C 1
ATOM 2978 O O . LYS A 1 365 ? 18.938 12.951 19.767 1.00 83.00 365 LYS A O 1
ATOM 2983 N N . LYS A 1 366 ? 20.095 11.152 20.432 1.00 80.75 366 LYS A N 1
ATOM 2984 C CA . LYS A 1 366 ? 20.168 11.497 21.858 1.00 80.75 366 LYS A CA 1
ATOM 2985 C C . LYS A 1 366 ? 20.743 12.898 22.086 1.00 80.75 366 LYS A C 1
ATOM 2987 O O . LYS A 1 366 ? 20.282 13.616 22.967 1.00 80.75 366 LYS A O 1
ATOM 2992 N N . LYS A 1 367 ? 21.696 13.332 21.252 1.00 73.62 367 LYS A N 1
ATOM 2993 C CA . LYS A 1 367 ? 22.244 14.704 21.279 1.00 73.62 367 LYS A CA 1
ATOM 2994 C C . LYS A 1 367 ? 21.218 15.782 20.907 1.00 73.62 367 LYS A C 1
ATOM 2996 O O . LYS A 1 367 ? 21.403 16.936 21.274 1.00 73.62 367 LYS A O 1
ATOM 3001 N N . ASN A 1 368 ? 20.157 15.410 20.194 1.00 74.62 368 ASN A N 1
ATOM 3002 C CA . ASN A 1 368 ? 19.103 16.289 19.692 1.00 74.62 368 ASN A CA 1
ATOM 3003 C C . ASN A 1 368 ? 17.769 16.155 20.459 1.00 74.62 368 ASN A C 1
ATOM 3005 O O . ASN A 1 368 ? 16.802 16.792 20.052 1.00 74.62 368 ASN A O 1
ATOM 3009 N N . HIS A 1 369 ? 17.750 15.422 21.582 1.00 82.44 369 HIS A N 1
ATOM 3010 C CA . HIS A 1 369 ? 16.566 14.992 22.346 1.00 82.44 369 HIS A CA 1
ATOM 3011 C C . HIS A 1 369 ? 15.683 13.981 21.597 1.00 82.44 369 HIS A C 1
ATOM 3013 O O . HIS A 1 369 ? 15.471 14.088 20.390 1.00 82.44 369 HIS A O 1
ATOM 3019 N N . LEU A 1 370 ? 15.190 12.987 22.338 1.00 85.62 370 LEU A N 1
ATOM 3020 C CA . LEU A 1 370 ? 14.217 12.004 21.865 1.00 85.62 370 LEU A CA 1
ATOM 3021 C C . LEU A 1 370 ? 12.809 12.477 22.238 1.00 85.62 370 LEU A C 1
ATOM 3023 O O . LEU A 1 370 ? 12.638 13.164 23.246 1.00 85.62 370 LEU A O 1
ATOM 3027 N N . ASN A 1 371 ? 11.817 12.143 21.418 1.00 85.25 371 ASN A N 1
ATOM 3028 C CA . ASN A 1 371 ? 10.412 12.254 21.815 1.00 85.25 371 ASN A CA 1
ATOM 3029 C C . ASN A 1 371 ? 9.938 10.985 22.556 1.00 85.25 371 ASN A C 1
ATOM 3031 O O . ASN A 1 371 ? 10.645 9.982 22.575 1.00 85.25 371 ASN A O 1
ATOM 3035 N N . GLU A 1 372 ? 8.744 11.029 23.156 1.00 82.62 372 GLU A N 1
ATOM 3036 C CA . GLU A 1 372 ? 8.190 9.928 23.966 1.00 82.62 372 GLU A CA 1
ATOM 3037 C C . GLU A 1 372 ? 8.078 8.603 23.185 1.00 82.62 372 GLU A C 1
ATOM 3039 O O . GLU A 1 372 ? 8.466 7.552 23.693 1.00 82.62 372 GLU A O 1
ATOM 3044 N N . ASP A 1 373 ? 7.637 8.644 21.925 1.00 81.19 373 ASP A N 1
ATOM 3045 C CA . ASP A 1 373 ? 7.528 7.446 21.081 1.00 81.19 373 ASP A CA 1
ATOM 3046 C C . ASP A 1 373 ? 8.909 6.856 20.751 1.00 81.19 373 ASP A C 1
ATOM 3048 O O . ASP A 1 373 ? 9.108 5.638 20.762 1.00 81.19 373 ASP A O 1
ATOM 3052 N N . GLU A 1 374 ? 9.891 7.724 20.480 1.00 85.62 374 GLU A N 1
ATOM 3053 C CA . GLU A 1 374 ? 11.284 7.336 20.265 1.00 85.62 374 GLU A CA 1
ATOM 3054 C C . GLU A 1 374 ? 11.876 6.714 21.542 1.00 85.62 374 GLU A C 1
ATOM 3056 O O . GLU A 1 374 ? 12.586 5.713 21.446 1.00 85.62 374 GLU A O 1
ATOM 3061 N N . GLU A 1 375 ? 11.581 7.256 22.728 1.00 87.75 375 GLU A N 1
ATOM 3062 C CA . GLU A 1 375 ? 12.021 6.695 24.014 1.00 87.75 375 GLU A CA 1
ATOM 3063 C C . GLU A 1 375 ? 11.476 5.278 24.225 1.00 87.75 375 GLU A C 1
ATOM 3065 O O . GLU A 1 375 ? 12.255 4.360 24.488 1.00 87.75 375 GLU A O 1
ATOM 3070 N N . ILE A 1 376 ? 10.174 5.066 24.007 1.00 86.81 376 ILE A N 1
ATOM 3071 C CA . ILE A 1 376 ? 9.536 3.744 24.112 1.00 86.81 376 ILE A CA 1
ATOM 3072 C C . ILE A 1 376 ? 10.196 2.736 23.159 1.00 86.81 376 ILE A C 1
ATOM 3074 O O . ILE A 1 376 ? 10.500 1.605 23.553 1.00 86.81 376 ILE A O 1
ATOM 3078 N N . ALA A 1 377 ? 10.440 3.134 21.907 1.00 86.06 377 ALA A N 1
ATOM 3079 C CA . ALA A 1 377 ? 11.064 2.269 20.910 1.00 86.06 377 ALA A CA 1
ATOM 3080 C C . ALA A 1 377 ? 12.520 1.916 21.263 1.00 86.06 377 ALA A C 1
ATOM 3082 O O . ALA A 1 377 ? 12.941 0.767 21.099 1.00 86.06 377 ALA A O 1
ATOM 3083 N N . TRP A 1 378 ? 13.299 2.882 21.762 1.00 90.06 378 TRP A N 1
ATOM 3084 C CA . TRP A 1 378 ? 14.684 2.643 22.169 1.00 90.06 378 TRP A CA 1
ATOM 3085 C C . TRP A 1 378 ? 14.783 1.779 23.423 1.00 90.06 378 TRP A C 1
ATOM 3087 O O . TRP A 1 378 ? 15.629 0.883 23.463 1.00 90.06 378 TRP A O 1
ATOM 3097 N N . ASP A 1 379 ? 13.911 1.987 24.407 1.00 89.44 379 ASP A N 1
ATOM 3098 C CA . ASP A 1 379 ? 13.845 1.153 25.608 1.00 89.44 379 ASP A CA 1
ATOM 3099 C C . ASP A 1 379 ? 13.553 -0.312 25.257 1.00 89.44 379 ASP A C 1
ATOM 3101 O O . ASP A 1 379 ? 14.221 -1.225 25.763 1.00 89.44 379 ASP A O 1
ATOM 3105 N N . ASP A 1 380 ? 12.619 -0.552 24.331 1.00 87.94 380 ASP A N 1
ATOM 3106 C CA . ASP A 1 380 ? 12.350 -1.899 23.828 1.00 87.94 380 ASP A CA 1
ATOM 3107 C C . ASP A 1 380 ? 13.562 -2.493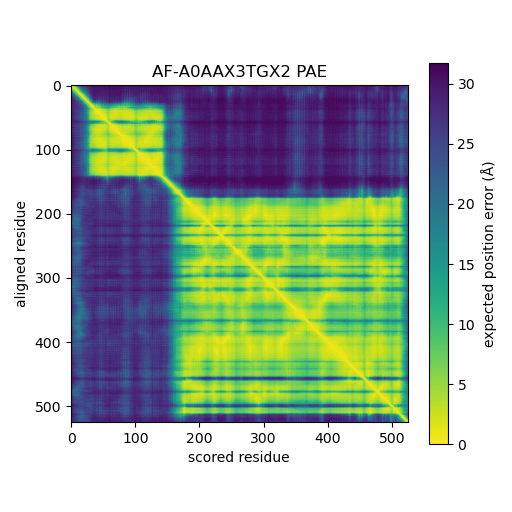 23.087 1.00 87.94 380 ASP A C 1
ATOM 3109 O O . ASP A 1 380 ? 13.985 -3.625 23.361 1.00 87.94 380 ASP A O 1
ATOM 3113 N N . PHE A 1 381 ? 14.196 -1.707 22.211 1.00 89.06 381 PHE A N 1
ATOM 3114 C CA . PHE A 1 381 ? 15.407 -2.126 21.508 1.00 89.06 381 PHE A CA 1
ATOM 3115 C C . PHE A 1 381 ? 16.537 -2.505 22.475 1.00 89.06 381 PHE A C 1
ATOM 3117 O O . PHE A 1 381 ? 17.180 -3.539 22.283 1.00 89.06 381 PHE A O 1
ATOM 3124 N N . PHE A 1 382 ? 16.793 -1.727 23.530 1.00 90.69 382 PHE A N 1
ATOM 3125 C CA . PHE A 1 382 ? 17.866 -2.028 24.485 1.00 90.69 382 PHE A CA 1
ATOM 3126 C C . PHE A 1 382 ? 17.594 -3.284 25.313 1.00 90.69 382 PHE A C 1
ATOM 3128 O O . PHE A 1 382 ? 18.541 -3.988 25.686 1.00 90.69 382 PHE A O 1
ATOM 3135 N N . LYS A 1 383 ? 16.318 -3.593 25.557 1.00 89.25 383 LYS A N 1
ATOM 3136 C CA . LYS A 1 383 ? 15.888 -4.811 26.242 1.00 89.25 383 LYS A CA 1
ATOM 3137 C C . LYS A 1 383 ? 16.033 -6.053 25.360 1.00 89.25 383 LYS A C 1
ATOM 3139 O O . LYS A 1 383 ? 16.547 -7.069 25.826 1.00 89.25 383 LYS A O 1
ATOM 3144 N N . ASN A 1 384 ? 15.611 -5.972 24.099 1.00 84.06 384 ASN A N 1
ATOM 3145 C CA . ASN A 1 384 ? 15.523 -7.134 23.207 1.00 84.06 384 ASN A CA 1
ATOM 3146 C C . ASN A 1 384 ? 16.766 -7.330 22.324 1.00 84.06 384 ASN A C 1
ATOM 3148 O O . ASN A 1 384 ? 17.060 -8.452 21.910 1.00 84.06 384 ASN A O 1
ATOM 3152 N N . LYS A 1 385 ? 17.497 -6.247 22.031 1.00 83.31 385 LYS A N 1
ATOM 3153 C CA . LYS A 1 385 ? 18.673 -6.179 21.141 1.00 83.31 385 LYS A CA 1
ATOM 3154 C C . LYS A 1 385 ? 18.458 -6.873 19.798 1.00 83.31 385 LYS A C 1
ATOM 3156 O O . LYS A 1 385 ? 19.372 -7.470 19.234 1.00 83.31 385 LYS A O 1
ATOM 3161 N N . TYR A 1 386 ? 17.246 -6.813 19.277 1.00 84.88 386 TYR A N 1
ATOM 3162 C CA . TYR A 1 386 ? 16.878 -7.433 18.017 1.00 84.88 386 TYR A CA 1
ATOM 3163 C C . TYR A 1 386 ? 16.095 -6.424 17.192 1.00 84.88 386 TYR A C 1
ATOM 3165 O O . TYR A 1 386 ? 15.227 -5.737 17.722 1.00 84.88 386 TYR A O 1
ATOM 3173 N N . ILE A 1 387 ? 16.435 -6.321 15.909 1.00 85.88 387 ILE A N 1
ATOM 3174 C CA . ILE A 1 387 ? 15.789 -5.386 14.990 1.00 85.88 387 ILE A CA 1
ATOM 3175 C C . ILE A 1 387 ? 14.851 -6.198 14.100 1.00 85.88 387 ILE A C 1
ATOM 3177 O O . ILE A 1 387 ? 15.342 -6.963 13.255 1.00 85.88 387 ILE A O 1
ATOM 3181 N N . PRO A 1 388 ? 13.525 -6.080 14.298 1.00 81.69 388 PRO A N 1
ATOM 3182 C CA . PRO A 1 388 ? 12.558 -6.800 13.491 1.00 81.69 388 PRO A CA 1
ATOM 3183 C C . PRO A 1 388 ? 12.547 -6.260 12.061 1.00 81.69 388 PRO A C 1
ATOM 3185 O O . PRO A 1 388 ? 12.805 -5.082 11.814 1.00 81.69 388 PRO A O 1
ATOM 3188 N N . ILE A 1 389 ? 12.217 -7.126 11.103 1.00 84.31 389 ILE A N 1
ATOM 3189 C CA . ILE A 1 389 ? 11.944 -6.681 9.735 1.00 84.31 389 ILE A CA 1
ATOM 3190 C C . ILE A 1 389 ? 10.502 -6.210 9.650 1.00 84.31 389 ILE A C 1
ATOM 3192 O O . ILE A 1 389 ? 9.588 -6.904 10.099 1.00 84.31 389 ILE A O 1
ATOM 3196 N N . MET A 1 390 ? 10.323 -5.044 9.040 1.00 84.19 390 MET A N 1
ATOM 3197 C CA . MET A 1 390 ? 9.029 -4.447 8.768 1.00 84.19 390 MET A CA 1
ATOM 3198 C C . MET A 1 390 ? 8.829 -4.293 7.260 1.00 84.19 390 MET A C 1
ATOM 3200 O O . MET A 1 390 ? 9.737 -3.879 6.539 1.00 84.19 390 MET A O 1
ATOM 3204 N N . VAL A 1 391 ? 7.620 -4.587 6.795 1.00 85.88 391 VAL A N 1
ATOM 3205 C CA . VAL A 1 391 ? 7.090 -4.120 5.512 1.00 85.88 391 VAL A CA 1
ATOM 3206 C C . VAL A 1 391 ? 5.861 -3.287 5.823 1.00 85.88 391 VAL A C 1
ATOM 3208 O O . VAL A 1 391 ? 5.098 -3.631 6.714 1.00 85.88 391 VAL A O 1
ATOM 3211 N N . ASP A 1 392 ? 5.666 -2.187 5.107 1.00 88.12 392 ASP A N 1
ATOM 3212 C CA . ASP A 1 392 ? 4.573 -1.248 5.348 1.00 88.12 392 ASP A CA 1
ATOM 3213 C C . ASP A 1 392 ? 3.209 -1.797 4.880 1.00 88.12 392 ASP A C 1
ATOM 3215 O O . ASP A 1 392 ? 2.618 -1.328 3.909 1.00 88.12 392 ASP A O 1
ATOM 3219 N N . PHE A 1 393 ? 2.738 -2.844 5.559 1.00 90.38 393 PHE A N 1
ATOM 3220 C CA . PHE A 1 393 ? 1.522 -3.593 5.270 1.00 90.38 393 PHE A CA 1
ATOM 3221 C C . PHE A 1 393 ? 0.913 -4.166 6.558 1.00 90.38 393 PHE A C 1
ATOM 3223 O O . PHE A 1 393 ? 1.592 -4.821 7.353 1.00 90.38 393 PHE A O 1
ATOM 3230 N N . GLY A 1 394 ? -0.385 -3.963 6.739 1.00 92.06 394 GLY A N 1
ATOM 3231 C CA . GLY A 1 394 ? -1.166 -4.529 7.830 1.00 92.06 394 GLY A CA 1
ATOM 3232 C C . GLY A 1 394 ? -2.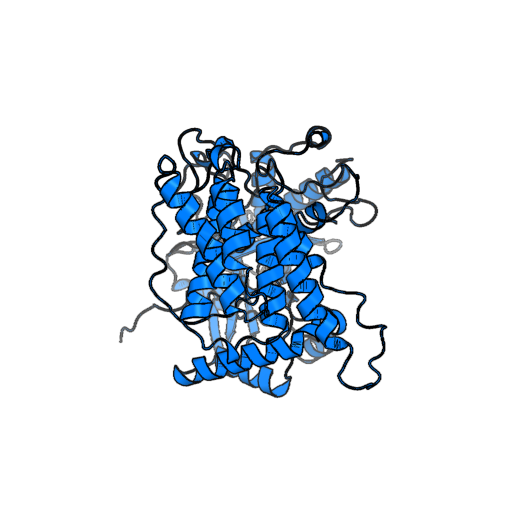582 -4.873 7.387 1.00 92.06 394 GLY A C 1
ATOM 3233 O O . GLY A 1 394 ? -3.082 -4.356 6.390 1.00 92.06 394 GLY A O 1
ATOM 3234 N N . VAL A 1 395 ? -3.223 -5.759 8.140 1.00 94.69 395 VAL A N 1
ATOM 3235 C CA . VAL A 1 395 ? -4.609 -6.187 7.958 1.00 94.69 395 VAL A CA 1
ATOM 3236 C C . VAL A 1 395 ? -5.316 -6.086 9.297 1.00 94.69 395 VAL A C 1
ATOM 3238 O O . VAL A 1 395 ? -4.863 -6.657 10.294 1.00 94.69 395 VAL A O 1
ATOM 3241 N N . PHE A 1 396 ? -6.444 -5.391 9.313 1.00 94.62 396 PHE A N 1
ATOM 3242 C CA . PHE A 1 396 ? -7.349 -5.357 10.453 1.00 94.62 396 PHE A CA 1
ATOM 3243 C C . PHE A 1 396 ? -8.722 -5.893 10.048 1.00 94.62 396 PHE A C 1
ATOM 3245 O O . PHE A 1 396 ? -9.093 -5.872 8.874 1.00 94.62 396 PHE A O 1
ATOM 3252 N N . GLU A 1 397 ? -9.472 -6.387 11.025 1.00 95.81 397 GLU A N 1
ATOM 3253 C CA . GLU A 1 397 ? -10.852 -6.815 10.842 1.00 95.81 397 GLU A CA 1
ATOM 3254 C C . GLU A 1 397 ? -11.836 -5.840 11.484 1.00 95.81 397 GLU A C 1
ATOM 3256 O O . GLU A 1 397 ? -11.537 -5.222 12.508 1.00 95.81 397 GLU A O 1
ATOM 3261 N N . VAL A 1 398 ? -13.024 -5.746 10.893 1.00 96.56 398 VAL A N 1
ATOM 3262 C CA . VAL A 1 398 ? -14.193 -5.048 11.439 1.00 96.56 398 VAL A CA 1
ATOM 3263 C C . VAL A 1 398 ? -15.449 -5.840 11.083 1.00 96.56 398 VAL A C 1
ATOM 3265 O O . VAL A 1 398 ? -15.619 -6.263 9.939 1.00 96.56 398 VAL A O 1
ATOM 3268 N N . ASP A 1 399 ? -16.326 -6.078 12.054 1.00 97.50 399 ASP A N 1
ATOM 3269 C CA . ASP A 1 399 ? -17.643 -6.646 11.783 1.00 97.50 399 ASP A CA 1
ATOM 3270 C C . ASP A 1 399 ? -18.612 -5.524 11.384 1.00 97.50 399 ASP A C 1
ATOM 3272 O O . ASP A 1 399 ? -18.610 -4.446 11.981 1.00 97.50 399 ASP A O 1
ATOM 3276 N N . ILE A 1 400 ? -19.473 -5.798 10.404 1.00 98.00 400 ILE A N 1
ATOM 3277 C CA . ILE A 1 400 ? -20.559 -4.916 9.985 1.00 98.00 400 ILE A CA 1
ATOM 3278 C C . ILE A 1 400 ? -21.899 -5.650 9.919 1.00 98.00 400 ILE A C 1
ATOM 3280 O O . ILE A 1 400 ? -22.009 -6.719 9.318 1.00 98.00 400 ILE A O 1
ATOM 3284 N N . ASP A 1 401 ? -22.932 -5.063 10.518 1.00 97.88 401 ASP A N 1
ATOM 3285 C CA . ASP A 1 401 ? -24.321 -5.519 10.450 1.00 97.88 401 ASP A CA 1
ATOM 3286 C C . ASP A 1 401 ? -25.132 -4.624 9.501 1.00 97.88 401 ASP A C 1
ATOM 3288 O O . ASP A 1 401 ? -25.542 -3.515 9.848 1.00 97.88 401 ASP A O 1
ATOM 3292 N N . LEU A 1 402 ? -25.391 -5.113 8.285 1.00 97.12 402 LEU A N 1
ATOM 3293 C CA . LEU A 1 402 ? -26.116 -4.357 7.259 1.00 97.12 402 LEU A CA 1
ATOM 3294 C C . LEU A 1 402 ? -27.598 -4.153 7.593 1.00 97.12 402 LEU A C 1
ATOM 3296 O O . LEU A 1 402 ? -28.254 -3.369 6.912 1.00 97.12 402 LEU A O 1
ATOM 3300 N N . SER A 1 403 ? -28.146 -4.835 8.607 1.00 96.38 403 SER A N 1
ATOM 3301 C CA . SER A 1 403 ? -29.506 -4.552 9.090 1.00 96.38 403 SER A CA 1
ATOM 3302 C C . SER A 1 403 ? -29.592 -3.255 9.900 1.00 96.38 403 SER A C 1
ATOM 3304 O O . SER A 1 403 ? -30.675 -2.687 10.028 1.00 96.38 403 SER A O 1
ATOM 3306 N N . LYS A 1 404 ? -28.449 -2.772 10.403 1.00 97.00 404 LYS A N 1
ATOM 3307 C CA . LYS A 1 404 ? -28.309 -1.522 11.166 1.00 97.00 404 LYS A CA 1
ATOM 3308 C C . LYS A 1 404 ? -27.692 -0.385 10.349 1.00 97.00 404 LYS A C 1
ATOM 3310 O O . LYS A 1 404 ? -27.689 0.766 10.777 1.00 97.00 404 LYS A O 1
ATOM 3315 N N . ALA A 1 405 ? -27.148 -0.698 9.175 1.00 96.94 405 ALA A N 1
ATOM 3316 C CA . ALA A 1 405 ? -26.588 0.286 8.259 1.00 96.94 405 ALA A CA 1
ATOM 3317 C C . ALA A 1 405 ? -27.699 1.048 7.521 1.00 96.94 405 ALA A C 1
ATOM 3319 O O . ALA A 1 405 ? -28.725 0.474 7.150 1.00 96.94 405 ALA A O 1
ATOM 3320 N N . ASP A 1 406 ? -27.474 2.335 7.249 1.00 96.50 406 ASP A N 1
ATOM 3321 C CA . ASP A 1 406 ? -28.320 3.065 6.304 1.00 96.50 406 ASP A CA 1
ATOM 3322 C C . ASP A 1 406 ? -28.018 2.654 4.848 1.00 96.50 406 ASP A C 1
ATOM 3324 O O . ASP A 1 406 ? -27.103 1.873 4.567 1.00 96.50 406 ASP A O 1
ATOM 3328 N N . SER A 1 407 ? -28.807 3.167 3.900 1.00 96.19 407 SER A N 1
ATOM 3329 C CA . SER A 1 407 ? -28.690 2.805 2.482 1.00 96.19 407 SER A CA 1
ATOM 3330 C C . SER A 1 407 ? -27.316 3.107 1.882 1.00 96.19 407 SER A C 1
ATOM 3332 O O . SER A 1 407 ? -26.870 2.379 0.996 1.00 96.19 407 SER A O 1
ATOM 3334 N N . THR A 1 408 ? -26.646 4.161 2.350 1.00 95.88 408 THR A N 1
ATOM 3335 C CA . THR A 1 408 ? -25.351 4.592 1.817 1.00 95.88 408 THR A CA 1
ATOM 3336 C C . THR A 1 408 ? -24.251 3.649 2.282 1.00 95.88 408 THR A C 1
ATOM 3338 O O . THR A 1 408 ? -23.575 3.051 1.445 1.00 95.88 408 THR A O 1
ATOM 3341 N N . LEU A 1 409 ? -24.131 3.426 3.596 1.00 96.56 409 LEU A N 1
ATOM 3342 C CA . LEU A 1 409 ? -23.138 2.494 4.136 1.00 96.56 409 LEU A CA 1
ATOM 3343 C C . LEU A 1 409 ? -23.359 1.077 3.593 1.00 96.56 409 LEU A C 1
ATOM 3345 O O . LEU A 1 409 ? -22.403 0.406 3.204 1.00 96.56 409 LEU A O 1
ATOM 3349 N N . LYS A 1 410 ? -24.619 0.638 3.489 1.00 96.88 410 LYS A N 1
ATOM 3350 C CA . LYS A 1 410 ? -24.962 -0.659 2.898 1.00 96.88 410 LYS A CA 1
ATOM 3351 C C . LYS A 1 410 ? -24.472 -0.781 1.452 1.00 96.88 410 LYS A C 1
ATOM 3353 O O . LYS A 1 410 ? -23.800 -1.757 1.125 1.00 96.88 410 LYS A O 1
ATOM 3358 N N . SER A 1 411 ? -24.742 0.229 0.623 1.00 95.81 411 SER A N 1
ATOM 3359 C CA . SER A 1 411 ? -24.291 0.274 -0.772 1.00 95.81 411 SER A CA 1
ATOM 3360 C C . SER A 1 411 ? -22.766 0.224 -0.891 1.00 95.81 411 SER A C 1
ATOM 3362 O O . SER A 1 411 ? -22.234 -0.486 -1.748 1.00 95.81 411 SER A O 1
ATOM 3364 N N . TRP A 1 412 ? -22.039 0.919 -0.011 1.00 96.62 412 TRP A N 1
ATOM 3365 C CA . TRP A 1 412 ? -20.577 0.887 -0.010 1.00 96.62 412 TRP A CA 1
ATOM 3366 C C . TRP A 1 412 ? -20.025 -0.513 0.277 1.00 96.62 412 TRP A C 1
ATOM 3368 O O . TRP A 1 412 ? -19.124 -0.963 -0.431 1.00 96.62 412 TRP A O 1
ATOM 3378 N N . ILE A 1 413 ? -20.571 -1.217 1.276 1.00 97.44 413 ILE A N 1
ATOM 3379 C CA . ILE A 1 413 ? -20.121 -2.574 1.616 1.00 97.44 413 ILE A CA 1
ATOM 3380 C C . ILE A 1 413 ? -20.480 -3.575 0.521 1.00 97.44 413 ILE A C 1
ATOM 3382 O O . ILE A 1 413 ? -19.625 -4.354 0.104 1.00 97.44 413 ILE A O 1
ATOM 3386 N N . GLU A 1 414 ? -21.714 -3.541 0.019 1.00 96.25 414 GLU A N 1
ATOM 3387 C CA . GLU A 1 414 ? -22.146 -4.422 -1.071 1.00 96.25 414 GLU A CA 1
ATOM 3388 C C . GLU A 1 414 ? -21.313 -4.181 -2.338 1.00 96.25 414 GLU A C 1
ATOM 3390 O O . GLU A 1 414 ? -20.904 -5.131 -3.006 1.00 96.25 414 GLU A O 1
ATOM 3395 N N . SER A 1 415 ? -20.991 -2.922 -2.651 1.00 95.69 415 SER A N 1
ATOM 3396 C CA . SER A 1 415 ? -20.112 -2.579 -3.774 1.00 95.69 415 SER A CA 1
ATOM 3397 C C . SER A 1 415 ? -18.695 -3.107 -3.578 1.00 95.69 415 SER A C 1
ATOM 3399 O O . SER A 1 415 ? -18.126 -3.645 -4.527 1.00 95.69 415 SER A O 1
ATOM 3401 N N . ALA A 1 416 ? -18.144 -3.012 -2.365 1.00 97.12 416 ALA A N 1
ATOM 3402 C CA . ALA A 1 416 ? -16.810 -3.515 -2.053 1.00 97.12 416 ALA A CA 1
ATOM 3403 C C . ALA A 1 416 ? -16.715 -5.039 -2.174 1.00 97.12 416 ALA A C 1
ATOM 3405 O O . ALA A 1 416 ? -15.796 -5.536 -2.826 1.00 97.12 416 ALA A O 1
ATOM 3406 N N . ILE A 1 417 ? -17.692 -5.767 -1.622 1.00 96.88 417 ILE A N 1
ATOM 3407 C CA . ILE A 1 417 ? -17.803 -7.228 -1.752 1.00 96.88 417 ILE A CA 1
ATOM 3408 C C . ILE A 1 417 ? -17.896 -7.620 -3.228 1.00 96.88 417 ILE A C 1
ATOM 3410 O O . ILE A 1 417 ? -17.069 -8.379 -3.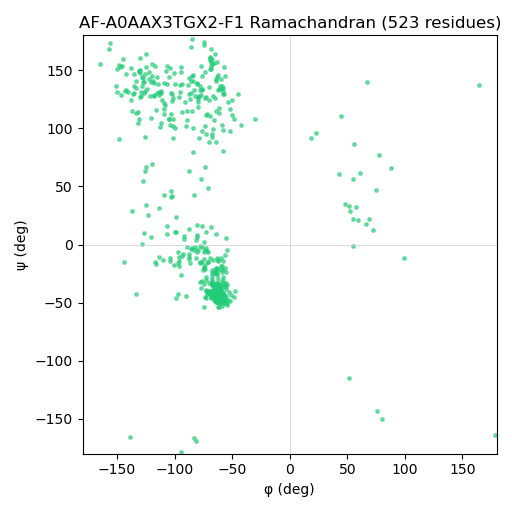727 1.00 96.88 417 ILE A O 1
ATOM 3414 N N . ASN A 1 418 ? -18.832 -7.015 -3.964 1.00 95.25 418 ASN A N 1
ATOM 3415 C CA . ASN A 1 418 ? -19.008 -7.300 -5.386 1.00 95.25 418 ASN A CA 1
ATOM 3416 C C . ASN A 1 418 ? -17.762 -6.936 -6.214 1.00 95.25 418 ASN A C 1
ATOM 3418 O O . ASN A 1 418 ? -17.478 -7.580 -7.222 1.00 95.25 418 ASN A O 1
ATOM 3422 N N . GLY A 1 419 ? -17.034 -5.883 -5.832 1.00 93.25 419 GLY A N 1
ATOM 3423 C CA . GLY A 1 419 ? -15.775 -5.483 -6.458 1.00 93.25 419 GLY A CA 1
ATOM 3424 C C . GLY A 1 419 ? -14.676 -6.525 -6.266 1.00 93.25 419 GLY A C 1
ATOM 3425 O O . GLY A 1 419 ? -14.018 -6.899 -7.238 1.00 93.25 419 GLY A O 1
ATOM 3426 N N . LEU A 1 420 ? -14.523 -7.041 -5.043 1.00 94.44 420 LEU A N 1
ATOM 3427 C CA . LEU A 1 420 ? -13.587 -8.123 -4.745 1.00 94.44 420 LEU A CA 1
ATOM 3428 C C . LEU A 1 420 ? -13.956 -9.407 -5.501 1.00 94.44 420 LEU A C 1
ATOM 3430 O O . LEU A 1 420 ? -13.098 -9.987 -6.166 1.00 94.44 420 LEU A O 1
ATOM 3434 N N . ASP A 1 421 ? -15.226 -9.811 -5.468 1.00 94.44 421 ASP A N 1
ATOM 3435 C CA . ASP A 1 421 ? -15.696 -11.022 -6.148 1.00 94.44 421 ASP A CA 1
ATOM 3436 C C . ASP A 1 421 ? -15.482 -10.940 -7.665 1.00 94.44 421 ASP A C 1
ATOM 3438 O O . ASP A 1 421 ? -15.053 -11.914 -8.288 1.00 94.44 421 ASP A O 1
ATOM 3442 N N . ARG A 1 422 ? -15.716 -9.768 -8.278 1.00 92.12 422 ARG A N 1
ATOM 3443 C CA . ARG A 1 422 ? -15.414 -9.534 -9.700 1.00 92.12 422 ARG A CA 1
ATOM 3444 C C . ARG A 1 422 ? -13.927 -9.693 -10.001 1.00 92.12 422 ARG A C 1
ATOM 3446 O O . ARG A 1 422 ? -13.587 -10.404 -10.947 1.00 92.12 422 ARG A O 1
ATOM 3453 N N . TYR A 1 423 ? -13.059 -9.082 -9.192 1.00 91.06 423 TYR A N 1
ATOM 3454 C CA . TYR A 1 423 ? -11.606 -9.199 -9.333 1.00 91.06 423 TYR A CA 1
ATOM 3455 C C . TYR A 1 423 ? -11.152 -10.666 -9.245 1.00 91.06 423 TYR A C 1
ATOM 3457 O O . TYR A 1 423 ? -10.443 -11.153 -10.129 1.00 91.06 423 TYR A O 1
ATOM 3465 N N . LEU A 1 424 ? -11.615 -11.400 -8.226 1.00 91.81 424 LEU A N 1
ATOM 3466 C CA . LEU A 1 424 ? -11.281 -12.813 -8.033 1.00 91.81 424 LEU A CA 1
ATOM 3467 C C . LEU A 1 424 ? -11.807 -13.683 -9.180 1.00 91.81 424 LEU A C 1
ATOM 3469 O O . LEU A 1 424 ? -11.074 -14.523 -9.705 1.00 91.81 424 LEU A O 1
ATOM 3473 N N . ALA A 1 425 ? -13.043 -13.453 -9.630 1.00 92.00 425 ALA A N 1
ATOM 3474 C CA . ALA A 1 425 ? -13.622 -14.171 -10.760 1.00 92.00 425 ALA A CA 1
ATOM 3475 C C . ALA A 1 425 ? -12.857 -13.910 -12.066 1.00 92.00 425 ALA A C 1
ATOM 3477 O O . ALA A 1 425 ? -12.653 -14.838 -12.852 1.00 92.00 425 ALA A O 1
ATOM 3478 N N . ARG A 1 426 ? -12.414 -12.668 -12.304 1.00 90.88 426 ARG A N 1
ATOM 3479 C CA . ARG A 1 426 ? -11.606 -12.302 -13.474 1.00 90.88 426 ARG A CA 1
ATOM 3480 C C . ARG A 1 426 ? -10.260 -13.021 -13.456 1.00 90.88 426 ARG A C 1
ATOM 3482 O O . ARG A 1 426 ? -9.877 -13.604 -14.468 1.00 90.88 426 ARG A O 1
ATOM 3489 N N . ILE A 1 427 ? -9.575 -13.046 -12.313 1.00 90.75 427 ILE A N 1
ATOM 3490 C CA . ILE A 1 427 ? -8.306 -13.774 -12.162 1.00 90.75 427 ILE A CA 1
ATOM 3491 C C . ILE A 1 427 ? -8.494 -15.277 -12.372 1.00 90.75 427 ILE A C 1
ATOM 3493 O O . ILE A 1 427 ? -7.742 -15.890 -13.131 1.00 90.75 427 ILE A O 1
ATOM 3497 N N . ALA A 1 428 ? -9.522 -15.867 -11.761 1.00 89.88 428 ALA A N 1
ATOM 3498 C CA . ALA A 1 428 ? -9.802 -17.292 -11.895 1.00 89.88 428 ALA A CA 1
ATOM 3499 C C . ALA A 1 428 ? -10.009 -17.697 -13.365 1.00 89.88 428 ALA A C 1
ATOM 3501 O O . ALA A 1 428 ? -9.427 -18.687 -13.812 1.00 89.88 428 ALA A O 1
ATOM 3502 N N . LYS A 1 429 ? -10.768 -16.892 -14.124 1.00 90.62 429 LYS A N 1
ATOM 3503 C CA . LYS A 1 429 ? -11.089 -17.121 -15.546 1.00 90.62 429 LYS A CA 1
ATOM 3504 C C . LYS A 1 429 ? -9.965 -16.774 -16.526 1.00 90.62 429 LYS A C 1
ATOM 3506 O O . LYS A 1 429 ? -10.057 -17.156 -17.686 1.00 90.62 429 LYS A O 1
ATOM 3511 N N . THR A 1 430 ? -8.940 -16.030 -16.108 1.00 89.50 430 THR A N 1
ATOM 3512 C CA . THR A 1 430 ? -7.840 -15.634 -17.001 1.00 89.50 430 THR A CA 1
ATOM 3513 C C . THR A 1 430 ? -6.750 -16.695 -16.961 1.00 89.50 430 THR A C 1
ATOM 3515 O O . THR A 1 430 ? -6.053 -16.799 -15.955 1.00 89.50 430 THR A O 1
ATOM 3518 N N . ASP A 1 431 ? -6.596 -17.493 -18.018 1.00 84.81 431 ASP A N 1
ATOM 3519 C CA . ASP A 1 431 ? -5.667 -18.636 -18.032 1.00 84.81 431 ASP A CA 1
ATOM 3520 C C . ASP A 1 431 ? -4.207 -18.225 -17.809 1.00 84.81 431 ASP A C 1
ATOM 3522 O O . ASP A 1 431 ? -3.538 -18.775 -16.934 1.00 84.81 431 ASP A O 1
ATOM 3526 N N . ASN A 1 432 ? -3.745 -17.211 -18.545 1.00 86.25 432 ASN A N 1
ATOM 3527 C CA . ASN A 1 432 ? -2.367 -16.732 -18.505 1.00 86.25 432 ASN A CA 1
ATOM 3528 C C . ASN A 1 432 ? -2.299 -15.340 -17.881 1.00 86.25 432 ASN A C 1
ATOM 3530 O O . ASN A 1 432 ? -2.622 -14.339 -18.527 1.00 86.25 432 ASN A O 1
ATOM 3534 N N . LEU A 1 433 ? -1.839 -15.278 -16.634 1.00 90.38 433 LEU A N 1
ATOM 3535 C CA . LEU A 1 433 ? -1.549 -14.032 -15.933 1.00 90.38 433 LEU A CA 1
ATOM 3536 C C . LEU A 1 433 ? -0.034 -13.845 -15.822 1.00 90.38 433 LEU A C 1
ATOM 3538 O O . LEU A 1 433 ? 0.682 -14.814 -15.559 1.00 90.38 433 LEU A O 1
ATOM 3542 N N . PRO A 1 434 ? 0.477 -12.620 -16.034 1.00 90.50 434 PRO A N 1
ATOM 3543 C CA . PRO A 1 434 ? 1.893 -12.367 -15.852 1.00 90.50 434 PRO A CA 1
ATOM 3544 C C . PRO A 1 434 ? 2.261 -12.571 -14.383 1.00 90.50 434 PRO A C 1
ATOM 3546 O O . PRO A 1 434 ? 1.502 -12.189 -13.488 1.00 90.50 434 PRO A O 1
ATOM 3549 N N . ASN A 1 435 ? 3.446 -13.130 -14.138 1.00 89.69 435 ASN A N 1
ATOM 3550 C CA . ASN A 1 435 ? 4.054 -13.207 -12.804 1.00 89.69 435 ASN A CA 1
ATOM 3551 C C . ASN A 1 435 ? 3.306 -14.108 -11.812 1.00 89.69 435 ASN A C 1
ATOM 3553 O O . ASN A 1 435 ? 3.500 -14.003 -10.595 1.00 89.69 435 ASN A O 1
ATOM 3557 N N . GLN A 1 436 ? 2.447 -14.990 -12.316 1.00 90.69 436 GLN A N 1
ATOM 3558 C CA . GLN A 1 436 ? 1.617 -15.856 -11.501 1.00 90.69 43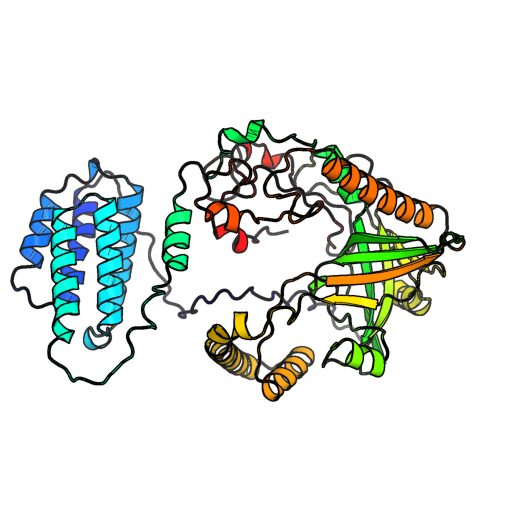6 GLN A CA 1
ATOM 3559 C C . GLN A 1 436 ? 1.741 -17.313 -11.938 1.00 90.69 436 GLN A C 1
ATOM 3561 O O . GLN A 1 436 ? 1.536 -17.663 -13.096 1.00 90.69 436 GLN A O 1
ATOM 3566 N N . ASP A 1 437 ? 2.024 -18.168 -10.962 1.00 89.00 437 ASP A N 1
ATOM 3567 C CA . ASP A 1 437 ? 1.910 -19.616 -11.073 1.00 89.00 437 ASP A CA 1
ATOM 3568 C C . ASP A 1 437 ? 0.658 -20.056 -10.312 1.00 89.00 437 ASP A C 1
ATOM 3570 O O . ASP A 1 437 ? 0.633 -20.031 -9.078 1.00 89.00 437 ASP A O 1
ATOM 3574 N N . LYS A 1 438 ? -0.385 -20.458 -11.047 1.00 88.81 438 LYS A N 1
ATOM 3575 C CA . LYS A 1 438 ? -1.665 -20.889 -10.463 1.00 88.81 438 LYS A CA 1
ATOM 3576 C C . LYS A 1 438 ? -1.544 -22.139 -9.584 1.00 88.81 438 LYS A C 1
ATOM 3578 O O . LYS A 1 438 ? -2.384 -22.343 -8.714 1.00 88.81 438 LYS A O 1
ATOM 3583 N N . ASN A 1 439 ? -0.481 -22.936 -9.731 1.00 88.81 439 ASN A N 1
ATOM 3584 C CA . ASN A 1 439 ? -0.232 -24.068 -8.835 1.00 88.81 439 ASN A CA 1
ATOM 3585 C C . ASN A 1 439 ? 0.260 -23.620 -7.449 1.00 88.81 439 ASN A C 1
ATOM 3587 O O . ASN A 1 439 ? 0.141 -24.373 -6.486 1.00 88.81 439 ASN A O 1
ATOM 3591 N N . ILE A 1 440 ? 0.810 -22.404 -7.342 1.00 89.19 440 ILE A N 1
ATOM 3592 C CA . ILE A 1 440 ? 1.285 -21.812 -6.083 1.00 89.19 440 ILE A CA 1
ATOM 3593 C C . ILE A 1 440 ? 0.240 -20.845 -5.514 1.00 89.19 440 ILE A C 1
ATOM 3595 O O . ILE A 1 440 ? -0.055 -20.888 -4.321 1.00 89.19 440 ILE A O 1
ATOM 3599 N N . SER A 1 441 ? -0.326 -19.961 -6.343 1.00 88.94 441 SER A N 1
ATOM 3600 C CA . SER A 1 441 ? -1.393 -19.046 -5.930 1.00 88.94 441 SER A CA 1
ATOM 3601 C C . SER A 1 441 ? -2.373 -18.761 -7.062 1.00 88.94 441 SER A C 1
ATOM 3603 O O . SER A 1 441 ? -1.994 -18.309 -8.140 1.00 88.94 441 SER A O 1
ATOM 3605 N N . ASN A 1 442 ? -3.664 -18.926 -6.773 1.00 86.88 442 ASN A N 1
ATOM 3606 C CA . ASN A 1 442 ? -4.750 -18.624 -7.706 1.00 86.88 442 ASN A CA 1
ATOM 3607 C C . ASN A 1 442 ? -5.194 -17.153 -7.691 1.00 86.88 442 ASN A C 1
ATOM 3609 O O . ASN A 1 442 ? -6.073 -16.792 -8.463 1.00 86.88 442 ASN A O 1
ATOM 3613 N N . TYR A 1 443 ? -4.623 -16.306 -6.830 1.00 83.56 443 TYR A N 1
ATOM 3614 C CA . TYR A 1 443 ? -5.117 -14.937 -6.607 1.00 83.56 443 TYR A CA 1
ATOM 3615 C C . TYR A 1 443 ? -4.024 -13.883 -6.358 1.00 83.56 443 TYR A C 1
ATOM 3617 O O . TYR A 1 443 ? -4.309 -12.690 -6.472 1.00 83.56 443 TYR A O 1
ATOM 3625 N N . LEU A 1 444 ? -2.783 -14.288 -6.060 1.00 86.06 444 LEU A N 1
ATOM 3626 C CA . LEU A 1 444 ? -1.633 -13.392 -5.898 1.00 86.06 444 LEU A CA 1
ATOM 3627 C C . LEU A 1 444 ? -0.560 -13.669 -6.948 1.00 86.06 444 LEU A C 1
ATOM 3629 O O . LEU A 1 444 ? -0.396 -14.795 -7.417 1.00 86.06 444 LEU A O 1
ATOM 3633 N N . GLN A 1 445 ? 0.229 -12.638 -7.249 1.00 88.25 445 GLN A N 1
ATOM 3634 C CA . GLN A 1 445 ? 1.491 -12.813 -7.961 1.00 88.25 445 GLN A CA 1
ATOM 3635 C C . GLN A 1 445 ? 2.423 -13.712 -7.142 1.00 88.25 445 GLN A C 1
ATOM 3637 O O . GLN A 1 445 ? 2.555 -13.550 -5.929 1.00 88.25 445 GLN A O 1
ATOM 3642 N N . THR A 1 446 ? 3.082 -14.651 -7.811 1.00 89.62 446 THR A N 1
ATOM 3643 C CA . THR A 1 446 ? 4.009 -15.607 -7.184 1.00 89.62 446 THR A CA 1
ATOM 3644 C C . THR A 1 446 ? 5.467 -15.244 -7.445 1.00 89.62 446 THR A C 1
ATOM 3646 O O . THR A 1 446 ? 6.366 -15.773 -6.793 1.00 89.62 446 THR A O 1
ATOM 3649 N N . THR A 1 447 ? 5.717 -14.338 -8.394 1.00 87.25 447 THR A N 1
ATOM 3650 C CA . THR A 1 447 ? 7.042 -13.799 -8.706 1.00 87.25 447 THR A CA 1
ATOM 3651 C C . THR A 1 447 ? 6.949 -12.283 -8.841 1.00 87.25 447 THR A C 1
ATOM 3653 O O . THR A 1 447 ? 6.332 -11.779 -9.771 1.00 87.25 447 THR A O 1
ATOM 3656 N N . ASP A 1 448 ? 7.563 -11.523 -7.940 1.00 84.62 448 ASP A N 1
ATOM 3657 C CA . ASP A 1 448 ? 7.620 -10.068 -8.094 1.00 84.62 448 ASP A CA 1
ATOM 3658 C C . ASP A 1 448 ? 8.491 -9.663 -9.301 1.00 84.62 448 ASP A C 1
ATOM 3660 O O . ASP A 1 448 ? 9.328 -10.439 -9.766 1.00 84.62 448 ASP A O 1
ATOM 3664 N N . TYR A 1 449 ? 8.309 -8.442 -9.807 1.00 81.19 449 TYR A N 1
ATOM 3665 C CA . TYR A 1 449 ? 9.025 -7.932 -10.983 1.00 81.19 449 TYR A CA 1
ATOM 3666 C C . TYR A 1 449 ? 10.558 -7.965 -10.839 1.00 81.19 449 TYR A C 1
ATOM 3668 O O . TYR A 1 449 ? 11.264 -8.229 -11.812 1.00 81.19 449 TYR A O 1
ATOM 3676 N N . VAL A 1 450 ? 11.085 -7.758 -9.626 1.00 77.06 450 VAL A N 1
ATOM 3677 C CA . VAL A 1 450 ? 12.531 -7.801 -9.365 1.00 77.06 450 VAL A CA 1
ATOM 3678 C C . VAL A 1 450 ? 13.023 -9.244 -9.412 1.00 77.06 450 VAL A C 1
ATOM 3680 O O . VAL A 1 450 ? 14.007 -9.540 -10.081 1.00 77.06 450 VAL A O 1
ATOM 3683 N N . SER A 1 451 ? 12.320 -10.175 -8.770 1.00 79.38 451 SER A N 1
ATOM 3684 C CA . SER A 1 451 ? 12.642 -11.600 -8.883 1.00 79.38 451 SER A CA 1
ATOM 3685 C C . SER A 1 451 ? 12.521 -12.106 -10.323 1.00 79.38 451 SER A C 1
ATOM 3687 O O . SER A 1 451 ? 13.364 -12.889 -10.758 1.00 79.38 451 SER A O 1
ATOM 3689 N N . ALA A 1 452 ? 11.515 -11.649 -11.077 1.00 82.00 452 ALA A N 1
ATOM 3690 C CA . ALA A 1 452 ? 11.331 -11.983 -12.490 1.00 82.00 452 ALA A CA 1
ATOM 3691 C C . ALA A 1 452 ? 12.541 -11.561 -13.335 1.00 82.00 452 ALA A C 1
ATOM 3693 O O . ALA A 1 452 ? 12.995 -12.335 -14.170 1.00 82.00 452 ALA A O 1
ATOM 3694 N N . LEU A 1 453 ? 13.110 -10.384 -13.059 1.00 76.69 453 LEU A N 1
ATOM 3695 C CA . LEU A 1 453 ? 14.314 -9.881 -13.722 1.00 76.69 453 LEU A CA 1
ATOM 3696 C C . LEU A 1 453 ? 15.539 -10.791 -13.520 1.00 76.69 453 LEU A C 1
ATOM 3698 O O . LEU A 1 453 ? 16.374 -10.916 -14.412 1.00 76.69 453 LEU A O 1
ATOM 3702 N N . PHE A 1 454 ? 15.660 -11.422 -12.347 1.00 72.31 454 PHE A N 1
ATOM 3703 C CA . PHE A 1 454 ? 16.826 -12.235 -11.975 1.00 72.31 454 PHE A CA 1
ATOM 3704 C C . PHE A 1 454 ? 16.669 -13.734 -12.224 1.00 72.31 454 PHE A C 1
ATOM 3706 O O . PHE A 1 454 ? 17.663 -14.474 -12.180 1.00 72.31 454 PHE A O 1
ATOM 3713 N N . LYS A 1 455 ? 15.446 -14.211 -12.463 1.00 70.69 455 LYS A N 1
ATOM 3714 C CA . LYS A 1 455 ? 15.212 -15.603 -12.835 1.00 70.69 455 LYS A CA 1
ATOM 3715 C C . LYS A 1 455 ? 15.704 -15.800 -14.270 1.00 70.69 455 LYS A C 1
ATOM 3717 O O . LYS A 1 455 ? 15.099 -15.320 -15.214 1.00 70.69 455 LYS A O 1
ATOM 3722 N N . LYS A 1 456 ? 16.782 -16.579 -14.432 1.00 50.09 456 LYS A N 1
ATOM 3723 C CA . LYS A 1 456 ? 17.292 -17.087 -15.728 1.00 50.09 456 LYS A CA 1
ATOM 3724 C C . LYS A 1 456 ? 16.318 -18.039 -16.439 1.00 50.09 456 LYS A C 1
ATOM 3726 O O . LYS A 1 456 ? 16.711 -18.738 -17.368 1.00 50.09 456 LYS A O 1
ATOM 3731 N N . ASP A 1 457 ? 15.100 -18.158 -15.932 1.00 52.62 457 ASP A N 1
ATOM 3732 C CA . ASP A 1 457 ? 14.143 -19.109 -16.444 1.00 52.62 457 ASP A CA 1
ATOM 3733 C C . ASP A 1 457 ? 13.529 -18.523 -17.714 1.00 52.62 457 ASP A C 1
ATOM 3735 O O . ASP A 1 457 ? 12.954 -17.438 -17.689 1.00 52.62 457 ASP A O 1
ATOM 3739 N N . ASN A 1 458 ? 13.641 -19.254 -18.821 1.00 52.44 458 ASN A N 1
ATOM 3740 C CA . ASN A 1 458 ? 13.018 -18.918 -20.104 1.00 52.44 458 ASN A CA 1
ATOM 3741 C C . ASN A 1 458 ? 11.484 -19.040 -20.047 1.00 52.44 458 ASN A C 1
ATOM 3743 O O . ASN A 1 458 ? 10.829 -19.107 -21.087 1.00 52.44 458 ASN A O 1
ATOM 3747 N N . SER A 1 459 ? 10.885 -19.109 -18.853 1.00 61.53 459 SER A N 1
ATOM 3748 C CA . SER A 1 459 ? 9.444 -19.052 -18.709 1.00 61.53 459 SER A CA 1
ATOM 3749 C C . SER A 1 459 ? 8.991 -17.658 -19.127 1.00 61.53 459 SER A C 1
ATOM 3751 O O . SER A 1 459 ? 9.005 -16.697 -18.362 1.00 61.53 459 SER A O 1
ATOM 3753 N N . GLU A 1 460 ? 8.511 -17.565 -20.365 1.00 71.62 460 GLU A N 1
ATOM 3754 C CA . GLU A 1 460 ? 7.856 -16.393 -20.953 1.00 71.62 460 GLU A CA 1
ATOM 3755 C C . GLU A 1 460 ? 6.643 -15.904 -20.119 1.00 71.62 460 GLU A C 1
ATOM 3757 O O . GLU A 1 460 ? 5.861 -15.078 -20.566 1.00 71.62 460 GLU A O 1
ATOM 3762 N N . ASN A 1 461 ? 6.365 -16.475 -18.945 1.00 82.88 461 ASN A N 1
ATOM 3763 C CA . ASN A 1 461 ? 5.217 -16.187 -18.087 1.00 82.88 461 ASN A CA 1
ATOM 3764 C C . ASN A 1 461 ? 5.467 -15.030 -17.103 1.00 82.88 461 ASN A C 1
ATOM 3766 O O . ASN A 1 461 ? 4.513 -14.539 -16.504 1.00 82.88 461 ASN A O 1
ATOM 3770 N N . ASN A 1 462 ? 6.712 -14.575 -16.935 1.00 87.56 462 ASN A N 1
ATOM 3771 C CA . ASN A 1 462 ? 7.053 -13.511 -15.990 1.00 87.56 462 ASN A CA 1
ATOM 3772 C C . ASN A 1 462 ? 7.436 -12.224 -16.724 1.00 87.56 462 ASN A C 1
ATOM 3774 O O . ASN A 1 462 ? 8.450 -12.165 -17.409 1.00 87.56 462 ASN A O 1
ATOM 3778 N N . LEU A 1 463 ? 6.652 -11.170 -16.537 1.00 87.44 463 LEU A N 1
ATOM 3779 C CA . LEU A 1 463 ? 7.047 -9.812 -16.870 1.00 87.44 463 LEU A CA 1
ATOM 3780 C C . LEU A 1 463 ? 7.980 -9.266 -15.787 1.00 87.44 463 LEU A C 1
ATOM 3782 O O . LEU A 1 463 ? 7.719 -9.351 -14.588 1.00 87.44 463 LEU A O 1
ATOM 3786 N N . TYR A 1 464 ? 9.074 -8.664 -16.225 1.00 83.12 464 TYR A N 1
ATOM 3787 C CA . TYR A 1 464 ? 10.018 -7.978 -15.350 1.00 83.12 464 TYR A CA 1
ATOM 3788 C C . TYR A 1 464 ? 9.735 -6.465 -15.302 1.00 83.12 464 TYR A C 1
ATOM 3790 O O . TYR A 1 464 ? 10.054 -5.827 -14.307 1.00 83.12 464 TYR A O 1
ATOM 3798 N N . ASN A 1 465 ? 8.993 -5.918 -16.276 1.00 81.56 465 ASN A N 1
ATOM 3799 C CA . ASN A 1 465 ? 8.576 -4.513 -16.332 1.00 81.56 465 ASN A CA 1
ATOM 3800 C C . ASN A 1 465 ? 7.062 -4.297 -16.459 1.00 81.56 465 ASN A C 1
ATOM 3802 O O . ASN A 1 465 ? 6.305 -5.192 -16.838 1.00 81.56 465 ASN A O 1
ATOM 3806 N N . ALA A 1 466 ? 6.624 -3.066 -16.181 1.00 85.94 466 ALA A N 1
ATOM 3807 C CA . ALA A 1 466 ? 5.241 -2.633 -16.345 1.00 85.94 466 ALA A CA 1
ATOM 3808 C C . ALA A 1 466 ? 5.174 -1.235 -16.966 1.00 85.94 466 ALA A C 1
ATOM 3810 O O . ALA A 1 466 ? 5.724 -0.273 -16.430 1.00 85.94 466 ALA A O 1
ATOM 3811 N N . LYS A 1 467 ? 4.462 -1.102 -18.093 1.00 85.38 467 LYS A N 1
ATOM 3812 C CA . LYS A 1 467 ? 4.208 0.203 -18.699 1.00 85.38 467 LYS A CA 1
ATOM 3813 C C . LYS A 1 467 ? 3.431 1.070 -17.728 1.00 85.38 467 LYS A C 1
ATOM 3815 O O . LYS A 1 467 ? 3.903 2.157 -17.425 1.00 85.38 467 LYS A O 1
ATOM 3820 N N . ASP A 1 468 ? 2.296 0.580 -17.236 1.00 85.56 468 ASP A N 1
ATOM 3821 C CA . ASP A 1 468 ? 1.372 1.255 -16.324 1.00 85.56 468 ASP A CA 1
ATOM 3822 C C . ASP A 1 468 ? 1.332 0.531 -14.970 1.00 85.56 468 ASP A C 1
ATOM 3824 O O . ASP A 1 468 ? 1.254 -0.696 -14.930 1.00 85.56 468 ASP A O 1
ATOM 3828 N N . ILE A 1 469 ? 1.314 1.288 -13.870 1.00 87.69 469 ILE A N 1
ATOM 3829 C CA . ILE A 1 469 ? 0.906 0.794 -12.547 1.00 87.69 469 ILE A CA 1
ATOM 3830 C C . ILE A 1 469 ? -0.365 1.551 -12.176 1.00 87.69 469 ILE A C 1
ATOM 3832 O O . ILE A 1 469 ? -0.381 2.775 -12.270 1.00 87.69 469 ILE A O 1
ATOM 3836 N N . TYR A 1 470 ? -1.417 0.858 -11.751 1.00 89.88 470 TYR A N 1
ATOM 3837 C CA . TYR A 1 470 ? -2.696 1.469 -11.383 1.00 89.88 470 TYR A CA 1
ATOM 3838 C C . TYR A 1 470 ? -2.827 1.530 -9.860 1.00 89.88 470 TYR A C 1
ATOM 3840 O O . TYR A 1 470 ? -2.922 0.501 -9.198 1.00 89.88 470 TYR A O 1
ATOM 3848 N N . ILE A 1 471 ? -2.802 2.743 -9.310 1.00 90.50 471 ILE A N 1
ATOM 3849 C CA . ILE A 1 471 ? -2.934 3.034 -7.879 1.00 90.50 471 ILE A CA 1
ATOM 3850 C C . ILE A 1 471 ? -4.067 4.035 -7.719 1.00 90.50 471 ILE A C 1
ATOM 3852 O O . ILE A 1 471 ? -4.105 5.051 -8.419 1.00 90.50 471 ILE A O 1
ATOM 3856 N N . ALA A 1 472 ? -4.965 3.756 -6.783 1.00 91.12 472 ALA A N 1
ATOM 3857 C CA . ALA A 1 472 ? -6.018 4.674 -6.401 1.00 91.12 472 ALA A CA 1
ATOM 3858 C C . ALA A 1 472 ? -6.363 4.520 -4.917 1.00 91.12 472 ALA A C 1
ATOM 3860 O O . ALA A 1 472 ? -6.154 3.455 -4.325 1.00 91.12 472 ALA A O 1
ATOM 3861 N N . GLY A 1 473 ? -6.853 5.598 -4.316 1.00 93.56 473 GLY A N 1
ATOM 3862 C CA . GLY A 1 473 ? -7.096 5.664 -2.884 1.00 93.56 473 GLY A CA 1
ATOM 3863 C C . GLY A 1 473 ? -7.624 7.010 -2.423 1.00 93.56 473 GLY A C 1
ATOM 3864 O O . GLY A 1 473 ? -8.076 7.827 -3.221 1.00 93.56 473 GLY A O 1
ATOM 3865 N N . TYR A 1 474 ? -7.537 7.222 -1.115 1.00 92.62 474 TYR A N 1
ATOM 3866 C CA . TYR A 1 474 ? -8.007 8.413 -0.418 1.00 92.62 474 TYR A CA 1
ATOM 3867 C C . TYR A 1 474 ? -6.849 9.115 0.296 1.00 92.62 474 TYR A C 1
ATOM 3869 O O . TYR A 1 474 ? -6.763 9.066 1.527 1.00 92.62 474 TYR A O 1
ATOM 3877 N N . PRO A 1 475 ? -5.905 9.730 -0.440 1.00 87.75 475 PRO A N 1
ATOM 3878 C CA . PRO A 1 475 ? -4.897 10.567 0.189 1.00 87.75 475 PRO A CA 1
ATOM 3879 C C . PRO A 1 475 ? -5.557 11.775 0.866 1.00 87.75 475 PRO A C 1
ATOM 3881 O O . PRO A 1 475 ? -6.521 12.360 0.359 1.00 87.75 475 PRO A O 1
ATOM 3884 N N . LYS A 1 476 ? -5.002 12.175 2.011 1.00 81.56 476 LYS A N 1
ATOM 3885 C CA . LYS A 1 476 ? -5.409 13.392 2.713 1.00 81.56 476 LYS A CA 1
ATOM 3886 C C . LYS A 1 476 ? -4.630 14.581 2.154 1.00 81.56 476 LYS A C 1
ATOM 3888 O O . LYS A 1 476 ? -3.401 14.569 2.159 1.00 81.56 476 LYS A O 1
ATOM 3893 N N . ASN A 1 477 ? -5.325 15.622 1.703 1.00 75.88 477 ASN A N 1
ATOM 3894 C CA . ASN A 1 477 ? -4.700 16.931 1.500 1.00 75.88 477 ASN A CA 1
ATOM 3895 C C . ASN A 1 477 ? -4.608 17.685 2.846 1.00 75.88 477 ASN A C 1
ATOM 3897 O O . ASN A 1 477 ? -4.842 17.111 3.907 1.00 75.88 477 ASN A O 1
ATOM 3901 N N . SER A 1 478 ? -4.282 18.980 2.847 1.00 71.25 478 SER A N 1
ATOM 3902 C CA . SER A 1 478 ? -4.183 19.761 4.094 1.00 71.25 478 SER A CA 1
ATOM 3903 C C . SER A 1 478 ? -5.468 19.792 4.941 1.00 71.25 478 SER A C 1
ATOM 3905 O O . SER A 1 478 ? -5.404 20.173 6.106 1.00 71.25 478 SER A O 1
ATOM 3907 N N . TYR A 1 479 ? -6.616 19.395 4.383 1.00 75.94 479 TYR A N 1
ATOM 3908 C CA . TYR A 1 479 ? -7.928 19.522 5.015 1.00 75.94 479 TYR A CA 1
ATOM 3909 C C . TYR A 1 479 ? -8.784 18.250 4.920 1.00 75.94 479 TYR A C 1
ATOM 3911 O O . TYR A 1 479 ? -9.429 17.877 5.890 1.00 75.94 479 TYR A O 1
ATOM 3919 N N . ARG A 1 480 ? -8.814 17.572 3.768 1.00 84.12 480 ARG A N 1
ATOM 3920 C CA . ARG A 1 480 ? -9.799 16.531 3.432 1.00 84.12 480 ARG A CA 1
ATOM 3921 C C . ARG A 1 480 ? -9.165 15.332 2.744 1.00 84.12 480 ARG A C 1
ATOM 3923 O O . ARG A 1 480 ? -8.188 15.479 2.012 1.00 84.12 480 ARG A O 1
ATOM 3930 N N . SER A 1 481 ? -9.790 14.173 2.925 1.00 88.56 481 SER A N 1
ATOM 3931 C CA . SER A 1 481 ? -9.549 12.997 2.088 1.00 88.56 481 SER A CA 1
ATOM 3932 C C . SER A 1 481 ? -10.427 13.044 0.849 1.00 88.56 481 SER A C 1
ATOM 3934 O O . SER A 1 481 ? -11.640 13.258 0.947 1.00 88.56 481 SER A O 1
ATOM 3936 N N . VAL A 1 482 ? -9.808 12.842 -0.308 1.00 89.38 482 VAL A N 1
ATOM 3937 C CA . VAL A 1 482 ? -10.474 12.851 -1.615 1.00 89.38 482 VAL A CA 1
ATOM 3938 C C . VAL A 1 482 ? -10.096 11.606 -2.395 1.00 89.38 482 VAL A C 1
ATOM 3940 O O . VAL A 1 482 ? -8.980 11.111 -2.240 1.00 89.38 482 VAL A O 1
ATOM 3943 N N . TRP A 1 483 ? -11.008 11.098 -3.221 1.00 91.44 483 TRP A N 1
ATOM 3944 C CA . TRP A 1 483 ? -10.651 10.032 -4.152 1.00 91.44 483 TRP A CA 1
ATOM 3945 C C . TRP A 1 483 ? -9.588 10.538 -5.128 1.00 91.44 483 TRP A C 1
ATOM 3947 O O . TRP A 1 483 ? -9.688 11.641 -5.658 1.00 91.44 483 TRP A O 1
ATOM 3957 N N . MET A 1 484 ? -8.537 9.751 -5.340 1.00 90.38 484 MET A N 1
ATOM 3958 C CA . MET A 1 484 ? -7.508 10.041 -6.330 1.00 90.38 484 MET A CA 1
ATOM 3959 C C . MET A 1 484 ? -7.046 8.760 -7.005 1.00 90.38 484 MET A C 1
ATOM 3961 O O . MET A 1 484 ? -6.930 7.710 -6.374 1.00 90.38 484 MET A O 1
ATOM 3965 N N . GLN A 1 485 ? -6.693 8.886 -8.280 1.00 90.50 485 GLN A N 1
ATOM 3966 C CA . GLN A 1 485 ? -6.062 7.838 -9.069 1.00 90.50 485 GLN A CA 1
ATOM 3967 C C . GLN A 1 485 ? -4.818 8.377 -9.781 1.00 90.50 485 GLN A C 1
ATOM 3969 O O . GLN A 1 485 ? -4.734 9.566 -10.095 1.00 90.50 485 GLN A O 1
ATOM 3974 N N . ASN A 1 486 ? -3.832 7.512 -10.012 1.00 88.25 486 ASN A N 1
ATOM 3975 C CA . ASN A 1 486 ? -2.611 7.871 -10.732 1.00 88.25 486 ASN A CA 1
ATOM 3976 C C . ASN A 1 486 ? -2.800 7.809 -12.269 1.00 88.25 486 ASN A C 1
ATOM 3978 O O . ASN A 1 486 ? -3.918 7.752 -12.766 1.00 88.25 486 ASN A O 1
ATOM 3982 N N . ASN A 1 487 ? -1.703 7.844 -13.034 1.00 88.00 487 ASN A N 1
ATOM 3983 C CA . ASN A 1 487 ? -1.691 7.833 -14.510 1.00 88.00 487 ASN A CA 1
ATOM 3984 C C . ASN A 1 487 ? -2.409 9.024 -15.168 1.00 88.00 487 ASN A C 1
ATOM 3986 O O . ASN A 1 487 ? -3.352 8.841 -15.946 1.00 88.00 487 ASN A O 1
ATOM 3990 N N . PRO A 1 488 ? -1.925 10.251 -14.908 1.00 88.94 488 PRO A N 1
ATOM 3991 C CA . PRO A 1 488 ? -2.541 11.453 -15.441 1.00 88.94 488 PRO A CA 1
ATOM 3992 C C . PRO A 1 488 ? -2.363 11.560 -16.968 1.00 88.94 488 PRO A C 1
ATOM 3994 O O . PRO A 1 488 ? -1.571 10.832 -17.574 1.00 88.94 488 PRO A O 1
ATOM 3997 N N . ILE A 1 489 ? -3.078 12.477 -17.622 1.00 88.94 489 ILE A N 1
ATOM 3998 C CA . ILE A 1 489 ? -3.020 12.655 -19.089 1.00 88.94 489 ILE A CA 1
ATOM 3999 C C . ILE A 1 489 ? -1.578 12.901 -19.571 1.00 88.94 489 ILE A C 1
ATOM 4001 O O . ILE A 1 489 ? -1.152 12.326 -20.575 1.00 88.94 489 ILE A O 1
ATOM 4005 N N . GLU A 1 490 ? -0.796 13.664 -18.805 1.00 86.75 490 GLU A N 1
ATOM 4006 C CA . GLU A 1 490 ? 0.606 14.021 -19.053 1.00 86.75 490 GLU A CA 1
ATOM 4007 C C . GLU A 1 490 ? 1.534 12.802 -19.149 1.00 86.75 490 GLU A C 1
ATOM 4009 O O . GLU A 1 490 ? 2.600 12.881 -19.765 1.00 86.75 490 GLU A O 1
ATOM 4014 N N . ARG A 1 491 ? 1.118 11.661 -18.587 1.00 83.62 491 ARG A N 1
ATOM 4015 C CA . ARG A 1 491 ? 1.810 10.369 -18.679 1.00 83.62 491 ARG A CA 1
ATOM 4016 C C . ARG A 1 491 ? 1.864 9.851 -20.124 1.00 83.62 491 ARG A C 1
ATOM 4018 O O . ARG A 1 491 ? 2.719 9.042 -20.437 1.00 83.62 491 ARG A O 1
ATOM 4025 N N . ASN A 1 492 ? 0.993 10.337 -21.014 1.00 85.06 492 ASN A N 1
ATOM 4026 C CA . ASN A 1 492 ? 0.978 9.980 -22.440 1.00 85.06 492 ASN A CA 1
ATOM 4027 C C . ASN A 1 492 ? 1.497 11.118 -23.337 1.00 85.06 492 ASN A C 1
ATOM 4029 O O . ASN A 1 492 ? 1.230 11.123 -24.535 1.00 85.06 492 ASN A O 1
ATOM 4033 N N . SER A 1 493 ? 2.188 12.110 -22.768 1.00 82.94 493 SER A N 1
ATOM 4034 C CA . SER A 1 493 ? 2.723 13.223 -23.548 1.00 82.94 493 SER A CA 1
ATOM 4035 C C . SER A 1 493 ? 3.987 12.817 -24.307 1.00 82.94 493 SER A C 1
ATOM 4037 O O . SER A 1 493 ? 4.950 12.338 -23.710 1.00 82.94 493 SER A O 1
ATOM 4039 N N . SER A 1 494 ? 4.007 13.085 -25.613 1.00 86.38 494 SER A N 1
ATOM 4040 C CA . SER A 1 494 ? 5.194 12.945 -26.464 1.00 86.38 494 SER A CA 1
ATOM 4041 C C . SER A 1 494 ? 6.133 14.156 -26.392 1.00 86.38 494 SER A C 1
ATOM 4043 O O . SER A 1 494 ? 7.156 14.180 -27.072 1.00 86.38 494 SER A O 1
ATOM 4045 N N . THR A 1 495 ? 5.776 15.192 -25.624 1.00 81.38 495 THR A N 1
ATOM 4046 C CA . THR A 1 495 ? 6.549 16.441 -25.494 1.00 81.38 495 THR A CA 1
ATOM 4047 C C . THR A 1 495 ? 7.073 16.682 -24.082 1.00 81.38 495 THR A C 1
ATOM 4049 O O . THR A 1 495 ? 7.980 17.491 -23.903 1.00 81.38 495 THR A O 1
ATOM 4052 N N . LEU A 1 496 ? 6.528 15.988 -23.080 1.00 77.81 496 LEU A N 1
ATOM 4053 C CA . LEU A 1 496 ? 6.990 16.047 -21.695 1.00 77.81 496 LEU A CA 1
ATOM 4054 C C . LEU A 1 496 ? 7.858 14.827 -21.374 1.00 77.81 496 LEU A C 1
ATOM 4056 O O . LEU A 1 496 ? 7.606 13.726 -21.865 1.00 77.81 496 LEU A O 1
ATOM 4060 N N . SER A 1 497 ? 8.840 15.020 -20.499 1.00 67.50 497 SER A N 1
ATOM 4061 C CA . SER A 1 497 ? 9.618 13.954 -19.868 1.00 67.50 497 SER A CA 1
ATOM 4062 C C . SER A 1 497 ? 9.503 14.055 -18.346 1.00 67.50 497 SER A C 1
ATOM 4064 O O . SER A 1 497 ? 9.465 15.147 -17.771 1.00 67.50 497 SER A O 1
ATOM 4066 N N . SER A 1 498 ? 9.441 12.914 -17.666 1.00 62.19 498 SER A N 1
ATOM 4067 C CA . SER A 1 498 ? 9.404 12.834 -16.213 1.00 62.19 498 SER A CA 1
ATOM 4068 C C . SER A 1 498 ? 10.827 13.038 -15.692 1.00 62.19 498 SER A C 1
ATOM 4070 O O . SER A 1 498 ? 11.614 12.096 -15.603 1.00 62.19 498 SER A O 1
ATOM 4072 N N . GLY A 1 499 ? 11.177 14.292 -15.397 1.00 56.66 499 GLY A N 1
ATOM 4073 C CA . GLY A 1 499 ? 12.493 14.678 -14.879 1.00 56.66 499 GLY A CA 1
ATOM 4074 C C . GLY A 1 499 ? 13.605 14.681 -15.938 1.00 56.66 499 GLY A C 1
ATOM 4075 O O . GLY A 1 499 ? 13.383 15.063 -17.085 1.00 56.66 499 GLY A O 1
ATOM 4076 N N . TRP A 1 500 ? 14.814 14.267 -15.534 1.00 44.66 500 TRP A N 1
ATOM 4077 C CA . TRP A 1 500 ? 16.046 14.249 -16.347 1.00 44.66 500 TRP A CA 1
ATOM 4078 C C . TRP A 1 500 ? 16.164 13.042 -17.300 1.00 44.66 500 TRP A C 1
ATOM 4080 O O . TRP A 1 500 ? 17.228 12.823 -17.878 1.00 44.66 500 TRP A O 1
ATOM 4090 N N . ARG A 1 501 ? 15.111 12.226 -17.433 1.00 48.12 501 ARG A N 1
ATOM 4091 C CA . ARG A 1 501 ? 15.149 10.954 -18.166 1.00 48.12 501 ARG A CA 1
ATOM 4092 C C . ARG A 1 501 ? 14.696 11.117 -19.623 1.00 48.12 501 ARG A C 1
ATOM 4094 O O . ARG A 1 501 ? 13.721 11.801 -19.912 1.00 48.12 501 ARG A O 1
ATOM 4101 N N . ASN A 1 502 ? 15.422 10.453 -20.520 1.00 54.00 502 ASN A N 1
ATOM 4102 C CA . ASN A 1 502 ? 15.005 10.059 -21.869 1.00 54.00 502 ASN A CA 1
ATOM 4103 C C . ASN A 1 502 ? 14.505 8.606 -21.726 1.00 54.00 502 ASN A C 1
ATOM 4105 O O . ASN A 1 502 ? 15.233 7.833 -21.098 1.00 54.00 502 ASN A O 1
ATOM 4109 N N . PRO A 1 503 ? 13.324 8.200 -22.234 1.00 72.38 503 PRO A N 1
ATOM 4110 C CA . PRO A 1 503 ? 12.483 8.835 -23.252 1.00 72.38 503 PRO A CA 1
ATOM 4111 C C . PRO A 1 503 ? 11.362 9.754 -22.739 1.00 72.38 503 PRO A C 1
ATOM 4113 O O . PRO A 1 503 ? 11.224 10.017 -21.547 1.00 72.38 503 PRO A O 1
ATOM 4116 N N . THR A 1 504 ? 10.592 10.291 -23.691 1.00 80.12 504 THR A N 1
ATOM 4117 C CA . THR A 1 504 ? 9.345 11.040 -23.469 1.00 80.12 504 THR A CA 1
ATOM 4118 C C . THR A 1 504 ? 8.328 10.204 -22.685 1.00 80.12 504 THR A C 1
ATOM 4120 O O . THR A 1 504 ? 8.352 8.974 -22.744 1.00 80.12 504 THR A O 1
ATOM 4123 N N . ASN A 1 505 ? 7.427 10.861 -21.946 1.00 81.81 505 ASN A N 1
ATOM 4124 C CA . ASN A 1 505 ? 6.511 10.206 -21.002 1.00 81.81 505 ASN A CA 1
ATOM 4125 C C . ASN A 1 505 ? 5.699 9.065 -21.624 1.00 81.81 505 ASN A C 1
ATOM 4127 O O . ASN A 1 505 ? 5.542 8.019 -21.003 1.00 81.81 505 ASN A O 1
ATOM 4131 N N . ASP A 1 506 ? 5.224 9.251 -22.856 1.00 83.88 506 ASP A N 1
ATOM 4132 C CA . ASP A 1 506 ? 4.456 8.263 -23.625 1.00 83.88 506 ASP A CA 1
ATOM 4133 C C . ASP A 1 506 ? 5.187 6.929 -23.863 1.00 83.88 506 ASP A C 1
ATOM 4135 O O . ASP A 1 506 ? 4.549 5.885 -24.066 1.00 83.88 506 ASP A O 1
ATOM 4139 N N . LYS A 1 507 ? 6.521 6.965 -23.815 1.00 83.19 507 LYS A N 1
ATOM 4140 C CA . LYS A 1 507 ? 7.415 5.815 -23.971 1.00 83.19 507 LYS A CA 1
ATOM 4141 C C . LYS A 1 507 ? 7.934 5.289 -22.639 1.00 83.19 507 LYS A C 1
ATOM 4143 O O . LYS A 1 507 ? 8.392 4.155 -22.598 1.00 83.19 507 LYS A O 1
ATOM 4148 N N . THR A 1 508 ? 7.850 6.061 -21.563 1.00 82.50 508 THR A N 1
ATOM 4149 C CA . THR A 1 508 ? 8.373 5.675 -20.251 1.00 82.50 508 THR A CA 1
ATOM 4150 C C . THR A 1 508 ? 7.465 4.654 -19.565 1.00 82.50 508 THR A C 1
ATOM 4152 O O . THR A 1 508 ? 6.242 4.795 -19.499 1.00 82.50 508 THR A O 1
ATOM 4155 N N . PHE A 1 509 ? 8.084 3.602 -19.038 1.00 84.06 509 PHE A N 1
ATOM 4156 C CA . PHE A 1 509 ? 7.420 2.586 -18.222 1.00 84.06 509 PHE A CA 1
ATOM 4157 C C . PHE A 1 509 ? 7.378 3.046 -16.764 1.00 84.06 509 PHE A C 1
ATOM 4159 O O . PHE A 1 509 ? 8.336 3.644 -16.284 1.00 84.06 509 PHE A O 1
ATOM 4166 N N . ALA A 1 510 ? 6.266 2.775 -16.084 1.00 80.00 510 ALA A N 1
ATOM 4167 C CA . ALA A 1 510 ? 6.069 3.070 -14.669 1.00 80.00 510 ALA A CA 1
ATOM 4168 C C . ALA A 1 510 ? 6.819 2.099 -13.752 1.00 80.00 510 ALA A C 1
ATOM 4170 O O . ALA A 1 510 ? 7.030 2.462 -12.605 1.00 80.00 510 ALA A O 1
ATOM 4171 N N . PHE A 1 511 ? 7.147 0.901 -14.261 1.00 79.31 511 PHE A N 1
ATOM 4172 C CA . PHE A 1 511 ? 8.132 -0.024 -13.708 1.00 79.31 511 PHE A CA 1
ATOM 4173 C C . PHE A 1 511 ? 9.163 -0.397 -14.765 1.00 79.31 511 PHE A C 1
ATOM 4175 O O . PHE A 1 511 ? 8.938 -1.312 -15.560 1.00 79.31 511 PHE A O 1
ATOM 4182 N N . ALA A 1 512 ? 10.272 0.336 -14.812 1.00 70.56 512 ALA A N 1
ATOM 4183 C CA . ALA A 1 512 ? 11.277 0.236 -15.869 1.00 70.56 512 ALA A CA 1
ATOM 4184 C C . ALA A 1 512 ? 12.541 -0.539 -15.456 1.00 70.56 512 ALA A C 1
ATOM 4186 O O . ALA A 1 512 ? 13.640 -0.121 -15.788 1.00 70.56 512 ALA A O 1
ATOM 4187 N N . ASN A 1 513 ? 12.422 -1.654 -14.723 1.00 64.31 513 ASN A N 1
ATOM 4188 C CA . ASN A 1 513 ? 13.525 -2.573 -14.350 1.00 64.31 513 ASN A CA 1
ATOM 4189 C C . ASN A 1 513 ? 14.742 -1.987 -13.625 1.00 64.31 513 ASN A C 1
ATOM 4191 O O . ASN A 1 513 ? 15.665 -2.723 -13.273 1.00 64.31 513 ASN A O 1
ATOM 4195 N N . GLU A 1 514 ? 14.778 -0.689 -13.379 1.00 54.09 514 GLU A N 1
ATOM 4196 C CA . GLU A 1 514 ? 15.826 -0.081 -12.599 1.00 54.09 514 GLU A CA 1
ATOM 4197 C C . GLU A 1 514 ? 15.482 -0.265 -11.130 1.00 54.09 514 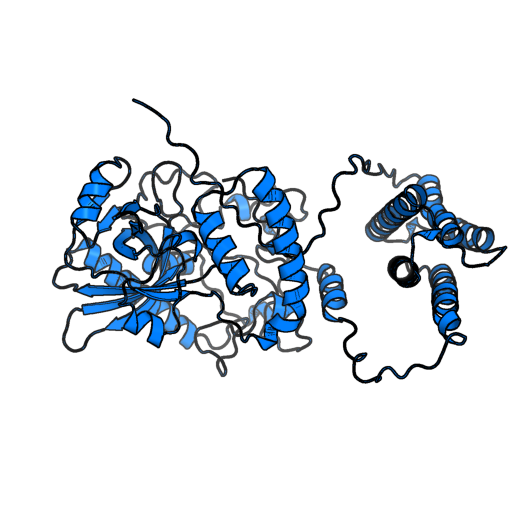GLU A C 1
ATOM 4199 O O . GLU A 1 514 ? 14.437 0.155 -10.634 1.00 54.09 514 GLU A O 1
ATOM 4204 N N . ILE A 1 515 ? 16.443 -0.810 -10.394 1.00 45.88 515 ILE A N 1
ATOM 4205 C CA . ILE A 1 515 ? 16.478 -0.783 -8.929 1.00 45.88 515 ILE A CA 1
ATOM 4206 C C . ILE A 1 515 ? 16.372 0.673 -8.386 1.00 45.88 515 ILE A C 1
ATOM 4208 O O . ILE A 1 515 ? 16.219 0.875 -7.184 1.00 45.88 515 ILE A O 1
ATOM 4212 N N . GLU A 1 516 ? 16.370 1.695 -9.257 1.00 39.34 516 GLU A N 1
ATOM 4213 C CA . GLU A 1 516 ? 16.045 3.094 -8.957 1.00 39.34 516 GLU A CA 1
ATOM 4214 C C . GLU A 1 516 ? 14.594 3.353 -8.519 1.00 39.34 516 GLU A C 1
ATOM 4216 O O . GLU A 1 516 ? 14.357 4.329 -7.807 1.00 39.34 516 GLU A O 1
ATOM 4221 N N . GLU A 1 517 ? 13.604 2.529 -8.872 1.00 41.56 517 GLU A N 1
ATOM 4222 C CA . GLU A 1 517 ? 12.207 2.871 -8.541 1.00 41.56 517 GLU A CA 1
ATOM 4223 C C . GLU A 1 517 ? 11.853 2.765 -7.055 1.00 41.56 517 GLU A C 1
ATOM 4225 O O . GLU A 1 517 ? 10.890 3.383 -6.606 1.00 41.56 517 GLU A O 1
ATOM 4230 N N . LYS A 1 518 ? 12.688 2.100 -6.248 1.00 38.22 518 LYS A N 1
ATOM 4231 C CA . LYS A 1 518 ? 12.576 2.160 -4.781 1.00 38.22 518 LYS A CA 1
ATOM 4232 C C . LYS A 1 518 ? 13.178 3.433 -4.167 1.00 38.22 518 LYS A C 1
ATOM 4234 O O . LYS A 1 518 ? 13.043 3.639 -2.968 1.00 38.22 518 LYS A O 1
ATOM 4239 N N . VAL A 1 519 ? 13.813 4.292 -4.969 1.00 30.56 519 VAL A N 1
ATOM 4240 C CA . VAL A 1 519 ? 14.489 5.527 -4.520 1.00 30.56 519 VAL A CA 1
ATOM 4241 C C . VAL A 1 519 ? 13.846 6.790 -5.127 1.00 30.56 519 VAL A C 1
ATOM 4243 O O . VAL A 1 519 ? 14.035 7.894 -4.626 1.00 30.56 519 VAL A O 1
ATOM 4246 N N . GLY A 1 520 ? 13.021 6.643 -6.169 1.00 24.86 520 GLY A N 1
ATOM 4247 C CA . GLY A 1 520 ? 12.415 7.745 -6.927 1.00 24.86 520 GLY A CA 1
ATOM 4248 C C . GLY A 1 520 ? 11.084 8.297 -6.402 1.00 24.86 520 GLY A C 1
ATOM 4249 O O . GLY A 1 520 ? 10.425 9.042 -7.125 1.00 24.86 520 GLY A O 1
ATOM 4250 N N . GLY A 1 521 ? 10.675 7.969 -5.172 1.00 26.30 521 GLY A N 1
ATOM 4251 C CA . GLY A 1 521 ? 9.486 8.521 -4.504 1.00 26.30 521 GLY A CA 1
ATOM 4252 C C . GLY A 1 521 ? 9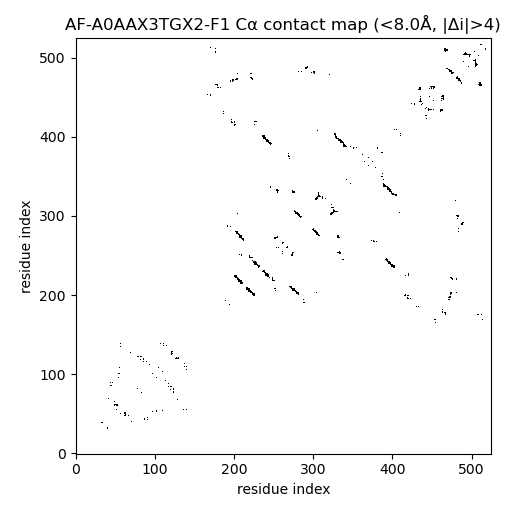.646 9.990 -4.091 1.00 26.30 521 GLY A C 1
ATOM 4253 O O . GLY A 1 521 ? 9.389 10.353 -2.953 1.00 26.30 521 GLY A O 1
ATOM 4254 N N . GLY A 1 522 ? 10.115 10.832 -5.008 1.00 24.30 522 GLY A N 1
ATOM 4255 C CA . GLY A 1 522 ? 10.205 12.281 -4.883 1.00 24.30 522 GLY A CA 1
ATOM 4256 C C . GLY A 1 522 ? 9.188 12.966 -5.787 1.00 24.30 522 GLY A C 1
ATOM 4257 O O . GLY A 1 522 ? 9.522 13.934 -6.468 1.00 24.30 522 GLY A O 1
ATOM 4258 N N . VAL A 1 523 ? 7.955 12.458 -5.841 1.00 25.45 523 VAL A N 1
ATOM 4259 C CA . VAL A 1 523 ? 6.845 13.254 -6.365 1.00 25.45 523 VAL A CA 1
ATOM 4260 C C . VAL A 1 523 ? 6.540 14.285 -5.286 1.00 25.45 523 VAL A C 1
ATOM 4262 O O . VAL A 1 523 ? 5.965 13.964 -4.251 1.00 25.45 523 VAL A O 1
ATOM 4265 N N . LYS A 1 524 ? 6.995 15.523 -5.501 1.00 23.69 524 LYS A N 1
ATOM 4266 C CA . LYS A 1 524 ? 6.476 16.678 -4.765 1.00 23.69 524 LYS A CA 1
ATOM 4267 C C . LYS A 1 524 ? 4.971 16.743 -5.040 1.00 23.69 524 LYS A C 1
ATOM 4269 O O . LYS A 1 524 ? 4.587 17.126 -6.147 1.00 23.69 524 LYS A O 1
ATOM 4274 N N . PHE A 1 525 ? 4.169 16.310 -4.072 1.00 25.88 525 PHE A N 1
ATOM 4275 C CA . PHE A 1 525 ? 2.752 16.653 -3.994 1.00 25.88 525 PHE A CA 1
ATOM 4276 C C . PHE A 1 525 ? 2.601 18.126 -3.618 1.00 25.88 525 PHE A C 1
ATOM 4278 O O . PHE A 1 525 ? 3.385 18.593 -2.756 1.00 25.88 525 PHE A O 1
#